Protein AF-H9FD84-F1 (afdb_monomer)

Sequence (515 aa):
ELVQPLLALLLDPLGPEPELWLQKVSDSALLLAYSWAQVDAMLSLNCSQYHSMSGALIGVAVEISNVPSLLPGVETQHWKKLEKFTAQFSSLGRYCLEQLYLQKMRRTLMHTSFRSEEALRSLRCDAAFIIGSSRKSLNQRTMASWDGQVGTVSGLTYPVAHWHLIVSNLTILISYLCPDDVRYLASVLLRTLPMGKAQEGSIEEEAYVTLEKISKAILHSPLFPEMQSLHSAFLMCVTARCSGILCSGAQRDSGLVSQQLPWLFEKDHMVVGHWENRFAKAGPEGLEPRGEIAKNLLSLVKSDFPIQLEGEQLESILGLLEVISALQLDSLLPPYHVHYFLLLLSMAITRLGCSCSSSLALKFLMTCYQLLGYLQKGKSARSVFKIMYGSDIFEIVLTSLFRASGRFPIEMDDPTWLEFLQVIGTFLEELMQMLIQMKLSLLLNFRKITTFLSSSKPYMEAASGKQLENQNPQGRQLLLVSLTRLCHVLGPFLKEQKLGQEAPAALSELLQQAV

Solvent-accessible surface area (backbone atoms only — not comparable to full-atom values): 28686 Å² total; per-residue (Å²): 120,82,52,54,62,42,47,50,50,72,76,58,58,95,63,95,68,58,71,69,59,59,49,51,46,45,25,52,32,28,43,54,42,33,53,48,38,52,51,50,52,50,40,55,76,73,31,93,85,50,76,57,93,62,58,69,81,84,64,85,80,80,76,89,65,60,78,46,53,62,46,86,91,50,56,70,71,58,51,57,52,49,52,60,54,38,71,72,48,62,33,39,22,36,56,26,46,42,50,41,40,52,50,50,43,52,53,47,68,71,27,93,67,38,85,39,70,69,46,48,51,47,42,26,53,42,38,47,48,51,65,55,76,44,62,73,57,69,70,57,91,82,68,48,67,26,78,83,53,74,91,71,38,31,66,52,18,29,51,35,53,49,50,48,56,51,62,82,39,36,88,72,40,59,86,36,49,51,72,68,56,35,40,49,51,21,45,49,44,65,68,36,37,80,67,60,89,86,70,87,69,59,86,79,53,73,77,42,47,40,54,39,60,55,34,47,52,46,60,70,32,84,63,37,72,71,42,50,68,43,39,51,32,29,54,50,44,53,47,51,52,51,28,50,53,48,60,70,25,41,81,57,65,66,68,58,51,42,70,71,43,48,81,58,71,65,87,53,72,76,57,41,68,40,45,64,56,61,40,59,47,61,63,104,57,95,56,72,42,32,49,52,63,41,51,45,53,40,51,34,48,76,44,81,46,60,29,40,40,41,40,72,54,47,53,56,46,45,25,50,48,54,55,55,70,59,45,71,60,39,74,36,57,48,40,59,37,40,50,52,48,53,50,40,51,50,58,61,54,44,40,74,35,90,72,40,52,63,69,60,51,49,53,48,42,42,53,33,46,53,54,47,41,47,36,64,71,16,81,33,31,67,56,43,58,56,36,30,53,69,29,50,54,52,48,41,52,50,52,29,46,50,63,50,38,70,69,50,98,65,63,91,82,37,67,70,55,50,52,42,52,50,51,52,34,51,37,54,36,50,54,53,50,46,31,60,78,68,62,52,60,51,69,63,31,54,48,51,43,52,56,48,54,66,67,29,68,56,44,50,51,64,73,62,74,62,89,59,99,78,73,49,65,58,28,40,52,53,50,50,42,51,52,51,34,50,49,62,60,50,51,59,56,53,53,57,35,63,73,50,83,79,63,63,69,72,62,60,51,55,52,69,70,74,110

Secondary structure (DSSP, 8-state):
--HHHHHHHHHS-SSS--HHHHHHHHHHHHHHHHHHHHHHHHHHHH-TT---TT--TTSS-----SGGGTSTT--HHHHHHHHHHHTT--SHHHHHHHHHHHHHHHHHHHSTTTTSHHHHHHHHHHHHHHHHTTTTGGG-S----B-S-GGG--TTTHHHHHHHHHHHTHHHHGGG--HHHHHHHHHHHHHSS--SSS----GGGGGSB-HHHHHHHHHT-TTTTTSHHHHHHHHHHHHHHHHHHHHHTB-S-HHHHHHH-GGGT---HHHHHTHHHHHHS--SS---THHHHHHHHHHHHHS--SBEE-HHHHHHHHHHHHHHHTS-GGG--HHHHHHHHHHHHHHHTSEEPTTS-HHHHHHHHHHHHHHHHHHHTSTTHHHHHTTS-HHHHHHHHHHHHHHHHTT----TT-HHHHHHHHHHHHHHHHHHHHHHHTT-SHHHHHHHHHHHHHHSHHHHHHHT----SS--HHHHHHHHHHHHHHHHHHHHHHHHHHHSS---HHHHHHHHT--

Mean predicted aligned error: 10.78 Å

Radius of gyration: 29.97 Å; Cα contacts (8 Å, |Δi|>4): 548; chains: 1; bounding box: 83×55×98 Å

Foldseek 3Di:
DVLVVLLVCLQDPPPPDPLVVSQVSLLVSLVVLLVQLVVLVVCLVPPPPDDQPLHHLEDDDDPLDDLCSSDPPQDPVSVVSSLVSCLVFLWLSLLSVLSSLVSVLVSLVSHPPCPDPSNLVSLLVSLCSLLVSCLPVLPDDQADWAQQDSVPRHRRHSNQSSLLVCLVCVVSNLVSYDLVSLLSNLLSLVVLADQDDPDPDDPVCPRTGDSHVSSVCLLLDPCNVVSVSNVLSNLLSLLLQLLVLQLVQFPDDSVVCCVLQVLSVDRDPVVLVCPLVVQLDDDPDPDGSLCRNLVSLLVCLLPPNRGEHAAVSLSNVNSSLVSVVSHQLLADDQSSLLSLLSSLLSQLLGHYDPNHALLSVLSSNLSSLVSNLSSCNHPNNVSNCSNYPLLSSLSSNLSSCLVCLLVHPDDPPPVSLVVSLVSLLSSLLSSLLSCVVVVPVNLVNLLSNLVSLCPDPLNCVVVVPDDDPRDSVSSVSSSVSNLVSSCVNVVVVVVVDVVPPDDPPSSVVSVVSSD

InterPro domains:
  IPR052609 Ribosome Biogenesis Regulator [PTHR15682] (3-515)

pLDDT: mean 80.45, std 15.81, range [32.97, 97.31]

Organism: Macaca mulatta (NCBI:txid9544)

Structure (mmCIF, N/CA/C/O backbone):
data_AF-H9FD84-F1
#
_entry.id   AF-H9FD84-F1
#
loop_
_atom_site.group_PDB
_atom_site.id
_atom_site.type_symbol
_atom_site.label_atom_id
_atom_site.label_alt_id
_atom_site.label_comp_id
_atom_site.label_asym_id
_atom_site.label_entity_id
_atom_site.label_seq_id
_atom_site.pdbx_PDB_ins_code
_atom_site.Cartn_x
_atom_site.Cartn_y
_atom_site.Cartn_z
_atom_site.occupancy
_atom_site.B_iso_or_equiv
_atom_site.auth_seq_id
_atom_site.auth_comp_id
_atom_site.auth_asym_id
_atom_site.auth_atom_id
_atom_site.pdbx_PDB_model_num
ATOM 1 N N . GLU A 1 1 ? 31.201 -2.187 -36.383 1.00 58.16 1 GLU A N 1
ATOM 2 C CA . GLU A 1 1 ? 30.992 -2.411 -37.831 1.00 58.16 1 GLU A CA 1
ATOM 3 C C . GLU A 1 1 ? 29.569 -2.857 -38.177 1.00 58.16 1 GLU A C 1
ATOM 5 O O . GLU A 1 1 ? 28.964 -2.206 -39.007 1.00 58.16 1 GLU A O 1
ATOM 10 N N . LEU A 1 2 ? 28.970 -3.860 -37.516 1.00 65.19 2 LEU A N 1
ATOM 11 C CA . LEU A 1 2 ? 27.611 -4.341 -37.862 1.00 65.19 2 LEU A CA 1
ATOM 12 C C . LEU A 1 2 ? 26.448 -3.387 -37.512 1.00 65.19 2 LEU A C 1
ATOM 14 O O . LEU A 1 2 ? 25.427 -3.387 -38.191 1.00 65.19 2 LEU A O 1
ATOM 18 N N . VAL A 1 3 ? 26.584 -2.566 -36.466 1.00 66.81 3 VAL A N 1
ATOM 19 C CA . VAL A 1 3 ? 25.504 -1.669 -36.000 1.00 66.81 3 VAL A CA 1
ATOM 20 C C . VAL A 1 3 ? 25.410 -0.386 -36.839 1.00 66.81 3 VAL A C 1
ATOM 22 O O . VAL A 1 3 ? 24.327 0.164 -37.017 1.00 66.81 3 VAL A O 1
ATOM 25 N N . GLN A 1 4 ? 26.531 0.083 -37.396 1.00 70.00 4 GLN A N 1
ATOM 26 C CA . GLN A 1 4 ? 26.606 1.364 -38.109 1.00 70.00 4 GLN A CA 1
ATOM 27 C C . GLN A 1 4 ? 25.761 1.415 -39.396 1.00 70.00 4 GLN A C 1
ATOM 29 O O . GLN A 1 4 ? 25.050 2.403 -39.565 1.00 70.00 4 GLN A O 1
ATOM 34 N N . PRO A 1 5 ? 25.743 0.383 -40.265 1.00 73.88 5 PRO A N 1
ATOM 35 C CA . PRO A 1 5 ? 24.878 0.370 -41.445 1.00 73.88 5 PRO A CA 1
ATOM 36 C C . PRO A 1 5 ? 23.389 0.437 -41.095 1.00 73.88 5 PRO A C 1
ATOM 38 O O . PRO A 1 5 ? 22.636 1.162 -41.736 1.00 73.88 5 PRO A O 1
ATOM 41 N N . LEU A 1 6 ? 22.964 -0.269 -40.042 1.00 73.75 6 LEU A N 1
ATOM 42 C CA . LEU A 1 6 ? 21.568 -0.254 -39.594 1.00 73.75 6 LEU A CA 1
ATOM 43 C C . LEU A 1 6 ? 21.176 1.105 -39.009 1.00 73.75 6 LEU A C 1
ATOM 45 O O . LEU A 1 6 ? 20.076 1.589 -39.253 1.00 73.75 6 LEU A O 1
ATOM 49 N N . LEU A 1 7 ? 22.086 1.748 -38.273 1.00 70.12 7 LEU A N 1
ATOM 50 C CA . LEU A 1 7 ? 21.868 3.108 -37.788 1.00 70.12 7 LEU A CA 1
ATOM 51 C C . LEU A 1 7 ? 21.836 4.128 -38.927 1.00 70.12 7 LEU A C 1
ATOM 53 O O . LEU A 1 7 ? 20.997 5.019 -38.892 1.00 70.12 7 LEU A O 1
ATOM 57 N N . ALA A 1 8 ? 22.681 3.988 -39.950 1.00 73.19 8 ALA A N 1
ATOM 58 C CA . ALA A 1 8 ? 22.644 4.858 -41.124 1.00 73.19 8 ALA A CA 1
ATOM 59 C C . ALA A 1 8 ? 21.281 4.785 -41.838 1.00 73.19 8 ALA A C 1
ATOM 61 O O . ALA A 1 8 ? 20.688 5.823 -42.117 1.00 73.19 8 ALA A O 1
ATOM 62 N N . LEU A 1 9 ? 20.735 3.575 -42.016 1.00 72.38 9 LEU A N 1
ATOM 63 C CA . LEU A 1 9 ? 19.405 3.351 -42.603 1.00 72.38 9 LEU A CA 1
ATOM 64 C C . LEU A 1 9 ? 18.256 3.963 -41.781 1.00 72.38 9 LEU A C 1
ATOM 66 O O . LEU A 1 9 ? 17.231 4.340 -42.341 1.00 72.38 9 LEU A O 1
ATOM 70 N N . LEU A 1 10 ? 18.415 4.078 -40.458 1.00 70.94 10 LEU A N 1
ATOM 71 C CA . LEU A 1 10 ? 17.423 4.708 -39.575 1.00 70.94 10 LEU A CA 1
ATOM 72 C C . LEU A 1 10 ? 17.480 6.236 -39.597 1.00 70.94 10 LEU A C 1
ATOM 74 O O . LEU A 1 10 ? 16.487 6.899 -39.299 1.00 70.94 10 LEU A O 1
ATOM 78 N N . LEU A 1 11 ? 18.655 6.798 -39.876 1.00 70.00 11 LEU A N 1
ATOM 79 C CA . LEU A 1 11 ? 18.903 8.237 -39.813 1.00 70.00 11 LEU A CA 1
ATOM 80 C C . LEU A 1 11 ? 18.624 8.942 -41.141 1.00 70.00 11 LEU A C 1
ATOM 82 O O . LEU A 1 11 ? 18.300 10.134 -41.112 1.00 70.00 11 LEU A O 1
ATOM 86 N N . ASP A 1 12 ? 18.724 8.207 -42.249 1.00 70.56 12 ASP A N 1
ATOM 87 C CA . ASP A 1 12 ? 18.425 8.659 -43.607 1.00 70.56 12 ASP A CA 1
ATOM 88 C C . ASP A 1 12 ? 17.635 7.573 -44.373 1.00 70.56 12 ASP A C 1
ATOM 90 O O . ASP A 1 12 ? 18.209 6.799 -45.145 1.00 70.56 12 ASP A O 1
ATOM 94 N N . PRO A 1 13 ? 16.321 7.428 -44.101 1.00 64.56 13 PRO A N 1
ATOM 95 C CA . PRO A 1 13 ? 15.501 6.418 -44.759 1.00 64.56 13 PRO A CA 1
ATOM 96 C C . PRO A 1 13 ? 15.363 6.723 -46.257 1.00 64.56 13 PRO A C 1
ATOM 98 O O . PRO A 1 13 ? 14.993 7.829 -46.657 1.00 64.56 13 PRO A O 1
ATOM 101 N N . LEU A 1 14 ? 15.624 5.718 -47.096 1.00 56.72 14 LEU A N 1
ATOM 102 C CA . LEU A 1 14 ? 15.519 5.791 -48.557 1.00 56.72 14 LEU A CA 1
ATOM 103 C C . LEU A 1 14 ? 14.038 5.780 -49.004 1.00 56.72 14 LEU A C 1
ATOM 105 O O . LEU A 1 14 ? 13.559 4.823 -49.600 1.00 56.72 14 LEU A O 1
ATOM 109 N N . GLY A 1 15 ? 13.303 6.864 -48.733 1.00 61.62 15 GLY A N 1
ATOM 110 C CA . GLY A 1 15 ? 11.913 7.068 -49.177 1.00 61.62 15 GLY A CA 1
ATOM 111 C C . GLY A 1 15 ? 10.840 6.823 -48.101 1.00 61.62 15 GLY A C 1
ATOM 112 O O . GLY A 1 15 ? 11.169 6.670 -46.924 1.00 61.62 15 GLY A O 1
ATOM 113 N N . PRO A 1 16 ? 9.535 6.834 -48.464 1.00 57.44 16 PRO A N 1
ATOM 114 C CA . PRO A 1 16 ? 8.429 6.567 -47.542 1.00 57.44 16 PRO A CA 1
ATOM 115 C C . PRO A 1 16 ? 8.342 5.060 -47.246 1.00 57.44 16 PRO A C 1
ATOM 117 O O . PRO A 1 16 ? 7.449 4.359 -47.719 1.00 57.44 16 PRO A O 1
ATOM 120 N N . GLU A 1 17 ? 9.322 4.554 -46.505 1.00 58.91 17 GLU A N 1
ATOM 121 C CA . GLU A 1 17 ? 9.371 3.176 -46.015 1.00 58.91 17 GLU A CA 1
ATOM 122 C C . GLU A 1 17 ? 8.160 2.886 -45.101 1.00 58.91 17 GLU A C 1
ATOM 124 O O . GLU A 1 17 ? 7.764 3.749 -44.308 1.00 58.91 17 GLU A O 1
ATOM 129 N N . PRO A 1 18 ? 7.550 1.687 -45.170 1.00 62.56 18 PRO A N 1
ATOM 130 C CA . PRO A 1 18 ? 6.438 1.329 -44.296 1.00 62.56 18 PRO A CA 1
ATOM 131 C C . PRO A 1 18 ? 6.883 1.334 -42.825 1.00 62.56 18 PRO A C 1
ATOM 133 O O . PRO A 1 18 ? 7.932 0.785 -42.486 1.00 62.56 18 PRO A O 1
ATOM 136 N N . GLU A 1 19 ? 6.052 1.894 -41.936 1.00 73.75 19 GLU A N 1
ATOM 137 C CA . GLU A 1 19 ? 6.348 2.075 -40.499 1.00 73.75 19 GLU A CA 1
ATOM 138 C C . GLU A 1 19 ? 6.883 0.797 -39.820 1.00 73.75 19 GLU A C 1
ATOM 140 O O . GLU A 1 19 ? 7.773 0.858 -38.972 1.00 73.75 19 GLU A O 1
ATOM 145 N N . LEU A 1 20 ? 6.402 -0.376 -40.251 1.00 79.44 20 LEU A N 1
ATOM 146 C CA . LEU A 1 20 ? 6.829 -1.687 -39.752 1.00 79.44 20 LEU A CA 1
ATOM 147 C C . LEU A 1 20 ? 8.275 -2.054 -40.116 1.00 79.44 20 LEU A C 1
ATOM 149 O O . LEU A 1 20 ? 8.963 -2.661 -39.295 1.00 79.44 20 LEU A O 1
ATOM 153 N N . TRP A 1 21 ? 8.750 -1.718 -41.320 1.00 83.44 21 TRP A N 1
ATOM 154 C CA . TRP A 1 21 ? 10.133 -2.002 -41.719 1.00 83.44 21 TRP A CA 1
ATOM 155 C C . TRP A 1 21 ? 11.099 -1.177 -40.876 1.00 83.44 21 TRP A C 1
ATOM 157 O O . TRP A 1 21 ? 12.017 -1.722 -40.261 1.00 83.44 21 TRP A O 1
ATOM 167 N N . LEU A 1 22 ? 10.817 0.120 -40.751 1.00 79.12 22 LEU A N 1
ATOM 168 C CA . LEU A 1 22 ? 11.644 1.042 -39.984 1.00 79.12 22 LEU A CA 1
ATOM 169 C C . LEU A 1 22 ? 11.669 0.663 -38.493 1.00 79.12 22 LEU A C 1
ATOM 171 O O . LEU A 1 22 ? 12.728 0.684 -37.861 1.00 79.12 22 LEU A O 1
ATOM 175 N N . GLN A 1 23 ? 10.535 0.206 -37.947 1.00 85.56 23 GLN A N 1
ATOM 176 C CA . GLN A 1 23 ? 10.478 -0.378 -36.608 1.00 85.56 23 GLN A CA 1
ATOM 177 C C . GLN A 1 23 ? 11.398 -1.606 -36.481 1.00 85.56 23 GLN A C 1
ATOM 179 O O . GLN A 1 23 ? 12.157 -1.693 -35.520 1.00 85.56 23 GLN A O 1
ATOM 184 N N . LYS A 1 24 ? 11.385 -2.547 -37.435 1.00 87.81 24 LYS A N 1
ATOM 185 C CA . LYS A 1 24 ? 12.220 -3.763 -37.372 1.00 87.81 24 LYS A CA 1
ATOM 186 C C . LYS A 1 24 ? 13.713 -3.482 -37.510 1.00 87.81 24 LYS A C 1
ATOM 188 O O . LYS A 1 24 ? 14.510 -4.114 -36.812 1.00 87.81 24 LYS A O 1
ATOM 193 N N . VAL A 1 25 ? 14.095 -2.530 -38.359 1.00 84.44 25 VAL A N 1
ATOM 194 C CA . VAL A 1 25 ? 15.487 -2.067 -38.458 1.00 84.44 25 VAL A CA 1
ATOM 195 C C . VAL A 1 25 ? 15.918 -1.427 -37.137 1.00 84.44 25 VAL A C 1
ATOM 197 O O . VAL A 1 25 ? 17.000 -1.732 -36.636 1.00 84.44 25 VAL A O 1
ATOM 200 N N . SER A 1 26 ? 15.050 -0.617 -36.520 1.00 83.75 26 SER A N 1
ATOM 201 C CA . SER A 1 26 ? 15.307 0.010 -35.218 1.00 83.75 26 SER A CA 1
ATOM 202 C C . SER A 1 26 ? 15.454 -1.015 -34.099 1.00 83.75 26 SER A C 1
ATOM 204 O O . SER A 1 26 ? 16.450 -0.986 -33.376 1.00 83.75 26 SER A O 1
ATOM 206 N N . ASP A 1 27 ? 14.516 -1.960 -34.008 1.00 88.88 27 ASP A N 1
ATOM 207 C CA . ASP A 1 27 ? 14.541 -3.064 -33.048 1.00 88.88 27 ASP A CA 1
ATOM 208 C C . ASP A 1 27 ? 15.852 -3.861 -33.172 1.00 88.88 27 ASP A C 1
ATOM 210 O O . ASP A 1 27 ? 16.510 -4.132 -32.169 1.00 88.88 27 ASP A O 1
ATOM 214 N N . SER A 1 28 ? 16.278 -4.170 -34.401 1.00 87.69 28 SER A N 1
ATOM 215 C CA . SER A 1 28 ? 17.509 -4.927 -34.667 1.00 87.69 28 SER A CA 1
ATOM 216 C C . SER A 1 28 ? 18.771 -4.142 -34.301 1.00 87.69 28 SER A C 1
ATOM 218 O O . SER A 1 28 ? 19.669 -4.678 -33.650 1.00 87.69 28 SER A O 1
ATOM 220 N N . ALA A 1 29 ? 18.842 -2.864 -34.686 1.00 84.44 29 ALA A N 1
ATOM 221 C CA . ALA A 1 29 ? 19.981 -2.003 -34.380 1.00 84.44 29 ALA A CA 1
ATOM 222 C C . ALA A 1 29 ? 20.162 -1.827 -32.864 1.00 84.44 29 ALA A C 1
ATOM 224 O O . ALA A 1 29 ? 21.277 -1.945 -32.353 1.00 84.44 29 ALA A O 1
ATOM 225 N N . LEU A 1 30 ? 19.065 -1.582 -32.142 1.00 86.62 30 LEU A N 1
ATOM 226 C CA . LEU A 1 30 ? 19.075 -1.370 -30.694 1.00 86.62 30 LEU A CA 1
ATOM 227 C C . LEU A 1 30 ? 19.330 -2.658 -29.915 1.00 86.62 30 LEU A C 1
ATOM 229 O O . LEU A 1 30 ? 20.032 -2.612 -28.906 1.00 86.62 30 LEU A O 1
ATOM 233 N N . LEU A 1 31 ? 18.832 -3.802 -30.391 1.00 89.50 31 LEU A N 1
ATOM 234 C CA . LEU A 1 31 ? 19.164 -5.099 -29.807 1.00 89.50 31 LEU A CA 1
ATOM 235 C C . LEU A 1 31 ? 20.667 -5.374 -29.909 1.00 89.50 31 LEU A C 1
ATOM 237 O O . LEU A 1 31 ? 21.297 -5.666 -28.897 1.00 89.50 31 LEU A O 1
ATOM 241 N N . LEU A 1 32 ? 21.256 -5.222 -31.101 1.00 86.88 32 LEU A N 1
ATOM 242 C CA . LEU A 1 32 ? 22.696 -5.420 -31.300 1.00 86.88 32 LEU A CA 1
ATOM 243 C C . LEU A 1 32 ? 23.525 -4.453 -30.453 1.00 86.88 32 LEU A C 1
ATOM 245 O O . LEU A 1 32 ? 24.530 -4.850 -29.863 1.00 86.88 32 LEU A O 1
ATOM 249 N N . ALA A 1 33 ? 23.091 -3.196 -30.365 1.00 84.00 33 ALA A N 1
ATOM 250 C CA . ALA A 1 33 ? 23.736 -2.196 -29.532 1.00 84.00 33 ALA A CA 1
ATOM 251 C C . ALA A 1 33 ? 23.728 -2.568 -28.052 1.00 84.00 33 ALA A C 1
ATOM 253 O O . ALA A 1 33 ? 24.757 -2.505 -27.382 1.00 84.00 33 ALA A O 1
ATOM 254 N N . TYR A 1 34 ? 22.569 -2.983 -27.551 1.00 86.38 34 TYR A N 1
ATOM 255 C CA . TYR A 1 34 ? 22.412 -3.436 -26.182 1.00 86.38 34 TYR A CA 1
ATOM 256 C C . TYR A 1 34 ? 23.257 -4.677 -25.887 1.00 86.38 34 TYR A C 1
ATOM 258 O O . TYR A 1 34 ? 23.981 -4.697 -24.891 1.00 86.38 34 TYR A O 1
ATOM 266 N N . SER A 1 35 ? 23.216 -5.684 -26.763 1.00 88.00 35 SER A N 1
ATOM 267 C CA . SER A 1 35 ? 24.028 -6.893 -26.620 1.00 88.00 35 SER A CA 1
ATOM 268 C C . SER A 1 35 ? 25.519 -6.562 -26.587 1.00 88.00 35 SER A C 1
ATOM 270 O O . SER A 1 35 ? 26.235 -7.071 -25.728 1.00 88.00 35 SER A O 1
ATOM 272 N N . TRP A 1 36 ? 25.985 -5.663 -27.460 1.00 84.31 36 TRP A N 1
ATOM 273 C CA . TRP A 1 36 ? 27.372 -5.204 -27.438 1.00 84.31 36 TRP A CA 1
ATOM 274 C C . TRP A 1 36 ? 27.723 -4.497 -26.127 1.00 84.31 36 TRP A C 1
ATOM 276 O O . TRP A 1 36 ? 28.725 -4.839 -25.508 1.00 84.31 36 TRP A O 1
ATOM 286 N N . ALA A 1 37 ? 26.883 -3.567 -25.665 1.00 82.50 37 ALA A N 1
ATOM 287 C CA . ALA A 1 37 ? 27.100 -2.853 -24.409 1.00 82.50 37 ALA A CA 1
ATOM 288 C C . ALA A 1 37 ? 27.186 -3.800 -23.198 1.00 82.50 37 ALA A C 1
ATOM 290 O O . ALA A 1 37 ? 28.009 -3.591 -22.307 1.00 82.50 37 ALA A O 1
ATOM 291 N N . GLN A 1 38 ? 26.370 -4.859 -23.162 1.00 84.25 38 GLN A N 1
ATOM 292 C CA . GLN A 1 38 ? 26.458 -5.879 -22.115 1.00 84.25 38 GLN A CA 1
ATOM 293 C C . GLN A 1 38 ? 27.766 -6.671 -22.173 1.00 84.25 38 GLN A C 1
ATOM 295 O O . GLN A 1 38 ? 28.394 -6.883 -21.136 1.00 84.25 38 GLN A O 1
ATOM 300 N N . VAL A 1 39 ? 28.178 -7.103 -23.368 1.00 86.88 39 VAL A N 1
ATOM 301 C CA . VAL A 1 39 ? 29.432 -7.846 -23.559 1.00 86.88 39 VAL A CA 1
ATOM 302 C C . VAL A 1 39 ? 30.637 -6.975 -23.194 1.00 86.88 39 VAL A C 1
ATOM 304 O O . VAL A 1 39 ? 31.494 -7.426 -22.440 1.00 86.88 39 VAL A O 1
ATOM 307 N N . ASP A 1 40 ? 30.673 -5.721 -23.653 1.00 82.88 40 ASP A N 1
ATOM 308 C CA . ASP A 1 40 ? 31.719 -4.738 -23.331 1.00 82.88 40 ASP A CA 1
ATOM 309 C C . ASP A 1 40 ? 31.847 -4.525 -21.816 1.00 82.88 40 ASP A C 1
ATOM 311 O O . ASP A 1 40 ? 32.951 -4.591 -21.272 1.00 82.88 40 ASP A O 1
ATOM 315 N N . ALA A 1 41 ? 30.724 -4.351 -21.110 1.00 82.00 41 ALA A N 1
ATOM 316 C CA . ALA A 1 41 ? 30.716 -4.200 -19.657 1.00 82.00 41 ALA A CA 1
ATOM 317 C C . ALA A 1 41 ? 31.223 -5.464 -18.940 1.00 82.00 41 ALA A C 1
ATOM 319 O O . ALA A 1 41 ? 32.057 -5.371 -18.039 1.00 82.00 41 ALA A O 1
ATOM 320 N N . MET A 1 42 ? 30.762 -6.649 -19.354 1.00 84.88 42 MET A N 1
ATOM 321 C CA . MET A 1 42 ? 31.188 -7.919 -18.756 1.00 84.88 42 MET A CA 1
ATOM 322 C C . MET A 1 42 ? 32.680 -8.180 -18.967 1.00 84.88 42 MET A C 1
ATOM 324 O O . MET A 1 42 ? 33.367 -8.560 -18.018 1.00 84.88 42 MET A O 1
ATOM 328 N N . LEU A 1 43 ? 33.200 -7.945 -20.172 1.00 86.94 43 LEU A N 1
ATOM 329 C CA . LEU A 1 43 ? 34.626 -8.091 -20.460 1.00 86.94 43 LEU A CA 1
ATOM 330 C C . LEU A 1 43 ? 35.455 -7.059 -19.692 1.00 86.94 43 LEU A C 1
ATOM 332 O O . LEU A 1 43 ? 36.467 -7.420 -19.103 1.00 86.94 43 LEU A O 1
ATOM 336 N N . SER A 1 44 ? 35.002 -5.808 -19.612 1.00 80.75 44 SER A N 1
ATOM 337 C CA . SER A 1 44 ? 35.709 -4.758 -18.863 1.00 80.75 44 SER A CA 1
ATOM 338 C C . SER A 1 44 ? 35.816 -5.056 -17.366 1.00 80.75 44 SER A C 1
ATOM 340 O O . SER A 1 44 ? 36.813 -4.703 -16.742 1.00 80.75 44 SER A O 1
ATOM 342 N N . LEU A 1 45 ? 34.806 -5.707 -16.780 1.00 82.00 45 LEU A N 1
ATOM 343 C CA . LEU A 1 45 ? 34.804 -6.070 -15.361 1.00 82.00 45 LEU A CA 1
ATOM 344 C C . LEU A 1 45 ? 35.621 -7.332 -15.058 1.00 82.00 45 LEU A C 1
ATOM 346 O O . LEU A 1 45 ? 36.199 -7.432 -13.979 1.00 82.00 45 LEU A O 1
ATOM 350 N N . ASN A 1 46 ? 35.658 -8.298 -15.982 1.00 85.75 46 ASN A N 1
ATOM 351 C CA . ASN A 1 46 ? 36.214 -9.631 -15.717 1.00 85.75 46 ASN A CA 1
ATOM 352 C C . ASN A 1 46 ? 37.555 -9.904 -16.417 1.00 85.75 46 ASN A C 1
ATOM 354 O O . ASN A 1 46 ? 38.245 -10.859 -16.064 1.00 85.75 46 ASN A O 1
ATOM 358 N N . CYS A 1 47 ? 37.948 -9.095 -17.402 1.00 86.12 47 CYS A N 1
ATOM 359 C CA . CYS A 1 47 ? 39.155 -9.308 -18.194 1.00 86.12 47 CYS A CA 1
ATOM 360 C C . CYS A 1 47 ? 40.081 -8.092 -18.095 1.00 86.12 47 CYS A C 1
ATOM 362 O O . CYS A 1 47 ? 39.910 -7.107 -18.803 1.00 86.12 47 CYS A O 1
ATOM 364 N N . SER A 1 48 ? 41.134 -8.189 -17.281 1.00 79.00 48 SER A N 1
ATOM 365 C CA . SER A 1 48 ? 42.113 -7.104 -17.085 1.00 79.00 48 SER A CA 1
ATOM 366 C C . SER A 1 48 ? 42.880 -6.699 -18.352 1.00 79.00 48 SER A C 1
ATOM 368 O O . SER A 1 48 ? 43.418 -5.599 -18.420 1.00 79.00 48 SER A O 1
ATOM 370 N N . GLN A 1 49 ? 42.937 -7.580 -19.355 1.00 83.31 49 GLN A N 1
ATOM 371 C CA . GLN A 1 49 ? 43.567 -7.318 -20.654 1.00 83.31 49 GLN A CA 1
ATOM 372 C C . GLN A 1 49 ? 42.605 -6.675 -21.665 1.00 83.31 49 GLN A C 1
ATOM 374 O O . GLN A 1 49 ? 43.044 -6.190 -22.711 1.00 83.31 49 GLN A O 1
ATOM 379 N N . TYR A 1 50 ? 41.299 -6.680 -21.383 1.00 81.50 50 TYR A N 1
ATOM 380 C CA . TYR A 1 50 ? 40.304 -6.090 -22.265 1.00 81.50 50 TYR A CA 1
ATOM 381 C C . TYR A 1 50 ? 40.296 -4.570 -22.113 1.00 81.50 50 TYR A C 1
ATOM 383 O O . TYR A 1 50 ? 40.150 -4.036 -21.016 1.00 81.50 50 TYR A O 1
ATOM 391 N N . HIS A 1 51 ? 40.423 -3.876 -23.240 1.00 70.12 51 HIS A N 1
ATOM 392 C CA . HIS A 1 51 ? 40.355 -2.425 -23.302 1.00 70.12 51 HIS A CA 1
ATOM 393 C C . HIS A 1 51 ? 39.124 -2.041 -24.117 1.00 70.12 51 HIS A C 1
ATOM 395 O O . HIS A 1 51 ? 39.081 -2.248 -25.330 1.00 70.12 51 HIS A O 1
ATOM 401 N N . SER A 1 52 ? 38.115 -1.493 -23.441 1.00 69.56 52 SER A N 1
ATOM 402 C CA . SER A 1 52 ? 36.911 -0.996 -24.105 1.00 69.56 52 SER A CA 1
ATOM 403 C C . SER A 1 52 ? 37.256 0.157 -25.050 1.00 69.56 52 SER A C 1
ATOM 405 O O . SER A 1 52 ? 37.936 1.113 -24.668 1.00 69.56 52 SER A O 1
ATOM 407 N N . MET A 1 53 ? 36.715 0.115 -26.271 1.00 61.56 53 MET A N 1
ATOM 408 C CA . MET A 1 53 ? 36.827 1.214 -27.244 1.00 61.56 53 MET A CA 1
ATOM 409 C C . MET A 1 53 ? 36.082 2.485 -26.802 1.00 61.56 53 MET A C 1
ATOM 411 O O . MET A 1 53 ? 36.286 3.548 -27.377 1.00 61.56 53 MET A O 1
ATOM 415 N N . SER A 1 54 ? 35.237 2.394 -25.772 1.00 56.19 54 SER A N 1
ATOM 416 C CA . SER A 1 54 ? 34.502 3.522 -25.192 1.00 56.19 54 SER A CA 1
ATOM 417 C C . SER A 1 54 ? 35.319 4.331 -24.160 1.00 56.19 54 SER A C 1
ATOM 419 O O . SER A 1 54 ? 34.774 5.228 -23.516 1.00 56.19 54 SER A O 1
ATOM 421 N N . GLY A 1 55 ? 36.608 4.030 -23.975 1.00 53.28 55 GLY A N 1
ATOM 422 C CA . GLY A 1 55 ? 37.480 4.699 -23.004 1.00 53.28 55 GLY A CA 1
ATOM 423 C C . GLY A 1 55 ? 37.559 3.965 -21.660 1.00 53.28 55 GLY A C 1
ATOM 424 O O . GLY A 1 55 ? 36.610 3.307 -21.226 1.00 53.28 55 GLY A O 1
ATOM 425 N N . ALA A 1 56 ? 38.723 4.053 -21.008 1.00 47.16 56 ALA A N 1
ATOM 426 C CA . ALA A 1 56 ? 39.028 3.319 -19.781 1.00 47.16 56 ALA A CA 1
ATOM 427 C C . ALA A 1 56 ? 38.125 3.738 -18.607 1.00 47.16 56 ALA A C 1
ATOM 429 O O . ALA A 1 56 ? 37.901 4.922 -18.370 1.00 47.16 56 ALA A O 1
ATOM 430 N N . LEU A 1 57 ? 37.683 2.763 -17.802 1.00 50.50 57 LEU A N 1
ATOM 431 C CA . LEU A 1 57 ? 36.895 2.990 -16.579 1.00 50.50 57 LEU A CA 1
ATOM 432 C C . LEU A 1 57 ? 37.628 3.847 -15.515 1.00 50.50 57 LEU A C 1
ATOM 434 O O . LEU A 1 57 ? 36.994 4.357 -14.593 1.00 50.50 57 LEU A O 1
ATOM 438 N N . ILE A 1 58 ? 38.952 4.014 -15.636 1.00 41.03 58 ILE A N 1
ATOM 439 C CA . ILE A 1 58 ? 39.851 4.397 -14.530 1.00 41.03 58 ILE A CA 1
ATOM 440 C C . ILE A 1 58 ? 40.624 5.721 -14.794 1.00 41.03 58 ILE A C 1
ATOM 442 O O . ILE A 1 58 ? 41.327 6.208 -13.913 1.00 41.03 58 ILE A O 1
ATOM 446 N N . GLY A 1 59 ? 40.490 6.364 -15.964 1.00 37.22 59 GLY A N 1
ATOM 447 C CA . GLY A 1 59 ? 41.327 7.515 -16.363 1.00 37.22 59 GLY A CA 1
ATOM 448 C C . GLY A 1 59 ? 40.614 8.876 -16.424 1.00 37.22 59 GLY A C 1
ATOM 449 O O . GLY A 1 59 ? 39.593 9.002 -17.082 1.00 37.22 59 GLY A O 1
ATOM 450 N N . VAL A 1 60 ? 41.199 9.864 -15.736 1.00 38.19 60 VAL A N 1
ATOM 451 C CA . VAL A 1 60 ? 40.956 11.327 -15.654 1.00 38.19 60 VAL A CA 1
ATOM 452 C C . VAL A 1 60 ? 40.023 11.980 -16.702 1.00 38.19 60 VAL A C 1
ATOM 454 O O . VAL A 1 60 ? 40.245 11.872 -17.900 1.00 38.19 60 VAL A O 1
ATOM 457 N N . ALA A 1 61 ? 39.092 12.795 -16.174 1.00 42.44 61 ALA A N 1
ATOM 458 C CA . ALA A 1 61 ? 38.187 13.758 -16.825 1.00 42.44 61 ALA A CA 1
ATOM 459 C C . ALA A 1 61 ? 37.149 13.174 -17.804 1.00 42.44 61 ALA A C 1
ATOM 461 O O . ALA A 1 61 ? 37.411 12.909 -18.970 1.00 42.44 61 ALA A O 1
ATOM 462 N N . VAL A 1 62 ? 35.916 13.045 -17.310 1.00 45.72 62 VAL A N 1
ATOM 463 C CA . VAL A 1 62 ? 34.745 12.663 -18.104 1.00 45.72 62 VAL A CA 1
ATOM 464 C C . VAL A 1 62 ? 34.258 13.890 -18.879 1.00 45.72 62 VAL A C 1
ATOM 466 O O . VAL A 1 62 ? 33.709 14.815 -18.282 1.00 45.72 62 VAL A O 1
ATOM 469 N N . GLU A 1 63 ? 34.382 13.884 -20.207 1.00 43.75 63 GLU A N 1
ATOM 470 C CA . GLU A 1 63 ? 33.359 14.532 -21.032 1.00 43.75 63 GLU A CA 1
ATOM 471 C C . GLU A 1 63 ? 32.056 13.777 -20.751 1.00 43.75 63 GLU A C 1
ATOM 473 O O . GLU A 1 63 ? 31.959 12.583 -21.046 1.00 43.75 63 GLU A O 1
ATOM 478 N N . ILE A 1 64 ? 31.087 14.426 -20.087 1.00 47.22 64 ILE A N 1
ATOM 479 C CA . ILE A 1 64 ? 29.777 13.837 -19.770 1.00 47.22 64 ILE A CA 1
ATOM 480 C C . ILE A 1 64 ? 29.052 13.595 -21.093 1.00 47.22 64 ILE A C 1
ATOM 482 O O . ILE A 1 64 ? 28.307 14.426 -21.607 1.00 47.22 64 ILE A O 1
ATOM 486 N N . SER A 1 65 ? 29.354 12.446 -21.680 1.00 42.88 65 SER A N 1
ATOM 487 C CA . SER A 1 65 ? 28.838 12.002 -22.953 1.00 42.88 65 SER A CA 1
ATOM 488 C C . SER A 1 65 ? 27.355 11.683 -22.800 1.00 42.88 65 SER A C 1
ATOM 490 O O . SER A 1 65 ? 26.922 11.010 -21.859 1.00 42.88 65 SER A O 1
ATOM 492 N N . ASN A 1 66 ? 26.570 12.106 -23.792 1.00 51.94 66 ASN A N 1
ATOM 493 C CA . ASN A 1 66 ? 25.269 11.509 -24.081 1.00 51.94 66 ASN A CA 1
ATOM 494 C C . ASN A 1 66 ? 25.448 9.975 -24.280 1.00 51.94 66 ASN A C 1
ATOM 496 O O . ASN A 1 66 ? 26.557 9.446 -24.204 1.00 51.94 66 ASN A O 1
ATOM 500 N N . VAL A 1 67 ? 24.388 9.233 -24.598 1.00 51.41 67 VAL A N 1
ATOM 501 C CA . VAL A 1 67 ? 24.464 7.828 -25.071 1.00 51.41 67 VAL A CA 1
ATOM 502 C C . VAL A 1 67 ? 25.672 7.459 -26.004 1.00 51.41 67 VAL A C 1
ATOM 504 O O . VAL A 1 67 ? 26.051 6.288 -25.983 1.00 51.41 67 VAL A O 1
ATOM 507 N N . PRO A 1 68 ? 26.359 8.379 -26.740 1.00 44.97 68 PRO A N 1
ATOM 508 C CA . PRO A 1 68 ? 27.631 8.207 -27.467 1.00 44.97 68 PRO A CA 1
ATOM 509 C C . PRO A 1 68 ? 28.762 7.320 -26.927 1.00 44.97 68 PRO A C 1
ATOM 511 O O . PRO A 1 68 ? 29.622 6.963 -27.726 1.00 44.97 68 PRO A O 1
ATOM 514 N N . SER A 1 69 ? 28.804 6.920 -25.655 1.00 52.91 69 SER A N 1
ATOM 515 C CA . SER A 1 69 ? 29.826 5.975 -25.173 1.00 52.91 69 SER A CA 1
ATOM 516 C C . SER A 1 69 ? 29.438 4.499 -25.373 1.00 52.91 69 SER A C 1
ATOM 518 O O . SER A 1 69 ? 30.304 3.651 -25.541 1.00 52.91 69 SER A O 1
ATOM 520 N N . LEU A 1 70 ? 28.149 4.151 -25.450 1.00 53.91 70 LEU A N 1
ATOM 521 C CA . LEU A 1 70 ? 27.733 2.740 -25.564 1.00 53.91 70 LEU A CA 1
ATOM 522 C C . LEU A 1 70 ? 27.769 2.191 -27.002 1.00 53.91 70 LEU A C 1
ATOM 524 O O . LEU A 1 70 ? 27.844 0.977 -27.191 1.00 53.91 70 LEU A O 1
ATOM 528 N N . LEU A 1 71 ? 27.767 3.071 -28.011 1.00 59.25 71 LEU A N 1
ATOM 529 C CA . LEU A 1 71 ? 28.045 2.728 -29.409 1.00 59.25 71 LEU A CA 1
ATOM 530 C C . LEU A 1 71 ? 29.045 3.725 -30.010 1.00 59.25 71 LEU A C 1
ATOM 532 O O . LEU A 1 71 ? 28.674 4.874 -30.272 1.00 59.25 71 LEU A O 1
ATOM 536 N N . PRO A 1 72 ? 30.282 3.297 -30.301 1.00 54.34 72 PRO A N 1
ATOM 537 C CA . PRO A 1 72 ? 31.260 4.143 -30.970 1.00 54.34 72 PRO A CA 1
ATOM 538 C C . PRO A 1 72 ? 30.761 4.597 -32.356 1.00 54.34 72 PRO A C 1
ATOM 540 O O . PRO A 1 72 ? 30.340 3.777 -33.178 1.00 54.34 72 PRO A O 1
ATOM 543 N N . GLY A 1 73 ? 30.842 5.902 -32.638 1.00 55.81 73 GLY A N 1
ATOM 544 C CA . GLY A 1 73 ? 30.585 6.469 -33.972 1.00 55.81 73 GLY A CA 1
ATOM 545 C C . GLY A 1 73 ? 29.164 6.980 -34.242 1.00 55.81 73 GLY A C 1
ATOM 546 O O . GLY A 1 73 ? 28.834 7.233 -35.396 1.00 55.81 73 GLY A O 1
ATOM 547 N N . VAL A 1 74 ? 28.322 7.154 -33.217 1.00 61.41 74 VAL A N 1
ATOM 548 C CA . VAL A 1 74 ? 26.971 7.727 -33.365 1.00 61.41 74 VAL A CA 1
ATOM 549 C C . VAL A 1 74 ? 26.911 9.105 -32.712 1.00 61.41 74 VAL A C 1
ATOM 551 O O . VAL A 1 74 ? 26.966 9.229 -31.487 1.00 61.41 74 VAL A O 1
ATOM 554 N N . GLU A 1 75 ? 26.785 10.154 -33.526 1.00 64.25 75 GLU A N 1
ATOM 555 C CA . GLU A 1 75 ? 26.707 11.533 -33.033 1.00 64.25 75 GLU A CA 1
ATOM 556 C C . GLU A 1 75 ? 25.491 11.772 -32.121 1.00 64.25 75 GLU A C 1
ATOM 558 O O . GLU A 1 75 ? 24.419 11.187 -32.286 1.00 64.25 75 GLU A O 1
ATOM 563 N N . THR A 1 76 ? 25.614 12.720 -31.188 1.00 65.62 76 THR A N 1
ATOM 564 C CA . THR A 1 76 ? 24.540 13.094 -30.244 1.00 65.62 76 THR A CA 1
ATOM 565 C C . THR A 1 76 ? 23.216 13.449 -30.943 1.00 65.62 76 THR A C 1
ATOM 567 O O . THR A 1 76 ? 22.136 13.164 -30.423 1.00 65.62 76 THR A O 1
ATOM 570 N N . GLN A 1 77 ? 23.267 14.089 -32.114 1.00 63.91 77 GLN A N 1
ATOM 571 C CA . GLN A 1 77 ? 22.063 14.492 -32.849 1.00 63.91 77 GLN A CA 1
ATOM 572 C C . GLN A 1 77 ? 21.289 13.286 -33.401 1.00 63.91 77 GLN A C 1
ATOM 574 O O . GLN A 1 77 ? 20.057 13.304 -33.439 1.00 63.91 77 GLN A O 1
ATOM 579 N N . HIS A 1 78 ? 22.003 12.223 -33.770 1.00 70.69 78 HIS A N 1
ATOM 580 C CA . HIS A 1 78 ? 21.434 10.976 -34.266 1.00 70.69 78 HIS A CA 1
ATOM 581 C C . HIS A 1 78 ? 20.710 10.195 -33.164 1.00 70.69 78 HIS A C 1
ATOM 583 O O . HIS A 1 78 ? 19.621 9.671 -33.395 1.00 70.69 78 HIS A O 1
ATOM 589 N N . TRP A 1 79 ? 21.225 10.231 -31.934 1.00 72.00 79 TRP A N 1
ATOM 590 C CA . TRP A 1 79 ? 20.550 9.644 -30.772 1.00 72.00 79 TRP A CA 1
ATOM 591 C C . TRP A 1 79 ? 19.200 10.284 -30.468 1.00 72.00 79 TRP A C 1
ATOM 593 O O . TRP A 1 79 ? 18.208 9.577 -30.317 1.00 72.00 79 TRP A O 1
ATOM 603 N N . LYS A 1 80 ? 19.114 11.619 -30.498 1.00 75.88 80 LYS A N 1
ATOM 604 C CA . LYS A 1 80 ? 17.836 12.323 -30.297 1.00 75.88 80 LYS A CA 1
ATOM 605 C C . LYS A 1 80 ? 16.794 11.976 -31.363 1.00 75.88 80 LYS A C 1
ATOM 607 O O . LYS A 1 80 ? 15.598 11.985 -31.074 1.00 75.88 80 LYS A O 1
ATOM 612 N N . LYS A 1 81 ? 17.220 11.708 -32.604 1.00 77.56 81 LYS A N 1
ATOM 613 C CA . LYS A 1 81 ? 16.322 11.229 -33.669 1.00 77.56 81 LYS A CA 1
ATOM 614 C C . LYS A 1 81 ? 15.826 9.813 -33.361 1.00 77.56 81 LYS A C 1
ATOM 616 O O . LYS A 1 81 ? 14.623 9.573 -33.431 1.00 77.56 81 LYS A O 1
ATOM 621 N N . LEU A 1 82 ? 16.726 8.920 -32.948 1.00 78.75 82 LEU A N 1
ATOM 622 C CA . LEU A 1 82 ? 16.404 7.538 -32.589 1.00 78.75 82 LEU A CA 1
ATOM 623 C C . LEU A 1 82 ? 15.465 7.445 -31.374 1.00 78.75 82 LEU A C 1
ATOM 625 O O . LEU A 1 82 ? 14.501 6.684 -31.401 1.00 78.75 82 LEU A O 1
ATOM 629 N N . GLU A 1 83 ? 15.683 8.257 -30.338 1.00 82.94 83 GLU A N 1
ATOM 630 C CA . GLU A 1 83 ? 14.790 8.371 -29.175 1.00 82.94 83 GLU A CA 1
ATOM 631 C C . GLU A 1 83 ? 13.372 8.784 -29.592 1.00 82.94 83 GLU A C 1
ATOM 633 O O . GLU A 1 83 ? 12.390 8.148 -29.216 1.00 82.94 83 GLU A O 1
ATOM 638 N N . LYS A 1 84 ? 13.245 9.831 -30.418 1.00 82.75 84 LYS A N 1
ATOM 639 C CA . LYS A 1 84 ? 11.939 10.303 -30.905 1.00 82.75 84 LYS A CA 1
ATOM 640 C C . LYS A 1 84 ? 11.221 9.257 -31.750 1.00 82.75 84 LYS A C 1
ATOM 642 O O . LYS A 1 84 ? 9.999 9.156 -31.673 1.00 82.75 84 LYS A O 1
ATOM 647 N N . PHE A 1 85 ? 11.970 8.512 -32.556 1.00 80.94 85 PHE A N 1
ATOM 648 C CA . PHE A 1 85 ? 11.428 7.460 -33.404 1.00 80.94 85 PHE A CA 1
ATOM 649 C C . PHE A 1 85 ? 10.942 6.261 -32.576 1.00 80.94 85 PHE A C 1
ATOM 651 O O . PHE A 1 85 ? 9.778 5.875 -32.644 1.00 80.94 85 PHE A O 1
ATOM 658 N N . THR A 1 86 ? 11.798 5.723 -31.707 1.00 82.94 86 THR A N 1
ATOM 659 C CA . THR A 1 86 ? 11.463 4.592 -30.822 1.00 82.94 86 THR A CA 1
ATOM 660 C C . THR A 1 86 ? 10.329 4.917 -29.846 1.00 82.94 86 THR A C 1
ATOM 662 O O . THR A 1 86 ? 9.534 4.039 -29.500 1.00 82.94 86 THR A O 1
ATOM 665 N N . ALA A 1 87 ? 10.169 6.186 -29.457 1.00 82.62 87 ALA A N 1
ATOM 666 C CA . ALA A 1 87 ? 9.046 6.667 -28.650 1.00 82.62 87 ALA A CA 1
ATOM 667 C C . ALA A 1 87 ? 7.666 6.545 -29.336 1.00 82.62 87 ALA A C 1
ATOM 669 O O . ALA A 1 87 ? 6.640 6.716 -28.669 1.00 82.62 87 ALA A O 1
ATOM 670 N N . GLN A 1 88 ? 7.602 6.163 -30.616 1.00 81.69 88 GLN A N 1
ATOM 671 C CA . GLN A 1 88 ? 6.348 5.889 -31.332 1.00 81.69 88 GLN A CA 1
ATOM 672 C C . GLN A 1 88 ? 5.867 4.439 -31.149 1.00 81.69 88 GLN A C 1
ATOM 674 O O . GLN A 1 88 ? 4.669 4.215 -30.997 1.00 81.69 88 GLN A O 1
ATOM 679 N N . PHE A 1 89 ? 6.785 3.472 -31.031 1.00 82.62 89 PHE A N 1
ATOM 680 C CA . PHE A 1 89 ? 6.465 2.038 -30.958 1.00 82.62 89 PHE A CA 1
ATOM 681 C C . PHE A 1 89 ? 6.717 1.427 -29.575 1.00 82.62 89 PHE A C 1
ATOM 683 O O . PHE A 1 89 ? 7.824 1.519 -29.047 1.00 82.62 89 PHE A O 1
ATOM 690 N N . SER A 1 90 ? 5.726 0.759 -28.983 1.00 84.38 90 SER A N 1
ATOM 691 C CA . SER A 1 90 ? 5.961 -0.154 -27.857 1.00 84.38 90 SER A CA 1
ATOM 692 C C . SER A 1 90 ? 6.612 -1.430 -28.395 1.00 84.38 90 SER A C 1
ATOM 694 O O . SER A 1 90 ? 5.931 -2.388 -28.726 1.00 84.38 90 SER A O 1
ATOM 696 N N . SER A 1 91 ? 7.926 -1.428 -28.593 1.00 87.75 91 SER A N 1
ATOM 697 C CA . SER A 1 91 ? 8.632 -2.521 -29.269 1.00 87.75 91 SER A CA 1
ATOM 698 C C . SER A 1 91 ? 9.890 -2.960 -28.526 1.00 87.75 91 SER A C 1
ATOM 700 O O . SER A 1 91 ? 10.301 -2.350 -27.533 1.00 87.75 91 SER A O 1
ATOM 702 N N . LEU A 1 92 ? 10.520 -4.016 -29.045 1.00 91.50 92 LEU A N 1
ATOM 703 C CA . LEU A 1 92 ? 11.828 -4.488 -28.607 1.00 91.50 92 LEU A CA 1
ATOM 704 C C . LEU A 1 92 ? 12.870 -3.363 -28.598 1.00 91.50 92 LEU A C 1
ATOM 706 O O . LEU A 1 92 ? 13.592 -3.210 -27.620 1.00 91.50 92 LEU A O 1
ATOM 710 N N . GLY A 1 93 ? 12.917 -2.536 -29.643 1.00 89.50 93 GLY A N 1
ATOM 711 C CA . GLY A 1 93 ? 13.857 -1.426 -29.756 1.00 89.50 93 GLY A CA 1
ATOM 712 C C . GLY A 1 93 ? 13.717 -0.429 -28.613 1.00 89.50 93 GLY A C 1
ATOM 713 O O . GLY A 1 93 ? 14.722 -0.042 -28.020 1.00 89.50 93 GLY A O 1
ATOM 714 N N . ARG A 1 94 ? 12.484 -0.078 -28.221 1.00 90.81 94 ARG A N 1
ATOM 715 C CA . ARG A 1 94 ? 12.256 0.796 -27.060 1.00 90.81 94 ARG A CA 1
ATOM 716 C C . ARG A 1 94 ? 12.781 0.170 -25.769 1.00 90.81 94 ARG A C 1
ATOM 718 O O . ARG A 1 94 ? 13.477 0.840 -25.011 1.00 90.81 94 ARG A O 1
ATOM 725 N N . TYR A 1 95 ? 12.488 -1.107 -25.543 1.00 93.00 95 TYR A N 1
ATOM 726 C CA . TYR A 1 95 ? 12.993 -1.833 -24.379 1.00 93.00 95 TYR A CA 1
ATOM 727 C C . TYR A 1 95 ? 14.531 -1.900 -24.357 1.00 93.00 95 TYR A C 1
ATOM 729 O O . TYR A 1 95 ? 15.157 -1.625 -23.335 1.00 93.00 95 TYR A O 1
ATOM 737 N N . CYS A 1 96 ? 15.167 -2.185 -25.496 1.00 91.94 96 CYS A N 1
ATOM 738 C CA . CYS A 1 96 ? 16.625 -2.181 -25.630 1.00 91.94 96 CYS A CA 1
ATOM 739 C C . CYS A 1 96 ? 17.231 -0.789 -25.411 1.00 91.94 96 CYS A C 1
ATOM 741 O O . CYS A 1 96 ? 18.307 -0.677 -24.825 1.00 91.94 96 CYS A O 1
ATOM 743 N N . LEU A 1 97 ? 16.545 0.278 -25.829 1.00 90.31 97 LEU A N 1
ATOM 744 C CA . LEU A 1 97 ? 16.987 1.644 -25.571 1.00 90.31 97 LEU A CA 1
ATOM 745 C C . LEU A 1 97 ? 16.978 1.956 -24.069 1.00 90.31 97 LEU A C 1
ATOM 747 O O . LEU A 1 97 ? 17.980 2.426 -23.543 1.00 90.31 97 LEU A O 1
ATOM 751 N N . GLU A 1 98 ? 15.903 1.635 -23.349 1.00 92.81 98 GLU A N 1
ATOM 752 C CA . GLU A 1 98 ? 15.836 1.801 -21.885 1.00 92.81 98 GLU A CA 1
ATOM 753 C C . GLU A 1 98 ? 16.943 1.023 -21.168 1.00 92.81 98 GLU A C 1
ATOM 755 O O . GLU A 1 98 ? 17.584 1.524 -20.243 1.00 92.81 98 GLU A O 1
ATOM 760 N N . GLN A 1 99 ? 17.211 -0.194 -21.634 1.00 92.00 99 GLN A N 1
ATOM 761 C CA . GLN A 1 99 ? 18.300 -1.015 -21.133 1.00 92.00 99 GLN A CA 1
ATOM 762 C C . GLN A 1 99 ? 19.678 -0.378 -21.381 1.00 92.00 99 GLN A C 1
ATOM 764 O O . GLN A 1 99 ? 20.539 -0.435 -20.504 1.00 92.00 99 GLN A O 1
ATOM 769 N N . LEU A 1 100 ? 19.897 0.271 -22.530 1.00 90.00 100 LEU A N 1
ATOM 770 C CA . LEU A 1 100 ? 21.116 1.044 -22.793 1.00 90.00 100 LEU A CA 1
ATOM 771 C C . LEU A 1 100 ? 21.254 2.227 -21.824 1.00 90.00 100 LEU A C 1
ATOM 773 O O . LEU A 1 100 ? 22.333 2.421 -21.265 1.00 90.00 100 LEU A O 1
ATOM 777 N N . TYR A 1 101 ? 20.178 2.971 -21.549 1.00 90.56 101 TYR A N 1
ATOM 778 C CA . TYR A 1 101 ? 20.198 4.029 -20.528 1.00 90.56 101 TYR A CA 1
ATOM 779 C C . TYR A 1 101 ? 20.559 3.485 -19.145 1.00 90.56 101 TYR A C 1
ATOM 781 O O . TYR A 1 101 ? 21.375 4.076 -18.439 1.00 90.56 101 TYR A O 1
ATOM 789 N N . LEU A 1 102 ? 20.027 2.321 -18.773 1.00 91.75 102 LEU A N 1
ATOM 790 C CA . LEU A 1 102 ? 20.380 1.677 -17.514 1.00 91.75 102 LEU A CA 1
ATOM 791 C C . LEU A 1 102 ? 21.865 1.270 -17.471 1.00 91.75 102 LEU A C 1
ATOM 793 O O . LEU A 1 102 ? 22.522 1.453 -16.445 1.00 91.75 102 LEU A O 1
ATOM 797 N N . GLN A 1 103 ? 22.421 0.751 -18.572 1.00 87.81 103 GLN A N 1
ATOM 798 C CA . GLN A 1 103 ? 23.857 0.451 -18.656 1.00 87.81 103 GLN A CA 1
ATOM 799 C C . GLN A 1 103 ? 24.710 1.716 -18.548 1.00 87.81 103 GLN A C 1
ATOM 801 O O . GLN A 1 103 ? 25.717 1.712 -17.839 1.00 87.81 103 GLN A O 1
ATOM 806 N N . LYS A 1 104 ? 24.281 2.816 -19.179 1.00 85.75 104 LYS A N 1
ATOM 807 C CA . LYS A 1 104 ? 24.931 4.124 -19.046 1.00 85.75 104 LYS A CA 1
ATOM 808 C C . LYS A 1 104 ? 24.971 4.553 -17.580 1.00 85.75 104 LYS A C 1
ATOM 810 O O . LYS A 1 104 ? 26.046 4.874 -17.081 1.00 85.75 104 LYS A O 1
ATOM 815 N N . MET A 1 105 ? 23.842 4.467 -16.872 1.00 89.25 105 MET A N 1
ATOM 816 C CA . MET A 1 105 ? 23.783 4.782 -15.443 1.00 89.25 105 MET A CA 1
ATOM 817 C C . MET A 1 105 ? 24.750 3.919 -14.626 1.00 89.25 105 MET A C 1
ATOM 819 O O . MET A 1 105 ? 25.537 4.453 -13.849 1.00 89.25 105 MET A O 1
ATOM 823 N N . ARG A 1 106 ? 24.741 2.593 -14.821 1.00 87.88 106 ARG A N 1
ATOM 824 C CA . ARG A 1 106 ? 25.646 1.668 -14.113 1.00 87.88 106 ARG A CA 1
ATOM 825 C C . ARG A 1 106 ? 27.113 2.021 -14.340 1.00 87.88 106 ARG A C 1
ATOM 827 O O . ARG A 1 106 ? 27.872 2.079 -13.378 1.00 87.88 106 ARG A O 1
ATOM 834 N N . ARG A 1 107 ? 27.496 2.318 -15.585 1.00 81.81 107 ARG A N 1
ATOM 835 C CA . ARG A 1 107 ? 28.858 2.744 -15.925 1.00 81.81 107 ARG A CA 1
ATOM 836 C C . ARG A 1 107 ? 29.222 4.042 -15.210 1.00 81.81 107 ARG A C 1
ATOM 838 O O . ARG A 1 107 ? 30.256 4.089 -14.555 1.00 81.81 107 ARG A O 1
ATOM 845 N N . THR A 1 108 ? 28.358 5.059 -15.261 1.00 83.19 108 THR A N 1
ATOM 846 C CA . THR A 1 108 ? 28.570 6.328 -14.545 1.00 83.19 108 THR A CA 1
ATOM 847 C C . THR A 1 108 ? 28.770 6.109 -13.045 1.00 83.19 108 THR A C 1
ATOM 849 O O . THR A 1 108 ? 29.672 6.712 -12.478 1.00 83.19 108 THR A O 1
ATOM 852 N N . LEU A 1 109 ? 27.999 5.218 -12.415 1.00 86.38 109 LEU A N 1
ATOM 853 C CA . LEU A 1 109 ? 28.117 4.905 -10.984 1.00 86.38 109 LEU A CA 1
ATOM 854 C C . LEU A 1 109 ? 29.407 4.163 -10.611 1.00 86.38 109 LEU A C 1
ATOM 856 O O . LEU A 1 109 ? 29.864 4.276 -9.477 1.00 86.38 109 LEU A O 1
ATOM 860 N N . MET A 1 110 ? 29.994 3.409 -11.542 1.00 81.62 110 MET A N 1
ATOM 861 C CA . MET A 1 110 ? 31.257 2.694 -11.324 1.00 81.62 110 MET A CA 1
ATOM 862 C C . MET A 1 110 ? 32.491 3.605 -11.420 1.00 81.62 110 MET A C 1
ATOM 864 O O . MET A 1 110 ? 33.559 3.235 -10.933 1.00 81.62 110 MET A O 1
ATOM 868 N N . HIS A 1 111 ? 32.376 4.792 -12.022 1.00 75.00 111 HIS A N 1
ATOM 869 C CA . HIS A 1 111 ? 33.491 5.732 -12.146 1.00 75.00 111 HIS A CA 1
ATOM 870 C C . HIS A 1 111 ? 33.743 6.504 -10.846 1.00 75.00 111 HIS A C 1
ATOM 872 O O . HIS A 1 111 ? 32.817 7.000 -10.219 1.00 75.00 111 HIS A O 1
ATOM 878 N N . THR A 1 112 ? 35.008 6.715 -10.474 1.00 62.12 112 THR A N 1
ATOM 879 C CA . THR A 1 112 ? 35.401 7.426 -9.238 1.00 62.12 112 THR A CA 1
ATOM 880 C C . THR A 1 112 ? 34.934 8.889 -9.174 1.00 62.12 112 THR A C 1
ATOM 882 O O . THR A 1 112 ? 34.773 9.435 -8.084 1.00 62.12 112 THR A O 1
ATOM 885 N N . SER A 1 113 ? 34.670 9.519 -10.323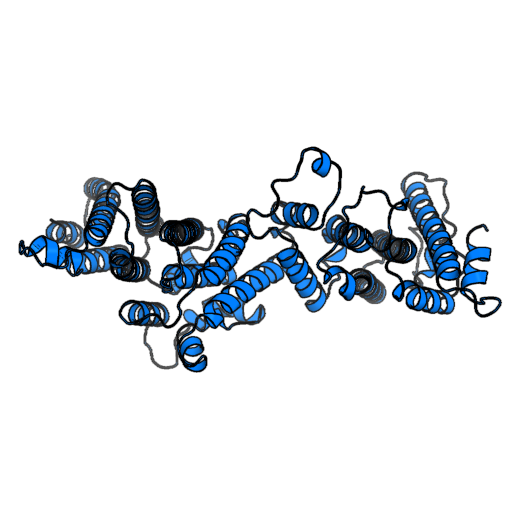 1.00 63.75 113 SER A N 1
ATOM 886 C CA . SER A 1 113 ? 34.219 10.911 -10.461 1.00 63.75 113 SER A CA 1
ATOM 887 C C . SER A 1 113 ? 32.693 11.096 -10.480 1.00 63.75 113 SER A C 1
ATOM 889 O O . SER A 1 113 ? 32.226 12.211 -10.705 1.00 63.75 113 SER A O 1
ATOM 891 N N . PHE A 1 114 ? 31.896 10.054 -10.210 1.00 69.50 114 PHE A N 1
ATOM 892 C CA . PHE A 1 114 ? 30.425 10.092 -10.327 1.00 69.50 114 PHE A CA 1
ATOM 893 C C . PHE A 1 114 ? 29.718 11.146 -9.454 1.00 69.50 114 PHE A C 1
ATOM 895 O O . PHE A 1 114 ? 28.536 11.422 -9.649 1.00 69.50 114 PHE A O 1
ATOM 902 N N . ARG A 1 115 ? 30.421 11.713 -8.466 1.00 74.62 115 ARG A N 1
ATOM 903 C CA . ARG A 1 115 ? 29.892 12.728 -7.546 1.00 74.62 115 ARG A CA 1
ATOM 904 C C . ARG A 1 115 ? 29.908 14.154 -8.110 1.00 74.62 115 ARG A C 1
ATOM 906 O O . ARG A 1 115 ? 29.548 15.068 -7.374 1.00 74.62 115 ARG A O 1
ATOM 913 N N . SER A 1 116 ? 30.325 14.371 -9.360 1.00 84.50 116 SER A N 1
ATOM 914 C CA . SER A 1 116 ? 30.171 15.686 -9.996 1.00 84.50 116 SER A CA 1
ATOM 915 C C . SER A 1 116 ? 28.693 16.021 -10.239 1.00 84.50 116 SER A C 1
ATOM 917 O O . SER A 1 116 ? 27.865 15.132 -10.461 1.00 84.50 116 SER A O 1
ATOM 919 N N . GLU A 1 117 ? 28.350 17.309 -10.215 1.00 84.50 117 GLU A N 1
ATOM 920 C CA . GLU A 1 117 ? 26.979 17.779 -10.468 1.00 84.50 117 GLU A CA 1
ATOM 921 C C . GLU A 1 117 ? 26.489 17.379 -11.866 1.00 84.50 117 GLU A C 1
ATOM 923 O O . GLU A 1 117 ? 25.333 16.997 -12.052 1.00 84.50 117 GLU A O 1
ATOM 928 N N . GLU A 1 118 ? 27.375 17.384 -12.861 1.00 83.19 118 GLU A N 1
ATOM 929 C CA . GLU A 1 118 ? 27.047 16.983 -14.224 1.00 83.19 118 GLU A CA 1
ATOM 930 C C . GLU A 1 118 ? 26.733 15.485 -14.326 1.00 83.19 118 GLU A C 1
ATOM 932 O O . GLU A 1 118 ? 25.798 15.099 -15.034 1.00 83.19 118 GLU A O 1
ATOM 937 N N . ALA A 1 119 ? 27.468 14.640 -13.593 1.00 83.69 119 ALA A N 1
ATOM 938 C CA . ALA A 1 119 ? 27.208 13.205 -13.534 1.00 83.69 119 ALA A CA 1
ATOM 939 C C . ALA A 1 119 ? 25.875 12.917 -12.828 1.00 83.69 119 ALA A C 1
ATOM 941 O O . ALA A 1 119 ? 25.054 12.162 -13.352 1.00 83.69 119 ALA A O 1
ATOM 942 N N . LEU A 1 120 ? 25.602 13.583 -11.700 1.00 88.69 120 LEU A N 1
ATOM 943 C CA . LEU A 1 120 ? 24.320 13.480 -10.995 1.00 88.69 120 LEU A CA 1
ATOM 944 C C . LEU A 1 120 ? 23.148 13.952 -11.862 1.00 88.69 120 LEU A C 1
ATOM 946 O O . LEU A 1 120 ? 22.094 13.314 -11.885 1.00 88.69 120 LEU A O 1
ATOM 950 N N . ARG A 1 121 ? 23.324 15.043 -12.613 1.00 89.12 121 ARG A N 1
ATOM 951 C CA . ARG A 1 121 ? 22.317 15.535 -13.556 1.00 89.12 121 ARG A CA 1
ATOM 952 C C . ARG A 1 121 ? 22.074 14.544 -14.693 1.00 89.12 121 ARG A C 1
ATOM 954 O O . ARG A 1 121 ? 20.913 14.302 -15.012 1.00 89.12 121 ARG A O 1
ATOM 961 N N . SER A 1 122 ? 23.122 13.947 -15.268 1.00 87.06 122 SER A N 1
ATOM 962 C CA . SER A 1 122 ? 22.959 12.891 -16.278 1.00 87.06 122 SER A CA 1
ATOM 963 C C . SER A 1 122 ? 22.183 11.706 -15.711 1.00 87.06 122 SER A C 1
ATOM 965 O O . SER A 1 122 ? 21.211 11.289 -16.327 1.00 87.06 122 SER A O 1
ATOM 967 N N . LEU A 1 123 ? 22.544 11.217 -14.519 1.00 91.12 123 LEU A N 1
ATOM 968 C CA . LEU A 1 123 ? 21.861 10.094 -13.867 1.00 91.12 123 LEU A CA 1
ATOM 969 C C . LEU A 1 123 ? 20.368 10.370 -13.649 1.00 91.12 123 LEU A C 1
ATOM 971 O O . LEU A 1 123 ? 19.542 9.500 -13.910 1.00 91.12 123 LEU A O 1
ATOM 975 N N . ARG A 1 124 ? 20.007 11.591 -13.231 1.00 93.38 124 ARG A N 1
ATOM 976 C CA . ARG A 1 124 ? 18.601 12.016 -13.105 1.00 93.38 124 ARG A CA 1
ATOM 977 C C . ARG A 1 124 ? 17.880 12.024 -14.454 1.00 93.38 124 ARG A C 1
ATOM 979 O O . ARG A 1 124 ? 16.759 11.535 -14.542 1.00 93.38 124 ARG A O 1
ATOM 986 N N . CYS A 1 125 ? 18.509 12.558 -15.503 1.00 90.31 125 CYS A N 1
ATOM 987 C CA . CYS A 1 125 ? 17.933 12.561 -16.851 1.00 90.31 125 CYS A CA 1
ATOM 988 C C . CYS A 1 125 ? 17.742 11.140 -17.400 1.00 90.31 125 CYS A C 1
ATOM 990 O O . CYS A 1 125 ? 16.693 10.843 -17.966 1.00 90.31 125 CYS A O 1
ATOM 992 N N . ASP A 1 126 ? 18.732 10.269 -17.206 1.00 91.44 126 ASP A N 1
ATOM 993 C CA . ASP A 1 126 ? 18.708 8.882 -17.667 1.00 91.44 126 ASP A CA 1
ATOM 994 C C . ASP A 1 126 ? 17.624 8.077 -16.922 1.00 91.44 126 ASP A C 1
ATOM 996 O O . ASP A 1 126 ? 16.833 7.372 -17.549 1.00 91.44 126 ASP A O 1
ATOM 1000 N N . ALA A 1 127 ? 17.502 8.255 -15.601 1.00 94.12 127 ALA A N 1
ATOM 1001 C CA . ALA A 1 127 ? 16.442 7.636 -14.807 1.00 94.12 127 ALA A CA 1
ATOM 1002 C C . ALA A 1 127 ? 15.047 8.123 -15.236 1.00 94.12 127 ALA A C 1
ATOM 1004 O O . ALA A 1 127 ? 14.147 7.311 -15.457 1.00 94.12 127 ALA A O 1
ATOM 1005 N N . ALA A 1 128 ? 14.872 9.437 -15.416 1.00 92.62 128 ALA A N 1
ATOM 1006 C CA . ALA A 1 128 ? 13.610 10.022 -15.864 1.00 92.62 128 ALA A CA 1
ATOM 1007 C C . ALA A 1 128 ? 13.204 9.533 -17.265 1.00 92.62 128 ALA A C 1
ATOM 1009 O O . ALA A 1 128 ? 12.019 9.313 -17.516 1.00 92.62 128 ALA A O 1
ATOM 1010 N N . PHE A 1 129 ? 14.170 9.318 -18.167 1.00 91.50 129 PHE A N 1
ATOM 1011 C CA . PHE A 1 129 ? 13.908 8.729 -19.480 1.00 91.50 129 PHE A CA 1
ATOM 1012 C C . PHE A 1 129 ? 13.338 7.313 -19.352 1.00 91.50 129 PHE A C 1
ATOM 1014 O O . PHE A 1 129 ? 12.292 7.028 -19.939 1.00 91.50 129 PHE A O 1
ATOM 1021 N N . ILE A 1 130 ? 13.979 6.457 -18.545 1.00 93.50 130 ILE A N 1
ATOM 1022 C CA . ILE A 1 130 ? 13.521 5.080 -18.313 1.00 93.50 130 ILE A CA 1
ATOM 1023 C C . ILE A 1 130 ? 12.107 5.090 -17.728 1.00 93.50 130 ILE A C 1
ATOM 1025 O O . ILE A 1 130 ? 11.243 4.395 -18.234 1.00 93.50 130 ILE A O 1
ATOM 1029 N N . ILE A 1 131 ? 11.810 5.905 -16.711 1.00 92.50 131 ILE A N 1
ATOM 1030 C CA . ILE A 1 131 ? 10.449 5.937 -16.143 1.00 92.50 131 ILE A CA 1
ATOM 1031 C C . ILE A 1 131 ? 9.430 6.533 -17.132 1.00 92.50 131 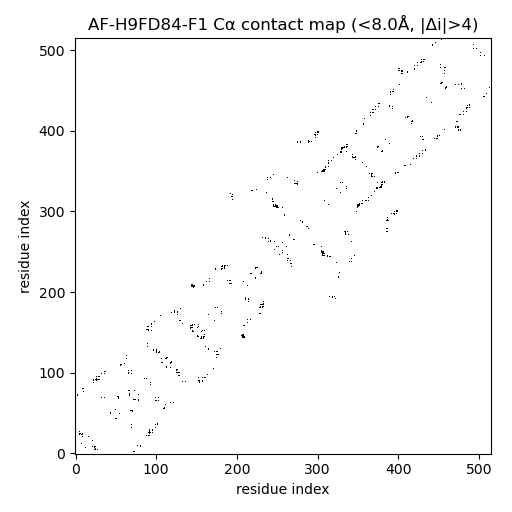ILE A C 1
ATOM 1033 O O . ILE A 1 131 ? 8.263 6.138 -17.161 1.00 92.50 131 ILE A O 1
ATOM 1037 N N . GLY A 1 132 ? 9.847 7.509 -17.939 1.00 88.62 132 GLY A N 1
ATOM 1038 C CA . GLY A 1 132 ? 8.989 8.245 -18.864 1.00 88.62 132 GLY A CA 1
ATOM 1039 C C . GLY A 1 132 ? 8.550 7.461 -20.104 1.00 88.62 132 GLY A C 1
ATOM 1040 O O . GLY A 1 132 ? 7.452 7.706 -20.613 1.00 88.62 132 GLY A O 1
ATOM 1041 N N . SER A 1 133 ? 9.368 6.522 -20.582 1.00 83.44 133 SER A N 1
ATOM 1042 C CA . SER A 1 133 ? 9.220 5.850 -21.885 1.00 83.44 133 SER A CA 1
ATOM 1043 C C . SER A 1 133 ? 7.933 5.025 -22.048 1.00 83.44 133 SER A C 1
ATOM 1045 O O . SER A 1 133 ? 7.425 4.866 -23.166 1.00 83.44 133 SER A O 1
ATOM 1047 N N . SER A 1 134 ? 7.361 4.544 -20.942 1.00 77.94 134 SER A N 1
ATOM 1048 C CA . SER A 1 134 ? 6.199 3.647 -20.924 1.00 77.94 134 SER A CA 1
ATOM 1049 C C . SER A 1 134 ? 4.969 4.234 -20.223 1.00 77.94 134 SER A C 1
ATOM 1051 O O . SER A 1 134 ? 3.960 3.541 -20.051 1.00 77.94 134 SER A O 1
ATOM 1053 N N . ARG A 1 135 ? 4.998 5.521 -19.834 1.00 82.75 135 ARG A N 1
ATOM 1054 C CA . ARG A 1 135 ? 3.932 6.116 -19.002 1.00 82.75 135 ARG A CA 1
ATOM 1055 C C . ARG A 1 135 ? 2.525 5.883 -19.555 1.00 82.75 135 ARG A C 1
ATOM 1057 O O . ARG A 1 135 ? 1.583 5.688 -18.790 1.00 82.75 135 ARG A O 1
ATOM 1064 N N . LYS A 1 136 ? 2.388 5.882 -20.885 1.00 79.06 136 LYS A N 1
ATOM 1065 C CA . LYS A 1 136 ? 1.128 5.629 -21.600 1.00 79.06 136 LYS A CA 1
ATOM 1066 C C . LYS A 1 136 ? 0.752 4.144 -21.664 1.00 79.06 136 LYS A C 1
ATOM 1068 O O . LYS A 1 136 ? -0.430 3.831 -21.572 1.00 79.06 136 LYS A O 1
ATOM 1073 N N . SER A 1 137 ? 1.721 3.242 -21.820 1.00 79.19 137 SER A N 1
ATOM 1074 C CA . SER A 1 137 ? 1.468 1.809 -22.012 1.00 79.19 137 SER A CA 1
ATOM 1075 C C . SER A 1 137 ? 1.126 1.103 -20.702 1.00 79.19 137 SER A C 1
ATOM 1077 O O . SER A 1 137 ? 0.224 0.274 -20.679 1.00 79.19 137 SER A O 1
ATOM 1079 N N . LEU A 1 138 ? 1.739 1.509 -19.584 1.00 81.81 138 LEU A N 1
ATOM 1080 C CA . LEU A 1 138 ? 1.418 0.970 -18.257 1.00 81.81 138 LEU A CA 1
ATOM 1081 C C . LEU A 1 138 ? -0.007 1.303 -17.777 1.00 81.81 138 LEU A C 1
ATOM 1083 O O . LEU A 1 138 ? -0.463 0.736 -16.786 1.00 81.81 138 LEU A O 1
ATOM 1087 N N . ASN A 1 139 ? -0.709 2.228 -18.445 1.00 71.81 139 ASN A N 1
ATOM 1088 C CA . ASN A 1 139 ? -2.098 2.598 -18.146 1.00 71.81 139 ASN A CA 1
ATOM 1089 C C . ASN A 1 139 ? -3.141 1.704 -18.838 1.00 71.81 139 ASN A C 1
ATOM 1091 O O . ASN A 1 139 ? -4.329 1.853 -18.557 1.00 71.81 139 ASN A O 1
ATOM 1095 N N . GLN A 1 140 ? -2.734 0.819 -19.751 1.00 69.69 140 GLN A N 1
ATOM 1096 C CA . GLN A 1 140 ? -3.657 -0.039 -20.496 1.00 69.69 140 GLN A CA 1
ATOM 1097 C C . GLN A 1 140 ? -4.085 -1.249 -19.652 1.00 69.69 140 GLN A C 1
ATOM 1099 O O . GLN A 1 140 ? -3.318 -1.740 -18.836 1.00 69.69 140 GLN A O 1
ATOM 1104 N N . ARG A 1 141 ? -5.328 -1.720 -19.816 1.00 56.84 141 ARG A N 1
ATOM 1105 C CA . ARG A 1 141 ? -5.901 -2.793 -18.977 1.00 56.84 141 ARG A CA 1
ATOM 1106 C C . ARG A 1 141 ? -5.591 -4.204 -19.486 1.00 56.84 141 ARG A C 1
ATOM 1108 O O . ARG A 1 141 ? -5.645 -5.147 -18.710 1.00 56.84 141 ARG A O 1
ATOM 1115 N N . THR A 1 142 ? -5.269 -4.342 -20.769 1.00 61.00 142 THR A N 1
ATOM 1116 C CA . THR A 1 142 ? -5.045 -5.636 -21.424 1.00 61.00 142 THR A CA 1
ATOM 1117 C C . THR A 1 142 ? -3.566 -5.777 -21.746 1.00 61.00 142 THR A C 1
ATOM 1119 O O . THR A 1 142 ? -3.048 -5.020 -22.564 1.00 61.00 142 THR A O 1
ATOM 1122 N N . MET A 1 143 ? -2.881 -6.718 -21.098 1.00 74.56 143 MET A N 1
ATOM 1123 C CA . MET A 1 143 ? -1.456 -6.967 -21.321 1.00 74.56 143 MET A CA 1
ATOM 1124 C C . MET A 1 143 ? -1.188 -8.463 -21.374 1.00 74.56 143 MET A C 1
ATOM 1126 O O . MET A 1 143 ? -1.759 -9.221 -20.593 1.00 74.56 143 MET A O 1
ATOM 1130 N N . ALA A 1 144 ? -0.324 -8.874 -22.299 1.00 82.62 144 ALA A N 1
ATOM 1131 C CA . ALA A 1 144 ? 0.103 -10.261 -22.388 1.00 82.62 144 ALA A CA 1
ATOM 1132 C C . ALA A 1 144 ? 1.172 -10.544 -21.328 1.00 82.62 144 ALA A C 1
ATOM 1134 O O . ALA A 1 144 ? 1.988 -9.675 -21.007 1.00 82.62 144 ALA A O 1
ATOM 1135 N N . SER A 1 145 ? 1.179 -11.767 -20.808 1.00 87.38 145 SER A N 1
ATOM 1136 C CA . SER A 1 145 ? 2.269 -12.254 -19.974 1.00 87.38 145 SER A CA 1
ATOM 1137 C C . SER A 1 145 ? 3.570 -12.337 -20.786 1.00 87.38 145 SER A C 1
ATOM 1139 O O . SER A 1 145 ? 3.557 -12.436 -22.015 1.00 87.38 145 SER A O 1
ATOM 1141 N N . TRP A 1 146 ? 4.711 -12.231 -20.109 1.00 91.50 146 TRP A N 1
ATOM 1142 C CA . TRP A 1 146 ? 6.033 -12.217 -20.736 1.00 91.50 146 TRP A CA 1
ATOM 1143 C C . TRP A 1 146 ? 6.888 -13.369 -20.208 1.00 91.50 146 TRP A C 1
ATOM 1145 O O . TRP A 1 146 ? 6.871 -13.662 -19.020 1.00 91.50 146 TRP A O 1
ATOM 1155 N N . ASP A 1 147 ? 7.649 -14.028 -21.074 1.00 89.00 147 ASP A N 1
ATOM 1156 C CA . ASP A 1 147 ? 8.474 -15.201 -20.736 1.00 89.00 147 ASP A CA 1
ATOM 1157 C C . ASP A 1 147 ? 9.858 -14.851 -20.153 1.00 89.00 147 ASP A C 1
ATOM 1159 O O . ASP A 1 147 ? 10.696 -15.726 -19.945 1.00 89.00 147 ASP A O 1
ATOM 1163 N N . GLY A 1 148 ? 10.128 -13.565 -19.913 1.00 87.06 148 GLY A N 1
ATOM 1164 C CA . GLY A 1 148 ? 11.407 -13.091 -19.384 1.00 87.06 148 GLY A CA 1
ATOM 1165 C C . GLY A 1 148 ? 12.515 -12.935 -20.431 1.00 87.06 148 GLY A C 1
ATOM 1166 O O . GLY A 1 148 ? 13.589 -12.425 -20.103 1.00 87.06 148 GLY A O 1
ATOM 1167 N N . GLN A 1 149 ? 12.285 -13.325 -21.689 1.00 89.56 149 GLN A N 1
ATOM 1168 C CA . GLN A 1 149 ? 13.295 -13.242 -22.741 1.00 89.56 149 GLN A CA 1
ATOM 1169 C C . GLN A 1 149 ? 13.254 -11.891 -23.453 1.00 89.56 149 GLN A C 1
ATOM 1171 O O . GLN A 1 149 ? 12.207 -11.387 -23.848 1.00 89.56 149 GLN A O 1
ATOM 1176 N N . VAL A 1 150 ? 14.421 -11.283 -23.672 1.00 88.19 150 VAL A N 1
ATOM 1177 C CA . VAL A 1 150 ? 14.495 -9.982 -24.361 1.00 88.19 150 VAL A CA 1
ATOM 1178 C C . VAL A 1 150 ? 13.965 -10.093 -25.794 1.00 88.19 150 VAL A C 1
ATOM 1180 O O . VAL A 1 150 ? 13.222 -9.228 -26.236 1.00 88.19 150 VAL A O 1
ATOM 1183 N N . GLY A 1 151 ? 14.278 -11.179 -26.508 1.00 86.69 151 GLY A N 1
ATOM 1184 C CA . GLY A 1 151 ? 13.898 -11.357 -27.916 1.00 86.69 151 GLY A CA 1
ATOM 1185 C C . GLY A 1 151 ? 12.396 -11.526 -28.182 1.00 86.69 151 GLY A C 1
ATOM 1186 O O . GLY A 1 151 ? 11.970 -11.408 -29.328 1.00 86.69 151 GLY A O 1
ATOM 1187 N N . THR A 1 152 ? 11.589 -11.779 -27.151 1.00 89.38 152 THR A N 1
ATOM 1188 C CA . THR A 1 152 ? 10.135 -12.022 -27.255 1.00 89.38 152 THR A CA 1
ATOM 1189 C C . THR A 1 152 ? 9.318 -10.770 -26.917 1.00 89.38 152 THR A C 1
ATOM 1191 O O . THR A 1 152 ? 8.081 -10.789 -26.921 1.00 89.38 152 THR A O 1
ATOM 1194 N N . VAL A 1 153 ? 9.993 -9.646 -26.643 1.00 92.00 153 VAL A N 1
ATOM 1195 C CA . VAL A 1 153 ? 9.340 -8.361 -26.394 1.00 92.00 153 VAL A CA 1
ATOM 1196 C C . VAL A 1 153 ? 8.634 -7.877 -27.663 1.00 92.00 153 VAL A C 1
ATOM 1198 O O . VAL A 1 153 ? 9.227 -7.690 -28.724 1.00 92.00 153 VAL A O 1
ATOM 1201 N N . SER A 1 154 ? 7.336 -7.639 -27.527 1.00 89.81 154 SER A N 1
ATOM 1202 C CA . SER A 1 154 ? 6.426 -7.148 -28.559 1.00 89.81 154 SER A CA 1
ATOM 1203 C C . SER A 1 154 ? 5.559 -6.025 -27.989 1.00 89.81 154 SER A C 1
ATOM 1205 O O . SER A 1 154 ? 5.625 -5.735 -26.796 1.00 89.81 154 SER A O 1
ATOM 1207 N N . GLY A 1 155 ? 4.679 -5.428 -28.797 1.00 87.62 155 GLY A N 1
ATOM 1208 C CA . GLY A 1 155 ? 3.743 -4.407 -28.308 1.00 87.62 155 GLY A CA 1
ATOM 1209 C C . GLY A 1 155 ? 2.860 -4.841 -27.147 1.00 87.62 155 GLY A C 1
ATOM 1210 O O . GLY A 1 155 ? 2.540 -4.007 -26.304 1.00 87.62 155 GLY A O 1
ATOM 1211 N N . LEU A 1 156 ? 2.533 -6.130 -27.064 1.00 87.69 156 LEU A N 1
ATOM 1212 C CA . LEU A 1 156 ? 1.665 -6.670 -26.020 1.00 87.69 156 LEU A CA 1
ATOM 1213 C C . LEU A 1 156 ? 2.426 -7.043 -24.741 1.00 87.69 156 LEU A C 1
ATOM 1215 O O . LEU A 1 156 ? 1.860 -6.944 -23.654 1.00 87.69 156 LEU A O 1
ATOM 1219 N N . THR A 1 157 ? 3.692 -7.454 -24.862 1.00 91.19 157 THR A N 1
ATOM 1220 C CA . THR A 1 157 ? 4.536 -7.901 -23.736 1.00 91.19 157 THR A CA 1
ATOM 1221 C C . THR A 1 157 ? 5.458 -6.798 -23.205 1.00 91.19 157 THR A C 1
ATOM 1223 O O . THR A 1 157 ? 5.910 -6.864 -22.062 1.00 91.19 157 THR A O 1
ATOM 1226 N N . TYR A 1 158 ? 5.689 -5.739 -23.990 1.00 91.75 158 TYR A N 1
ATOM 1227 C CA . TYR A 1 158 ? 6.526 -4.591 -23.633 1.00 91.75 158 TYR A CA 1
ATOM 1228 C C . TYR A 1 158 ? 6.163 -3.950 -22.285 1.00 91.75 158 TYR A C 1
ATOM 1230 O O . TYR A 1 158 ? 7.083 -3.725 -21.503 1.00 91.75 158 TYR A O 1
ATOM 1238 N N . PRO A 1 159 ? 4.887 -3.681 -21.937 1.00 91.56 159 PRO A N 1
ATOM 1239 C CA . PRO A 1 159 ? 4.569 -3.074 -20.644 1.00 91.56 159 PRO A CA 1
ATOM 1240 C C . PRO A 1 159 ? 5.028 -3.920 -19.446 1.00 91.56 159 PRO A C 1
ATOM 1242 O O . PRO A 1 159 ? 5.508 -3.371 -18.456 1.00 91.56 159 PRO A O 1
ATOM 1245 N N . VAL A 1 160 ? 4.919 -5.250 -19.551 1.00 92.75 160 VAL A N 1
ATOM 1246 C CA . VAL A 1 160 ? 5.367 -6.187 -18.512 1.00 92.75 160 VAL A CA 1
ATOM 1247 C C . VAL A 1 160 ? 6.890 -6.217 -18.436 1.00 92.75 160 VAL A C 1
ATOM 1249 O O . VAL A 1 160 ? 7.444 -6.060 -17.348 1.00 92.75 160 VAL A O 1
ATOM 1252 N N . ALA A 1 161 ? 7.567 -6.352 -19.581 1.00 93.81 161 ALA A N 1
ATOM 1253 C CA . ALA A 1 161 ? 9.028 -6.335 -19.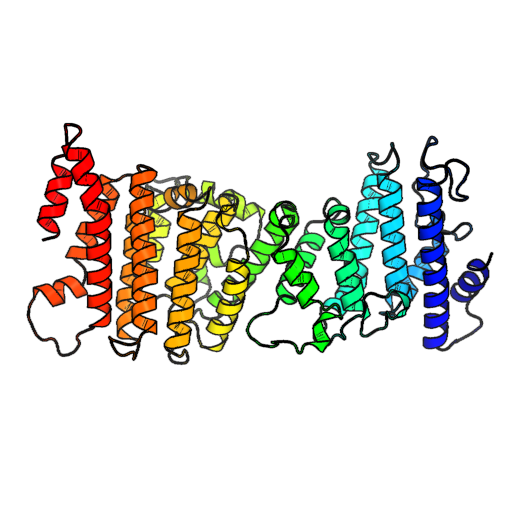655 1.00 93.81 161 ALA A CA 1
ATOM 1254 C C . ALA A 1 161 ? 9.606 -5.021 -19.104 1.00 93.81 161 ALA A C 1
ATOM 1256 O O . ALA A 1 161 ? 10.564 -5.017 -18.332 1.00 93.81 161 ALA A O 1
ATOM 1257 N N . HIS A 1 162 ? 8.974 -3.901 -19.441 1.00 93.94 162 HIS A N 1
ATOM 1258 C CA . HIS A 1 162 ? 9.336 -2.583 -18.955 1.00 93.94 162 HIS A CA 1
ATOM 1259 C C . HIS A 1 162 ? 9.150 -2.442 -17.437 1.00 93.94 162 HIS A C 1
ATOM 1261 O O . HIS A 1 162 ? 10.042 -1.956 -16.741 1.00 93.94 162 HIS A O 1
ATOM 1267 N N . TRP A 1 163 ? 8.008 -2.883 -16.897 1.00 93.94 163 TRP A N 1
ATOM 1268 C CA . TRP A 1 163 ? 7.794 -2.855 -15.450 1.00 93.94 163 TRP A CA 1
ATOM 1269 C C . TRP A 1 163 ? 8.823 -3.718 -14.721 1.00 93.94 163 TRP A C 1
ATOM 1271 O O . TRP A 1 163 ? 9.406 -3.275 -13.735 1.00 93.94 163 TRP A O 1
ATOM 1281 N N . HIS A 1 164 ? 9.124 -4.903 -15.255 1.00 94.12 164 HIS A N 1
ATOM 1282 C CA . HIS A 1 164 ? 10.185 -5.758 -14.737 1.00 94.12 164 HIS A CA 1
ATOM 1283 C C . HIS A 1 164 ? 11.545 -5.039 -14.740 1.00 94.12 164 HIS A C 1
ATOM 1285 O O . HIS A 1 164 ? 12.240 -5.040 -13.728 1.00 94.12 164 HIS A O 1
ATOM 1291 N N . LEU A 1 165 ? 11.906 -4.353 -15.833 1.00 94.69 165 LEU A N 1
ATOM 1292 C CA . LEU A 1 165 ? 13.140 -3.565 -15.922 1.00 94.69 165 LEU A CA 1
ATOM 1293 C C . LEU A 1 165 ? 13.245 -2.512 -14.812 1.00 94.69 165 LEU A C 1
ATOM 1295 O O . LEU A 1 165 ? 14.286 -2.443 -14.154 1.00 94.69 165 LEU A O 1
ATOM 1299 N N . ILE A 1 166 ? 12.191 -1.722 -14.584 1.00 95.19 166 ILE A N 1
ATOM 1300 C CA . ILE A 1 166 ? 12.177 -0.714 -13.514 1.00 95.19 166 ILE A CA 1
ATOM 1301 C C . ILE A 1 166 ? 12.371 -1.388 -12.157 1.00 95.19 166 ILE A C 1
ATOM 1303 O O . ILE A 1 166 ? 13.240 -0.997 -11.379 1.00 95.19 166 ILE A O 1
ATOM 1307 N N . VAL A 1 167 ? 11.553 -2.396 -11.870 1.00 93.62 167 VAL A N 1
ATOM 1308 C CA . VAL A 1 167 ? 11.448 -3.003 -10.544 1.00 93.62 167 VAL A CA 1
ATOM 1309 C C . VAL A 1 167 ? 12.725 -3.738 -10.155 1.00 93.62 167 VAL A C 1
ATOM 1311 O O . VAL A 1 167 ? 13.247 -3.522 -9.062 1.00 93.62 167 VAL A O 1
ATOM 1314 N N . SER A 1 168 ? 13.291 -4.531 -11.063 1.00 92.94 168 SER A N 1
ATOM 1315 C CA . SER A 1 168 ? 14.543 -5.258 -10.824 1.00 92.94 168 SER A CA 1
ATOM 1316 C C . SER A 1 168 ? 15.761 -4.337 -10.685 1.00 92.94 168 SER A C 1
ATOM 1318 O O . SER A 1 168 ? 16.824 -4.792 -10.273 1.00 92.94 168 SER A O 1
ATOM 1320 N N . ASN A 1 169 ? 15.629 -3.048 -11.019 1.00 94.50 169 ASN A N 1
ATOM 1321 C CA . ASN A 1 169 ? 16.697 -2.046 -10.932 1.00 94.50 169 ASN A CA 1
ATOM 1322 C C . ASN A 1 169 ? 16.339 -0.863 -10.031 1.00 94.50 169 ASN A C 1
ATOM 1324 O O . ASN A 1 169 ? 17.005 0.174 -10.059 1.00 94.50 169 ASN A O 1
ATOM 1328 N N . LEU A 1 170 ? 15.301 -1.013 -9.212 1.00 92.31 170 LEU A N 1
ATOM 1329 C CA . LEU A 1 170 ? 14.744 0.077 -8.428 1.00 92.31 170 LEU A CA 1
ATOM 1330 C C . LEU A 1 170 ? 15.751 0.649 -7.424 1.00 92.31 170 LEU A C 1
ATOM 1332 O O . LEU A 1 170 ? 15.788 1.857 -7.228 1.00 92.31 170 LEU A O 1
ATOM 1336 N N . THR A 1 171 ? 16.628 -0.187 -6.865 1.00 89.81 171 THR A N 1
ATOM 1337 C CA . THR A 1 171 ? 17.707 0.230 -5.952 1.00 89.81 171 THR A CA 1
ATOM 1338 C C . THR A 1 171 ? 18.708 1.186 -6.602 1.00 89.81 171 THR A C 1
ATOM 1340 O O . THR A 1 171 ? 19.245 2.064 -5.929 1.00 89.81 171 THR A O 1
ATOM 1343 N N . ILE A 1 172 ? 18.934 1.054 -7.913 1.00 91.06 172 ILE A N 1
ATOM 1344 C CA . ILE A 1 172 ? 19.788 1.956 -8.694 1.00 91.06 172 ILE A CA 1
ATOM 1345 C C . ILE A 1 172 ? 19.006 3.216 -9.071 1.00 91.06 172 ILE A C 1
ATOM 1347 O O . ILE A 1 172 ? 19.531 4.321 -8.973 1.00 91.06 172 ILE A O 1
ATOM 1351 N N . LEU A 1 173 ? 17.753 3.057 -9.503 1.00 94.00 173 LEU A N 1
ATOM 1352 C CA . LEU A 1 173 ? 16.947 4.150 -10.044 1.00 94.00 173 LEU A CA 1
ATOM 1353 C C . LEU A 1 173 ? 16.483 5.131 -8.960 1.00 94.00 173 LEU A C 1
ATOM 1355 O O . LEU A 1 173 ? 16.578 6.340 -9.160 1.00 94.00 173 LEU A O 1
ATOM 1359 N N . ILE A 1 174 ? 16.005 4.632 -7.815 1.00 92.75 174 ILE A N 1
ATOM 1360 C CA . ILE A 1 174 ? 15.209 5.396 -6.840 1.00 92.75 174 ILE A CA 1
ATOM 1361 C C . ILE A 1 174 ? 15.897 6.668 -6.330 1.00 92.75 174 ILE A C 1
ATOM 1363 O O . ILE A 1 174 ? 15.239 7.691 -6.149 1.00 92.75 174 ILE A O 1
ATOM 1367 N N . SER A 1 175 ? 17.220 6.632 -6.160 1.00 91.38 175 SER A N 1
ATOM 1368 C CA . SER A 1 175 ? 18.029 7.754 -5.662 1.00 91.38 175 SER A CA 1
ATOM 1369 C C . SER A 1 175 ? 18.129 8.929 -6.642 1.00 91.38 175 SER A C 1
ATOM 1371 O O . SER A 1 175 ? 18.520 10.028 -6.249 1.00 91.38 175 SER A O 1
ATOM 1373 N N . TYR A 1 176 ? 17.783 8.711 -7.912 1.00 93.81 176 TYR A N 1
ATOM 1374 C CA . TYR A 1 176 ? 17.871 9.703 -8.987 1.00 93.81 176 TYR A CA 1
ATOM 1375 C C . TYR A 1 176 ? 16.502 10.124 -9.525 1.00 93.81 176 TYR A C 1
ATOM 1377 O O . TYR A 1 176 ? 16.433 10.949 -10.435 1.00 93.81 176 TYR A O 1
ATOM 1385 N N . LEU A 1 177 ? 15.417 9.591 -8.962 1.00 94.00 177 LEU A N 1
ATOM 1386 C CA . LEU A 1 177 ? 14.061 9.946 -9.357 1.00 94.00 177 LEU A CA 1
ATOM 1387 C C . LEU A 1 177 ? 13.607 11.242 -8.692 1.00 94.00 177 LEU A C 1
ATOM 1389 O O . LEU A 1 177 ? 13.874 11.495 -7.516 1.00 94.00 177 LEU A O 1
ATOM 1393 N N . CYS A 1 178 ? 12.869 12.057 -9.445 1.00 92.38 178 CYS A N 1
ATOM 1394 C CA . CYS A 1 178 ? 12.180 13.201 -8.866 1.00 92.38 178 CYS A CA 1
ATOM 1395 C C . CYS A 1 178 ? 10.906 12.748 -8.118 1.00 92.38 178 CYS A C 1
ATOM 1397 O O . CYS A 1 178 ? 10.390 11.656 -8.378 1.00 92.38 178 CYS A O 1
ATOM 1399 N N . PRO A 1 179 ? 10.344 13.574 -7.215 1.00 91.12 179 PRO A N 1
ATOM 1400 C CA . PRO A 1 179 ? 9.141 13.214 -6.459 1.00 91.12 179 PRO A CA 1
ATOM 1401 C C . PRO A 1 179 ? 7.947 12.791 -7.332 1.00 91.12 179 PRO A C 1
ATOM 1403 O O . PRO A 1 179 ? 7.185 11.906 -6.943 1.00 91.12 179 PRO A O 1
ATOM 1406 N N . ASP A 1 180 ? 7.795 13.376 -8.523 1.00 91.50 180 ASP A N 1
ATOM 1407 C CA . ASP A 1 180 ? 6.709 13.039 -9.449 1.00 91.50 180 ASP A CA 1
ATOM 1408 C C . ASP A 1 180 ? 6.892 11.664 -10.104 1.00 91.50 180 ASP A C 1
ATOM 1410 O O . ASP A 1 180 ? 5.910 10.946 -10.312 1.00 91.50 180 ASP A O 1
ATOM 1414 N N . ASP A 1 181 ? 8.133 11.268 -10.396 1.00 93.38 181 ASP A N 1
ATOM 1415 C CA . ASP A 1 181 ? 8.456 9.920 -10.872 1.00 93.38 181 ASP A CA 1
ATOM 1416 C C . ASP A 1 181 ? 8.208 8.886 -9.772 1.00 93.38 181 ASP A C 1
ATOM 1418 O O . ASP A 1 181 ? 7.561 7.869 -10.017 1.00 93.38 181 ASP A O 1
ATOM 1422 N N . VAL A 1 182 ? 8.635 9.169 -8.538 1.00 93.94 182 VAL A N 1
ATOM 1423 C CA . VAL A 1 182 ? 8.402 8.277 -7.390 1.00 93.94 182 VAL A CA 1
ATOM 1424 C C . VAL A 1 182 ? 6.903 8.100 -7.127 1.00 93.94 182 VAL A C 1
ATOM 1426 O O . VAL A 1 182 ? 6.433 6.975 -6.945 1.00 93.94 182 VAL A O 1
ATOM 1429 N N . ARG A 1 183 ? 6.122 9.188 -7.173 1.00 91.50 183 ARG A N 1
ATOM 1430 C CA . ARG A 1 183 ? 4.659 9.133 -7.033 1.00 91.50 183 ARG A CA 1
ATOM 1431 C C . ARG A 1 183 ? 4.014 8.335 -8.162 1.00 91.50 183 ARG A C 1
ATOM 1433 O O . ARG A 1 183 ? 3.093 7.559 -7.915 1.00 91.50 183 ARG A O 1
ATOM 1440 N N . TYR A 1 184 ? 4.500 8.500 -9.391 1.00 92.56 184 TYR A N 1
ATOM 1441 C CA . TYR A 1 184 ? 4.037 7.717 -10.532 1.00 92.56 184 TYR A CA 1
ATOM 1442 C C . TYR A 1 184 ? 4.284 6.216 -10.324 1.00 92.56 184 TYR A C 1
ATOM 1444 O O . TYR A 1 184 ? 3.345 5.433 -10.473 1.00 92.56 184 TYR A O 1
ATOM 1452 N N . LEU A 1 185 ? 5.492 5.824 -9.904 1.00 94.06 185 LEU A N 1
ATOM 1453 C CA . LEU A 1 185 ? 5.833 4.427 -9.615 1.00 94.06 185 LEU A CA 1
ATOM 1454 C C . LEU A 1 185 ? 4.954 3.827 -8.519 1.00 94.06 185 LEU A C 1
ATOM 1456 O O . LEU A 1 185 ? 4.418 2.737 -8.697 1.00 94.06 185 LEU A O 1
ATOM 1460 N N . ALA A 1 186 ? 4.749 4.557 -7.423 1.00 94.75 186 ALA A N 1
ATOM 1461 C CA . ALA A 1 186 ? 3.847 4.155 -6.348 1.00 94.75 186 ALA A CA 1
ATOM 1462 C C . ALA A 1 186 ? 2.404 3.936 -6.843 1.00 94.75 186 ALA A C 1
ATOM 1464 O O . ALA A 1 186 ? 1.757 2.950 -6.489 1.00 94.75 186 ALA A O 1
ATOM 1465 N N . SER A 1 187 ? 1.914 4.827 -7.709 1.00 92.69 187 SER A N 1
ATOM 1466 C CA . SER A 1 187 ? 0.600 4.713 -8.350 1.00 92.69 187 SER A CA 1
ATOM 1467 C C . SER A 1 187 ? 0.491 3.466 -9.235 1.00 92.69 187 SER A C 1
ATOM 1469 O O . SER A 1 187 ? -0.522 2.763 -9.182 1.00 92.69 187 SER A O 1
ATOM 1471 N N . VAL A 1 188 ? 1.521 3.196 -10.051 1.00 92.56 188 VAL A N 1
ATOM 1472 C CA . VAL A 1 188 ? 1.570 2.014 -10.923 1.00 92.56 188 VAL A CA 1
ATOM 1473 C C . VAL A 1 188 ? 1.577 0.750 -10.076 1.00 92.56 188 VAL A C 1
ATOM 1475 O O . VAL A 1 188 ? 0.715 -0.094 -10.290 1.00 92.56 188 VAL A O 1
ATOM 1478 N N . LEU A 1 189 ? 2.458 0.672 -9.073 1.00 93.62 189 LEU A N 1
ATOM 1479 C CA . LEU A 1 189 ? 2.549 -0.447 -8.136 1.00 93.62 189 LEU A CA 1
ATOM 1480 C C . LEU A 1 189 ? 1.182 -0.758 -7.513 1.00 93.62 189 LEU A C 1
ATOM 1482 O O . LEU A 1 189 ? 0.728 -1.892 -7.573 1.00 93.62 189 LEU A O 1
ATOM 1486 N N . LEU A 1 190 ? 0.470 0.251 -7.002 1.00 93.44 190 LEU A N 1
ATOM 1487 C CA . LEU A 1 190 ? -0.852 0.047 -6.402 1.00 93.44 190 LEU A CA 1
ATOM 1488 C C . LEU A 1 190 ? -1.937 -0.341 -7.419 1.00 93.44 190 LEU A C 1
ATOM 1490 O O . LEU A 1 190 ? -2.918 -0.995 -7.075 1.00 93.44 190 LEU A O 1
ATOM 1494 N N . ARG A 1 191 ? -1.837 0.113 -8.671 1.00 90.38 191 ARG A N 1
ATOM 1495 C CA . ARG A 1 191 ? -2.804 -0.240 -9.723 1.00 90.38 191 ARG A CA 1
ATOM 1496 C C . ARG A 1 191 ? -2.628 -1.671 -10.212 1.00 90.38 191 ARG A C 1
ATOM 1498 O O . ARG A 1 191 ? -3.611 -2.266 -10.630 1.00 90.38 191 ARG A O 1
ATOM 1505 N N . THR A 1 192 ? -1.403 -2.173 -10.209 1.00 89.75 192 THR A N 1
ATOM 1506 C CA . THR A 1 192 ? -1.078 -3.491 -10.750 1.00 89.75 192 THR A CA 1
ATOM 1507 C C . THR A 1 192 ? -1.055 -4.579 -9.686 1.00 89.75 192 THR A C 1
ATOM 1509 O O . THR A 1 192 ? -0.758 -5.716 -10.015 1.00 89.75 192 THR A O 1
ATOM 1512 N N . LEU A 1 193 ? -1.360 -4.263 -8.425 1.00 89.00 193 LEU A N 1
ATOM 1513 C CA . LEU A 1 193 ? -1.605 -5.273 -7.399 1.00 89.00 193 LEU A CA 1
ATOM 1514 C C . LEU A 1 193 ? -2.986 -5.920 -7.595 1.00 89.00 193 LEU A C 1
ATOM 1516 O O . LEU A 1 193 ? -3.936 -5.209 -7.939 1.00 89.00 193 LEU A O 1
ATOM 1520 N N . PRO A 1 194 ? -3.117 -7.231 -7.328 1.00 76.94 194 PRO A N 1
ATOM 1521 C CA . PRO A 1 194 ? -4.410 -7.897 -7.363 1.00 76.94 194 PRO A CA 1
ATOM 1522 C C . PRO A 1 194 ? -5.312 -7.310 -6.270 1.00 76.94 194 PRO A C 1
ATOM 1524 O O . PRO A 1 194 ? -4.929 -7.249 -5.102 1.00 76.94 194 PRO A O 1
ATOM 1527 N N . MET A 1 195 ? -6.502 -6.853 -6.656 1.00 69.50 195 MET A N 1
ATOM 1528 C CA . MET A 1 195 ? -7.546 -6.384 -5.740 1.00 69.50 195 MET A CA 1
ATOM 1529 C C . MET A 1 195 ? -8.674 -7.419 -5.769 1.00 69.50 195 MET A C 1
ATOM 1531 O O . MET A 1 195 ? -9.570 -7.332 -6.606 1.00 69.50 195 MET A O 1
ATOM 1535 N N . GLY A 1 196 ? -8.605 -8.427 -4.897 1.00 56.22 196 GLY A N 1
ATOM 1536 C CA . GLY A 1 196 ? -9.610 -9.492 -4.790 1.00 56.22 196 GLY A CA 1
ATOM 1537 C C . GLY A 1 196 ? -9.318 -10.776 -5.585 1.00 56.22 196 GLY A C 1
ATOM 1538 O O . GLY A 1 196 ? -8.307 -10.908 -6.271 1.00 56.22 196 GLY A O 1
ATOM 1539 N N . LYS A 1 197 ? -10.230 -11.755 -5.465 1.00 48.72 197 LYS A N 1
ATOM 1540 C CA . LYS A 1 197 ? -10.092 -13.161 -5.916 1.00 48.72 197 LYS A CA 1
ATOM 1541 C C . LYS A 1 197 ? -10.180 -13.388 -7.437 1.00 48.72 197 LYS A C 1
ATOM 1543 O O . LYS A 1 197 ? -10.539 -14.476 -7.883 1.00 48.72 197 LYS A O 1
ATOM 1548 N N . ALA A 1 198 ? -9.892 -12.385 -8.255 1.00 44.72 198 ALA A N 1
ATOM 1549 C CA . ALA A 1 198 ? -9.900 -12.543 -9.703 1.00 44.72 198 ALA A CA 1
ATOM 1550 C C . ALA A 1 198 ? -8.517 -13.008 -10.178 1.00 44.72 198 ALA A C 1
ATOM 1552 O O . ALA A 1 198 ? -7.765 -12.187 -10.677 1.00 44.72 198 ALA A O 1
ATOM 1553 N N . GLN A 1 199 ? -8.220 -14.302 -9.977 1.00 45.50 199 GLN A N 1
ATOM 1554 C CA . GLN A 1 199 ? -7.180 -15.143 -10.616 1.00 45.50 199 GLN A CA 1
ATOM 1555 C C . GLN A 1 199 ? -6.446 -16.026 -9.592 1.00 45.50 199 GLN A C 1
ATOM 1557 O O . GLN A 1 199 ? -5.304 -15.785 -9.206 1.00 45.50 199 GLN A O 1
ATOM 1562 N N . GLU A 1 200 ? -7.103 -17.112 -9.178 1.00 39.31 200 GLU A N 1
ATOM 1563 C CA . GLU A 1 200 ? -6.377 -18.345 -8.860 1.00 39.31 200 GLU A CA 1
ATOM 1564 C C . GLU A 1 200 ? -5.890 -18.919 -10.196 1.00 39.31 200 GLU A C 1
ATOM 1566 O O . GLU A 1 200 ? -6.643 -19.546 -10.941 1.00 39.31 200 GLU A O 1
ATOM 1571 N N . GLY A 1 201 ? -4.654 -18.567 -10.550 1.00 43.66 201 GLY A N 1
ATOM 1572 C CA . GLY A 1 201 ? -4.022 -18.948 -11.807 1.00 43.66 201 GLY A CA 1
ATOM 1573 C C . GLY A 1 201 ? -3.805 -20.454 -11.923 1.00 43.66 201 GLY A C 1
ATOM 1574 O O . GLY A 1 201 ? -3.459 -21.135 -10.955 1.00 43.66 201 GLY A O 1
ATOM 1575 N N . SER A 1 202 ? -4.010 -20.970 -13.132 1.00 44.84 202 SER A N 1
ATOM 1576 C CA . SER A 1 202 ? -3.687 -22.350 -13.505 1.00 44.84 202 SER A CA 1
ATOM 1577 C C . SER A 1 202 ? -2.177 -22.624 -13.397 1.00 44.84 202 SER A C 1
ATOM 1579 O O . SER A 1 202 ? -1.363 -21.712 -13.527 1.00 44.84 202 SER A O 1
ATOM 1581 N N . ILE A 1 203 ? -1.789 -23.888 -13.211 1.00 47.69 203 ILE A N 1
ATOM 1582 C CA . ILE A 1 203 ? -0.389 -24.332 -13.034 1.00 47.69 203 ILE A CA 1
ATOM 1583 C C . ILE A 1 203 ? 0.531 -23.909 -14.210 1.00 47.69 203 ILE A C 1
ATOM 1585 O O . ILE A 1 203 ? 1.732 -23.741 -14.020 1.00 47.69 203 ILE A O 1
ATOM 1589 N N . GLU A 1 204 ? -0.008 -23.653 -15.410 1.00 46.41 204 GLU A N 1
ATOM 1590 C CA . GLU A 1 204 ? 0.763 -23.148 -16.564 1.00 46.41 204 GLU A CA 1
ATOM 1591 C C . GLU A 1 204 ? 1.158 -21.663 -16.459 1.00 46.41 204 GLU A C 1
ATOM 1593 O O . GLU A 1 204 ? 2.122 -21.233 -17.096 1.00 46.41 204 GLU A O 1
ATOM 1598 N N . GLU A 1 205 ? 0.477 -20.863 -15.632 1.00 52.91 205 GLU A N 1
ATOM 1599 C CA . GLU A 1 205 ? 0.810 -19.447 -15.465 1.00 52.91 205 GLU A CA 1
ATOM 1600 C C . GLU A 1 205 ? 2.066 -19.227 -14.622 1.00 52.91 205 GLU A C 1
ATOM 1602 O O . GLU A 1 205 ? 2.612 -18.128 -14.674 1.00 52.91 205 GLU A O 1
ATOM 1607 N N . GLU A 1 206 ? 2.574 -20.215 -13.872 1.00 56.44 206 GLU A N 1
ATOM 1608 C CA . GLU A 1 206 ? 3.745 -20.051 -12.992 1.00 56.44 206 GLU A CA 1
ATOM 1609 C C . GLU A 1 206 ? 5.005 -19.590 -13.738 1.00 56.44 206 GLU A C 1
ATOM 1611 O O . GLU A 1 206 ? 5.722 -18.732 -13.216 1.00 56.44 206 GLU A O 1
ATOM 1616 N N . ALA A 1 207 ? 5.218 -20.056 -14.973 1.00 68.25 207 ALA A N 1
ATOM 1617 C CA . ALA A 1 207 ? 6.418 -19.764 -15.760 1.00 68.25 207 ALA A CA 1
ATOM 1618 C C . ALA A 1 207 ? 6.473 -18.333 -16.330 1.00 68.25 207 ALA A C 1
ATOM 1620 O O . ALA A 1 207 ? 7.561 -17.830 -16.609 1.00 68.25 207 ALA A O 1
ATOM 1621 N N . TYR A 1 208 ? 5.330 -17.660 -16.492 1.00 82.88 208 TYR A N 1
ATOM 1622 C CA . TYR A 1 208 ? 5.282 -16.339 -17.119 1.00 82.88 208 TYR A CA 1
ATOM 1623 C C . TYR A 1 208 ? 5.282 -15.192 -16.101 1.00 82.88 208 TYR A C 1
ATOM 1625 O O . TYR A 1 208 ? 4.650 -15.242 -15.039 1.00 82.88 208 TYR A O 1
ATOM 1633 N N . VAL A 1 209 ? 5.971 -14.112 -16.463 1.00 88.88 209 VAL A N 1
ATOM 1634 C CA . VAL A 1 209 ? 6.021 -12.840 -15.744 1.00 88.88 209 VAL A CA 1
ATOM 1635 C C . VAL A 1 209 ? 4.771 -12.023 -16.080 1.00 88.88 209 VAL A C 1
ATOM 1637 O O . VAL A 1 209 ? 4.408 -11.866 -17.246 1.00 88.88 209 VAL A O 1
ATOM 1640 N N . THR A 1 210 ? 4.122 -11.464 -15.059 1.00 90.88 210 THR A N 1
ATOM 1641 C CA . THR A 1 210 ? 2.969 -10.556 -15.187 1.00 90.88 210 THR A CA 1
ATOM 1642 C C . THR A 1 210 ? 3.185 -9.310 -14.330 1.00 90.88 210 THR A C 1
ATOM 1644 O O . THR A 1 210 ? 3.986 -9.333 -13.391 1.00 90.88 210 THR A O 1
ATOM 1647 N N . LEU A 1 211 ? 2.470 -8.213 -14.620 1.00 89.69 211 LEU A N 1
ATOM 1648 C CA . LEU A 1 211 ? 2.545 -7.002 -13.790 1.00 89.69 211 LEU A CA 1
ATOM 1649 C C . LEU A 1 211 ? 2.187 -7.282 -12.327 1.00 89.69 211 LEU A C 1
ATOM 1651 O O . LEU A 1 211 ? 2.850 -6.766 -11.429 1.00 89.69 211 LEU A O 1
ATOM 1655 N N . GLU A 1 212 ? 1.181 -8.126 -12.106 1.00 89.31 212 GLU A N 1
ATOM 1656 C CA . GLU A 1 212 ? 0.710 -8.505 -10.775 1.00 89.31 212 GLU A CA 1
ATOM 1657 C C . GLU A 1 212 ? 1.776 -9.246 -9.984 1.00 89.31 212 GLU A C 1
ATOM 1659 O O . GLU A 1 212 ? 2.068 -8.868 -8.851 1.00 89.31 212 GLU A O 1
ATOM 1664 N N . LYS A 1 213 ? 2.424 -10.246 -10.595 1.00 90.00 213 LYS A N 1
ATOM 1665 C CA . LYS A 1 213 ? 3.516 -10.982 -9.950 1.00 90.00 213 LYS A CA 1
ATOM 1666 C C . LYS A 1 213 ? 4.680 -10.065 -9.593 1.00 90.00 213 LYS A C 1
ATOM 1668 O O . LYS A 1 213 ? 5.186 -10.148 -8.477 1.00 90.00 213 LYS A O 1
ATOM 1673 N N . ILE A 1 214 ? 5.074 -9.173 -10.506 1.00 92.19 214 ILE A N 1
ATOM 1674 C CA . ILE A 1 214 ? 6.163 -8.218 -10.261 1.00 92.19 214 ILE A CA 1
ATOM 1675 C C . ILE A 1 214 ? 5.809 -7.300 -9.080 1.00 92.19 214 ILE A C 1
ATOM 1677 O O . ILE A 1 214 ? 6.595 -7.155 -8.147 1.00 92.19 214 ILE A O 1
ATOM 1681 N N . SER A 1 215 ? 4.619 -6.698 -9.088 1.00 93.06 215 SER A N 1
ATOM 1682 C CA . SER A 1 215 ? 4.191 -5.773 -8.032 1.00 93.06 215 SER A CA 1
ATOM 1683 C C . SER A 1 215 ? 3.987 -6.455 -6.684 1.00 93.06 215 SER A C 1
ATOM 1685 O O . SER A 1 215 ? 4.396 -5.918 -5.654 1.00 93.06 215 SER A O 1
ATOM 1687 N N . LYS A 1 216 ? 3.419 -7.664 -6.682 1.00 92.00 216 LYS A N 1
ATOM 1688 C CA . LYS A 1 216 ? 3.277 -8.491 -5.482 1.00 92.00 216 LYS A CA 1
ATOM 1689 C C . LYS A 1 216 ? 4.644 -8.854 -4.897 1.00 92.00 216 LYS A C 1
ATOM 1691 O O . LYS A 1 216 ? 4.822 -8.771 -3.685 1.00 92.00 216 LYS A O 1
ATOM 1696 N N . ALA A 1 217 ? 5.626 -9.182 -5.740 1.00 91.88 217 ALA A N 1
ATOM 1697 C CA . ALA A 1 217 ? 6.988 -9.462 -5.291 1.00 91.88 217 ALA A CA 1
ATOM 1698 C C . ALA A 1 217 ? 7.645 -8.249 -4.608 1.00 91.88 217 ALA A C 1
ATOM 1700 O O . ALA A 1 217 ? 8.325 -8.422 -3.601 1.00 91.88 217 ALA A O 1
ATOM 1701 N N . ILE A 1 218 ? 7.409 -7.023 -5.096 1.00 92.38 218 ILE A N 1
ATOM 1702 C CA . ILE A 1 218 ? 7.888 -5.805 -4.416 1.00 92.38 218 ILE A CA 1
ATOM 1703 C C . ILE A 1 218 ? 7.203 -5.626 -3.068 1.00 92.38 218 ILE A C 1
ATOM 1705 O O . ILE A 1 218 ? 7.886 -5.364 -2.085 1.00 92.38 218 ILE A O 1
ATOM 1709 N N . LEU A 1 219 ? 5.874 -5.754 -3.019 1.00 91.31 219 LEU A N 1
ATOM 1710 C CA . LEU A 1 219 ? 5.102 -5.530 -1.796 1.00 91.31 219 LEU A CA 1
ATOM 1711 C C . LEU A 1 219 ? 5.576 -6.437 -0.651 1.00 91.31 219 LEU A C 1
ATOM 1713 O O . LEU A 1 219 ? 5.669 -5.989 0.487 1.00 91.31 219 LEU A O 1
ATOM 1717 N N . HIS A 1 220 ? 5.929 -7.685 -0.970 1.00 89.50 220 HIS A N 1
ATOM 1718 C CA . HIS A 1 220 ? 6.466 -8.653 -0.011 1.00 89.50 220 HIS A CA 1
ATOM 1719 C C . HIS A 1 220 ? 7.996 -8.615 0.136 1.00 89.50 220 HIS A C 1
ATOM 1721 O O . HIS A 1 220 ? 8.554 -9.384 0.920 1.00 89.50 220 HIS A O 1
ATOM 1727 N N . SER A 1 221 ? 8.696 -7.750 -0.601 1.00 90.25 221 SER A N 1
ATOM 1728 C CA . SER A 1 221 ? 10.150 -7.646 -0.517 1.00 90.25 221 SER A CA 1
ATOM 1729 C C . SER A 1 221 ? 10.567 -6.965 0.789 1.00 90.25 221 SER A C 1
ATOM 1731 O O . SER A 1 221 ? 10.080 -5.872 1.091 1.00 90.25 221 SER A O 1
ATOM 1733 N N . PRO A 1 222 ? 11.538 -7.521 1.537 1.00 88.50 222 PRO A N 1
ATOM 1734 C CA . PRO A 1 222 ? 12.069 -6.868 2.732 1.00 88.50 222 PRO A CA 1
ATOM 1735 C C . PRO A 1 222 ? 12.781 -5.543 2.416 1.00 88.50 222 PRO A C 1
ATOM 1737 O O . PRO A 1 222 ? 12.920 -4.706 3.300 1.00 88.50 222 PRO A O 1
ATOM 1740 N N . LEU A 1 223 ? 13.185 -5.321 1.158 1.00 88.00 223 LEU A N 1
ATOM 1741 C CA . LEU A 1 223 ? 13.822 -4.078 0.712 1.00 88.00 223 LEU A CA 1
ATOM 1742 C C . LEU A 1 223 ? 12.815 -2.942 0.484 1.00 88.00 223 LEU A C 1
ATOM 1744 O O . LEU A 1 223 ? 13.208 -1.784 0.347 1.00 88.00 223 LEU A O 1
ATOM 1748 N N . PHE A 1 224 ? 11.513 -3.239 0.404 1.00 90.81 224 PHE A N 1
ATOM 1749 C CA . PHE A 1 224 ? 10.512 -2.224 0.085 1.00 90.81 224 PHE A CA 1
ATOM 1750 C C . PHE A 1 224 ? 10.415 -1.118 1.150 1.00 90.81 224 PHE A C 1
ATOM 1752 O O . PHE A 1 224 ? 10.508 0.052 0.770 1.00 90.81 224 PHE A O 1
ATOM 1759 N N . PRO A 1 225 ? 10.351 -1.427 2.462 1.00 88.56 225 PRO A N 1
ATOM 1760 C CA . PRO A 1 225 ? 10.423 -0.409 3.510 1.00 88.56 225 PRO A CA 1
ATOM 1761 C C . PRO A 1 225 ? 11.753 0.362 3.540 1.00 88.56 225 PRO A C 1
ATOM 1763 O O . PRO A 1 225 ? 11.780 1.508 3.984 1.00 88.56 225 PRO A O 1
ATOM 1766 N N . GLU A 1 226 ? 12.859 -0.219 3.063 1.00 88.25 226 GLU A N 1
ATOM 1767 C CA . GLU A 1 226 ? 14.167 0.455 3.019 1.00 88.25 226 GLU A CA 1
ATOM 1768 C C . GLU A 1 226 ? 14.200 1.581 1.974 1.00 88.25 226 GLU A C 1
ATOM 1770 O O . GLU A 1 226 ? 14.853 2.609 2.169 1.00 88.25 226 GLU A O 1
ATOM 1775 N N . MET A 1 227 ? 13.425 1.446 0.894 1.00 90.56 227 MET A N 1
ATOM 1776 C CA . MET A 1 227 ? 13.247 2.472 -0.137 1.00 90.56 227 MET A CA 1
ATOM 1777 C C . MET A 1 227 ? 12.253 3.550 0.325 1.00 90.56 227 MET A C 1
ATOM 1779 O O . MET A 1 227 ? 11.170 3.711 -0.238 1.00 90.56 227 MET A O 1
ATOM 1783 N N . GLN A 1 228 ? 12.632 4.310 1.357 1.00 88.50 228 GLN A N 1
ATOM 1784 C CA . GLN A 1 228 ? 11.757 5.228 2.106 1.00 88.50 228 GLN A CA 1
ATOM 1785 C C . GLN A 1 228 ? 10.951 6.208 1.241 1.00 88.50 228 GLN A C 1
ATOM 1787 O O . GLN A 1 228 ? 9.788 6.474 1.549 1.00 88.50 228 GLN A O 1
ATOM 1792 N N . SER A 1 229 ? 11.532 6.741 0.160 1.00 90.06 229 SER A N 1
ATOM 1793 C CA . SER A 1 229 ? 10.836 7.656 -0.755 1.00 90.06 229 SER A CA 1
ATOM 1794 C C . SER A 1 229 ? 9.684 6.962 -1.487 1.00 90.06 229 SER A C 1
ATOM 1796 O O . SER A 1 229 ? 8.567 7.483 -1.504 1.00 90.06 229 SER A O 1
ATOM 1798 N N . LEU A 1 230 ? 9.925 5.768 -2.035 1.00 93.00 230 LEU A N 1
ATOM 1799 C CA . LEU A 1 230 ? 8.897 4.974 -2.703 1.00 93.00 230 LEU A CA 1
ATOM 1800 C C . LEU A 1 230 ? 7.876 4.424 -1.711 1.00 93.00 230 LEU A C 1
ATOM 1802 O O . LEU A 1 230 ? 6.681 4.514 -1.974 1.00 93.00 230 LEU A O 1
ATOM 1806 N N . HIS A 1 231 ? 8.328 3.892 -0.576 1.00 91.75 231 HIS A N 1
ATOM 1807 C CA . HIS A 1 231 ? 7.448 3.369 0.465 1.00 91.75 231 HIS A CA 1
ATOM 1808 C C . HIS A 1 231 ? 6.483 4.456 0.960 1.00 91.75 231 HIS A C 1
ATOM 1810 O O . HIS A 1 231 ? 5.271 4.256 0.974 1.00 91.75 231 HIS A O 1
ATOM 1816 N N . SER A 1 232 ? 6.995 5.656 1.249 1.00 89.38 232 SER A N 1
ATOM 1817 C CA . SER A 1 232 ? 6.180 6.822 1.612 1.00 89.38 232 SER A CA 1
ATOM 1818 C C . SER A 1 232 ? 5.170 7.190 0.522 1.00 89.38 232 SER A C 1
ATOM 1820 O O . SER A 1 232 ? 3.987 7.373 0.814 1.00 89.38 232 SER A O 1
ATOM 1822 N N . ALA A 1 233 ? 5.616 7.282 -0.737 1.00 92.06 233 ALA A N 1
ATOM 1823 C CA . ALA A 1 233 ? 4.757 7.556 -1.891 1.00 92.06 233 ALA A CA 1
ATOM 1824 C C . ALA A 1 233 ? 3.644 6.511 -2.053 1.00 92.06 233 ALA A C 1
ATOM 1826 O O . ALA A 1 233 ? 2.493 6.866 -2.313 1.00 92.06 233 ALA A O 1
ATOM 1827 N N . PHE A 1 234 ? 3.972 5.235 -1.855 1.00 94.19 234 PHE A N 1
ATOM 1828 C CA . PHE A 1 234 ? 3.028 4.127 -1.915 1.00 94.19 234 PHE A CA 1
ATOM 1829 C C . PHE A 1 234 ? 1.985 4.202 -0.805 1.00 94.19 234 PHE A C 1
ATOM 1831 O O . PHE A 1 234 ? 0.793 4.143 -1.103 1.00 94.19 234 PHE A O 1
ATOM 1838 N N . LEU A 1 235 ? 2.409 4.434 0.441 1.00 92.38 235 LEU A N 1
ATOM 1839 C CA . LEU A 1 235 ? 1.498 4.616 1.570 1.00 92.38 235 LEU A CA 1
ATOM 1840 C C . LEU A 1 235 ? 0.482 5.729 1.303 1.00 92.38 235 LEU A C 1
ATOM 1842 O O . LEU A 1 235 ? -0.701 5.544 1.578 1.00 92.38 235 LEU A O 1
ATOM 1846 N N . MET A 1 236 ? 0.911 6.851 0.720 1.00 90.06 236 MET A N 1
ATOM 1847 C CA . MET A 1 236 ? -0.012 7.934 0.370 1.00 90.06 236 MET A CA 1
ATOM 1848 C C . MET A 1 236 ? -0.907 7.606 -0.818 1.00 90.06 236 MET A C 1
ATOM 1850 O O . MET A 1 236 ? -2.053 8.042 -0.832 1.00 90.06 236 MET A O 1
ATOM 1854 N N . CYS A 1 237 ? -0.439 6.831 -1.798 1.00 92.50 237 CYS A N 1
ATOM 1855 C CA . CYS A 1 237 ? -1.308 6.353 -2.876 1.00 92.50 237 CYS A CA 1
ATOM 1856 C C . CYS A 1 237 ? -2.424 5.453 -2.329 1.00 92.50 237 CYS A C 1
ATOM 1858 O O . CYS A 1 237 ? -3.578 5.599 -2.738 1.00 92.50 237 CYS A O 1
ATOM 1860 N N . VAL A 1 238 ? -2.092 4.559 -1.392 1.00 93.88 238 VAL A N 1
ATOM 1861 C CA . VAL A 1 238 ? -3.063 3.687 -0.714 1.00 93.88 238 VAL A CA 1
ATOM 1862 C C . VAL A 1 238 ? -4.061 4.530 0.070 1.00 93.88 238 VAL A C 1
ATOM 1864 O O . VAL A 1 238 ? -5.263 4.405 -0.160 1.00 93.88 238 VAL A O 1
ATOM 1867 N N . THR A 1 239 ? -3.585 5.460 0.905 1.00 92.50 239 THR A N 1
ATOM 1868 C CA . THR A 1 239 ? -4.464 6.384 1.627 1.00 92.50 239 THR A CA 1
ATOM 1869 C C . THR A 1 239 ? -5.362 7.160 0.671 1.00 92.50 239 THR A C 1
ATOM 1871 O O . THR A 1 239 ? -6.569 7.202 0.876 1.00 92.50 239 THR A O 1
ATOM 1874 N N . ALA A 1 240 ? -4.815 7.756 -0.388 1.00 92.50 240 ALA A N 1
ATOM 1875 C CA . ALA A 1 240 ? -5.591 8.568 -1.316 1.00 92.50 240 ALA A CA 1
ATOM 1876 C C . ALA A 1 240 ? -6.717 7.763 -1.983 1.00 92.50 240 ALA A C 1
ATOM 1878 O O . ALA A 1 240 ? -7.815 8.291 -2.158 1.00 92.50 240 ALA A O 1
ATOM 1879 N N . ARG A 1 241 ? -6.482 6.483 -2.315 1.00 93.12 241 ARG A N 1
ATOM 1880 C CA . ARG A 1 241 ? -7.547 5.595 -2.811 1.00 93.12 241 ARG A CA 1
ATOM 1881 C C . ARG A 1 241 ? -8.580 5.287 -1.733 1.00 93.12 241 ARG A C 1
ATOM 1883 O O . ARG A 1 241 ? -9.768 5.439 -1.995 1.00 93.12 241 ARG A O 1
ATOM 1890 N N . CYS A 1 242 ? -8.141 4.912 -0.534 1.00 94.62 242 CYS A N 1
ATOM 1891 C CA . CYS A 1 242 ? -9.019 4.654 0.605 1.00 94.62 242 CYS A CA 1
ATOM 1892 C C . CYS A 1 242 ? -9.927 5.852 0.909 1.00 94.62 242 CYS A C 1
ATOM 1894 O O . CYS A 1 242 ? -11.149 5.724 0.937 1.00 94.62 242 CYS A O 1
ATOM 1896 N N . SER A 1 243 ? -9.334 7.032 1.073 1.00 93.31 243 SER A N 1
ATOM 1897 C CA . SER A 1 243 ? -10.050 8.281 1.300 1.00 93.31 243 SER A CA 1
ATOM 1898 C C . SER A 1 243 ? -10.949 8.655 0.129 1.00 93.31 243 SER A C 1
ATOM 1900 O O . SER A 1 243 ? -12.059 9.116 0.354 1.00 93.31 243 SER A O 1
ATOM 1902 N N . GLY A 1 244 ? -10.519 8.433 -1.117 1.00 92.81 244 GLY A N 1
ATOM 1903 C CA . GLY A 1 244 ? -11.355 8.660 -2.296 1.00 92.81 244 GLY A CA 1
ATOM 1904 C C . GLY A 1 244 ? -12.638 7.827 -2.268 1.00 92.81 244 GLY A C 1
ATOM 1905 O O . GLY A 1 244 ? -13.717 8.365 -2.510 1.00 92.81 244 GLY A O 1
ATOM 1906 N N . ILE A 1 245 ? -12.538 6.543 -1.904 1.00 93.50 245 ILE A N 1
ATOM 1907 C CA . ILE A 1 245 ? -13.706 5.663 -1.773 1.00 93.50 245 ILE A CA 1
ATOM 1908 C C . ILE A 1 245 ? -14.578 6.103 -0.591 1.00 93.50 245 ILE A C 1
ATOM 1910 O O . ILE A 1 245 ? -15.781 6.287 -0.767 1.00 93.50 245 ILE A O 1
ATOM 1914 N N . LEU A 1 246 ? -13.987 6.358 0.580 1.00 92.25 246 LEU A N 1
ATOM 1915 C CA . LEU A 1 246 ? -14.716 6.844 1.758 1.00 92.25 246 LEU A CA 1
ATOM 1916 C C . LEU A 1 246 ? -15.467 8.150 1.462 1.00 92.25 246 LEU A C 1
ATOM 1918 O O . LEU A 1 246 ? -16.665 8.249 1.700 1.00 92.25 246 LEU A O 1
ATOM 1922 N N . CYS A 1 247 ? -14.800 9.143 0.880 1.00 90.69 247 CYS A N 1
ATOM 1923 C CA . CYS A 1 247 ? -15.410 10.432 0.567 1.00 90.69 247 CYS A CA 1
ATOM 1924 C C . CYS A 1 247 ? -16.466 10.334 -0.544 1.00 90.69 247 CYS A C 1
ATOM 1926 O O . CYS A 1 247 ? -17.396 11.135 -0.550 1.00 90.69 247 CYS A O 1
ATOM 1928 N N . SER A 1 248 ? -16.383 9.346 -1.444 1.00 90.12 248 SER A N 1
ATOM 1929 C CA . SER A 1 248 ? -17.454 9.085 -2.420 1.00 90.12 248 SER A CA 1
ATOM 1930 C C . SER A 1 248 ? -18.748 8.574 -1.773 1.00 90.12 248 SER A C 1
ATOM 1932 O O . SER A 1 248 ? -19.822 8.743 -2.341 1.00 90.12 248 SER A O 1
ATOM 1934 N N . GLY A 1 249 ? -18.660 7.994 -0.571 1.00 84.50 249 GLY A N 1
ATOM 1935 C CA . GLY A 1 249 ? -19.801 7.582 0.250 1.00 84.50 249 GLY A CA 1
ATOM 1936 C C . GLY A 1 249 ? -20.343 8.678 1.178 1.00 84.50 249 GLY A C 1
ATOM 1937 O O . GLY A 1 249 ? -21.197 8.401 2.023 1.00 84.50 249 GLY A O 1
ATOM 1938 N N . ALA A 1 250 ? -19.844 9.917 1.091 1.00 85.88 250 ALA A N 1
ATOM 1939 C CA . ALA A 1 250 ? -20.327 11.020 1.917 1.00 85.88 250 ALA A CA 1
ATOM 1940 C C . ALA A 1 250 ? -21.742 11.453 1.491 1.00 85.88 250 ALA A C 1
ATOM 1942 O O . ALA A 1 250 ? -21.963 11.880 0.361 1.00 85.88 250 ALA A O 1
ATOM 1943 N N . GLN A 1 251 ? -22.705 11.387 2.416 1.00 71.00 251 GLN A N 1
ATOM 1944 C CA . GLN A 1 251 ? -24.105 11.768 2.157 1.00 71.00 251 GLN A CA 1
ATOM 1945 C C . GLN A 1 251 ? -24.377 13.271 2.340 1.00 71.00 251 GLN A C 1
ATOM 1947 O O . GLN A 1 251 ? -25.458 13.754 2.006 1.00 71.00 251 GLN A O 1
ATOM 1952 N N . ARG A 1 252 ? -23.427 14.009 2.926 1.00 66.19 252 ARG A N 1
ATOM 1953 C CA . ARG A 1 252 ? -23.532 15.440 3.257 1.00 66.19 252 ARG A CA 1
ATOM 1954 C C . ARG A 1 252 ? -22.486 16.255 2.500 1.00 66.19 252 ARG A C 1
ATOM 1956 O O . ARG A 1 252 ? -21.584 15.691 1.890 1.00 66.19 252 ARG A O 1
ATOM 1963 N N . ASP A 1 253 ? -22.605 17.581 2.588 1.00 72.06 253 ASP A N 1
ATOM 1964 C CA . ASP A 1 253 ? -21.647 18.540 2.031 1.00 72.06 253 ASP A CA 1
ATOM 1965 C C . ASP A 1 253 ? -20.194 18.129 2.339 1.00 72.06 253 ASP A C 1
ATOM 1967 O O . ASP A 1 253 ? -19.793 18.004 3.503 1.00 72.06 253 ASP A O 1
ATOM 1971 N N . SER A 1 254 ? -19.409 17.926 1.277 1.00 74.38 254 SER A N 1
ATOM 1972 C CA . SER A 1 254 ? -17.994 17.556 1.349 1.00 74.38 254 SER A CA 1
ATOM 1973 C C . SER A 1 254 ? -17.181 18.547 2.187 1.00 74.38 254 SER A C 1
ATOM 1975 O O . SER A 1 254 ? -16.173 18.148 2.774 1.00 74.38 254 SER A O 1
ATOM 1977 N N . GLY A 1 255 ? -17.610 19.813 2.277 1.00 78.88 255 GLY A N 1
ATOM 1978 C CA . GLY A 1 255 ? -16.983 20.818 3.132 1.00 78.88 255 GLY A CA 1
ATOM 1979 C C . GLY A 1 255 ? -17.044 20.443 4.615 1.00 78.88 255 GLY A C 1
ATOM 1980 O O . GLY A 1 255 ? -16.025 20.486 5.305 1.00 78.88 255 GLY A O 1
ATOM 1981 N N . LEU A 1 256 ? -18.200 19.978 5.096 1.00 81.00 256 LEU A N 1
ATOM 1982 C CA . LEU A 1 256 ? -18.387 19.596 6.499 1.00 81.00 256 LEU A CA 1
ATOM 1983 C C . LEU A 1 256 ? -17.583 18.338 6.854 1.00 81.00 256 LEU A C 1
ATOM 1985 O O . LEU A 1 256 ? -16.932 18.291 7.897 1.00 81.00 256 LEU A O 1
ATOM 1989 N N . VAL A 1 257 ? -17.573 17.342 5.962 1.00 83.19 257 VAL A N 1
ATOM 1990 C CA . VAL A 1 257 ? -16.779 16.117 6.158 1.00 83.19 257 VAL A CA 1
ATOM 1991 C C . VAL A 1 257 ? -15.288 16.447 6.209 1.00 83.19 257 VAL A C 1
ATOM 1993 O O . VAL A 1 257 ? -14.575 15.897 7.044 1.00 83.19 257 VAL A O 1
ATOM 1996 N N . SER A 1 258 ? -14.819 17.401 5.398 1.00 84.00 258 SER A N 1
ATOM 1997 C CA . SER A 1 258 ? -13.417 17.834 5.426 1.00 84.00 258 SER A CA 1
ATOM 1998 C C . SER A 1 258 ? -13.013 18.566 6.706 1.00 84.00 258 SER A C 1
ATOM 2000 O O . SER A 1 258 ? -11.871 18.442 7.141 1.00 84.00 258 SER A O 1
ATOM 2002 N N . GLN A 1 259 ? -13.946 19.274 7.348 1.00 82.00 259 GLN A N 1
ATOM 2003 C CA . GLN A 1 259 ? -13.708 19.908 8.646 1.00 82.00 259 GLN A CA 1
ATOM 2004 C C . GLN A 1 259 ? -13.688 18.884 9.785 1.00 82.00 259 GLN A C 1
ATOM 2006 O O . GLN A 1 259 ? -12.867 18.983 10.693 1.00 82.00 259 GLN A O 1
ATOM 2011 N N . GLN A 1 260 ? -14.581 17.893 9.740 1.00 83.19 260 GLN A N 1
ATOM 2012 C CA . GLN A 1 260 ? -14.730 16.901 10.809 1.00 83.19 260 GLN A CA 1
ATOM 2013 C C . GLN A 1 260 ? -13.702 15.761 10.722 1.00 83.19 260 GLN A C 1
ATOM 2015 O O . GLN A 1 260 ? -13.311 15.213 11.751 1.00 83.19 260 GLN A O 1
ATOM 2020 N N . LEU A 1 261 ? -13.262 15.412 9.508 1.00 87.06 261 LEU A N 1
ATOM 2021 C CA . LEU A 1 261 ? -12.328 14.321 9.205 1.00 87.06 261 LEU A CA 1
ATOM 2022 C C . LEU A 1 261 ? -11.187 14.814 8.288 1.00 87.06 261 LEU A C 1
ATOM 2024 O O . LEU A 1 261 ? -11.017 14.306 7.175 1.00 87.06 261 LEU A O 1
ATOM 2028 N N . PRO A 1 262 ? -10.372 15.794 8.722 1.00 85.69 262 PRO A N 1
ATOM 2029 C CA . PRO A 1 262 ? -9.378 16.441 7.862 1.00 85.69 262 PRO A CA 1
ATOM 2030 C C . PRO A 1 262 ? -8.307 15.479 7.327 1.00 85.69 262 PRO A C 1
ATOM 2032 O O . PRO A 1 262 ? -7.757 15.708 6.252 1.00 85.69 262 PRO A O 1
ATOM 2035 N N . TRP A 1 263 ? -8.029 14.371 8.026 1.00 86.19 263 TRP A N 1
ATOM 2036 C CA . TRP A 1 263 ? -7.063 13.363 7.564 1.00 86.19 263 TRP A CA 1
ATOM 2037 C C . TRP A 1 263 ? -7.506 12.627 6.302 1.00 86.19 263 TRP A C 1
ATOM 2039 O O . TRP A 1 263 ? -6.655 12.080 5.611 1.00 86.19 263 TRP A O 1
ATOM 2049 N N . LEU A 1 264 ? -8.794 12.630 5.952 1.00 88.50 264 LEU A N 1
ATOM 2050 C CA . LEU A 1 264 ? -9.252 12.005 4.711 1.00 88.50 264 LEU A CA 1
ATOM 2051 C C . LEU A 1 264 ? -8.944 12.861 3.470 1.00 88.50 264 LEU A C 1
ATOM 2053 O O . LEU A 1 264 ? -8.899 12.337 2.364 1.00 88.50 264 LEU A O 1
ATOM 2057 N N . PHE A 1 265 ? -8.698 14.163 3.622 1.00 84.88 265 PHE A N 1
ATOM 2058 C CA . PHE A 1 265 ? -8.567 15.090 2.488 1.00 84.88 265 PHE A CA 1
ATOM 2059 C C . PHE A 1 265 ? -7.126 15.539 2.215 1.00 84.88 265 PHE A C 1
ATOM 2061 O O . PHE A 1 265 ? -6.879 16.261 1.247 1.00 84.88 265 PHE A O 1
ATOM 2068 N N . GLU A 1 266 ? -6.169 15.109 3.036 1.00 74.25 266 GLU A N 1
ATOM 2069 C CA . GLU A 1 266 ? -4.769 15.512 2.929 1.00 74.25 266 GLU A CA 1
ATOM 2070 C C . GLU A 1 266 ? -4.071 14.816 1.749 1.00 74.25 266 GLU A C 1
ATOM 2072 O O . GLU A 1 266 ? -4.127 13.593 1.608 1.00 74.25 266 GLU A O 1
ATOM 2077 N N . LYS A 1 267 ? -3.401 15.597 0.893 1.00 67.69 267 LYS A N 1
ATOM 2078 C CA . LYS A 1 267 ? -2.782 15.101 -0.353 1.00 67.69 267 LYS A CA 1
ATOM 2079 C C . LYS A 1 267 ? -1.253 15.180 -0.374 1.00 67.69 267 LYS A C 1
ATOM 2081 O O . LYS A 1 267 ? -0.657 14.693 -1.334 1.00 67.69 267 LYS A O 1
ATOM 2086 N N . ASP A 1 268 ? -0.616 15.770 0.640 1.00 61.88 268 ASP A N 1
ATOM 2087 C CA . ASP A 1 268 ? 0.824 16.062 0.617 1.00 61.88 268 ASP A CA 1
ATOM 2088 C C . ASP A 1 268 ? 1.614 15.395 1.762 1.00 61.88 268 ASP A C 1
ATOM 2090 O O . ASP A 1 268 ? 1.262 15.488 2.938 1.00 61.88 268 ASP A O 1
ATOM 2094 N N . HIS A 1 269 ? 2.736 14.763 1.399 1.00 54.09 269 HIS A N 1
ATOM 2095 C CA . HIS A 1 269 ? 3.692 14.087 2.282 1.00 54.09 269 HIS A CA 1
ATOM 2096 C C . HIS A 1 269 ? 4.320 15.023 3.315 1.00 54.09 269 HIS A C 1
ATOM 2098 O O . HIS A 1 269 ? 4.541 14.621 4.458 1.00 54.09 269 HIS A O 1
ATOM 2104 N N . MET A 1 270 ? 4.604 16.271 2.925 1.00 53.28 270 MET A N 1
ATOM 2105 C CA . MET A 1 270 ? 5.210 17.253 3.830 1.00 53.28 270 MET A CA 1
ATOM 2106 C C . MET A 1 270 ? 4.243 17.620 4.953 1.00 53.28 270 MET A C 1
ATOM 2108 O O . MET A 1 270 ? 4.650 17.809 6.098 1.00 53.28 270 MET A O 1
ATOM 2112 N N . VAL A 1 271 ? 2.944 17.633 4.647 1.00 55.34 271 VAL A N 1
ATOM 2113 C CA . VAL A 1 271 ? 1.908 17.916 5.632 1.00 55.34 271 VAL A CA 1
ATOM 2114 C C . VAL A 1 271 ? 1.754 16.753 6.603 1.00 55.34 271 VAL A C 1
ATOM 2116 O O . VAL A 1 271 ? 1.576 17.031 7.784 1.00 55.34 271 VAL A O 1
ATOM 2119 N N . VAL A 1 272 ? 1.937 15.493 6.166 1.00 54.12 272 VAL A N 1
ATOM 2120 C CA . VAL A 1 272 ? 1.910 14.287 7.026 1.00 54.12 272 VAL A CA 1
ATOM 2121 C C . VAL A 1 272 ? 2.895 14.398 8.200 1.00 54.12 272 VAL A C 1
ATOM 2123 O O . VAL A 1 272 ? 2.506 14.203 9.350 1.00 54.12 272 VAL A O 1
ATOM 2126 N N . GLY A 1 273 ? 4.134 14.841 7.959 1.00 54.41 273 GLY A N 1
ATOM 2127 C CA . GLY A 1 273 ? 5.132 15.076 9.017 1.00 54.41 273 GLY A CA 1
ATOM 2128 C C . GLY A 1 273 ? 4.722 16.125 10.063 1.00 54.41 273 GLY A C 1
ATOM 2129 O O . GLY A 1 273 ? 5.170 16.079 11.211 1.00 54.41 273 GLY A O 1
ATOM 2130 N N . HIS A 1 274 ? 3.821 17.041 9.706 1.00 56.22 274 HIS A N 1
ATOM 2131 C CA . HIS A 1 274 ? 3.295 18.051 10.615 1.00 56.22 274 HIS A CA 1
ATOM 2132 C C . HIS A 1 274 ? 2.103 17.572 11.454 1.00 56.22 274 HIS A C 1
ATOM 2134 O O . HIS A 1 274 ? 1.703 18.329 12.330 1.00 56.22 274 HIS A O 1
ATOM 2140 N N . TRP A 1 275 ? 1.557 16.358 11.273 1.00 56.81 275 TRP A N 1
ATOM 2141 C CA . TRP A 1 275 ? 0.370 15.902 12.026 1.00 56.81 275 TRP A CA 1
ATOM 2142 C C . TRP A 1 275 ? 0.671 15.822 13.516 1.00 56.81 275 TRP A C 1
ATOM 2144 O O . TRP A 1 275 ? -0.017 16.452 14.310 1.00 56.81 275 TRP A O 1
ATOM 2154 N N . GLU A 1 276 ? 1.758 15.156 13.908 1.00 53.44 276 GLU A N 1
ATOM 2155 C CA . GLU A 1 276 ? 2.127 15.066 15.324 1.00 53.44 276 GLU A CA 1
ATOM 2156 C C . GLU A 1 276 ? 2.260 16.458 15.962 1.00 53.44 276 GLU A C 1
ATOM 2158 O O . GLU A 1 276 ? 1.762 16.680 17.058 1.00 53.44 276 GLU A O 1
ATOM 2163 N N . ASN A 1 277 ? 2.832 17.428 15.244 1.00 56.91 277 ASN A N 1
ATOM 2164 C CA . ASN A 1 277 ? 2.988 18.797 15.735 1.00 56.91 277 ASN A CA 1
ATOM 2165 C C . ASN A 1 277 ? 1.691 19.624 15.684 1.00 56.91 277 ASN A C 1
ATOM 2167 O O . ASN A 1 277 ? 1.473 20.439 16.575 1.00 56.91 277 ASN A O 1
ATOM 2171 N N . ARG A 1 278 ? 0.837 19.423 14.673 1.00 57.84 278 ARG A N 1
ATOM 2172 C CA . ARG A 1 278 ? -0.456 20.102 14.489 1.00 57.84 278 ARG A CA 1
ATOM 2173 C C . ARG A 1 278 ? -1.460 19.662 15.555 1.00 57.84 278 ARG A C 1
ATOM 2175 O O . ARG A 1 278 ? -2.162 20.508 16.082 1.00 57.84 278 ARG A O 1
ATOM 2182 N N . PHE A 1 279 ? -1.489 18.374 15.906 1.00 54.06 279 PHE A N 1
ATOM 2183 C CA . PHE A 1 279 ? -2.395 17.831 16.931 1.00 54.06 279 PHE A CA 1
ATOM 2184 C C . PHE A 1 279 ? -1.801 17.829 18.343 1.00 54.06 279 PHE A C 1
ATOM 2186 O O . PHE A 1 279 ? -2.529 17.598 19.304 1.00 54.06 279 PHE A O 1
ATOM 2193 N N . ALA A 1 280 ? -0.496 18.077 18.501 1.00 51.69 280 ALA A N 1
ATOM 2194 C CA . ALA A 1 280 ? 0.120 18.239 19.819 1.00 51.69 280 ALA A CA 1
ATOM 2195 C C . ALA A 1 280 ? 0.249 19.703 20.270 1.00 51.69 280 ALA A C 1
ATOM 2197 O O . ALA A 1 280 ? 0.352 19.937 21.474 1.00 51.69 280 ALA A O 1
ATOM 2198 N N . LYS A 1 281 ? 0.270 20.689 19.356 1.00 45.34 281 LYS A N 1
ATOM 2199 C CA . LYS A 1 281 ? 0.386 22.114 19.716 1.00 45.34 281 LYS A CA 1
ATOM 2200 C C . LYS A 1 281 ? -0.990 22.760 19.882 1.00 45.34 281 LYS A C 1
ATOM 2202 O O . LYS A 1 281 ? -1.838 22.669 19.004 1.00 45.34 281 LYS A O 1
ATOM 2207 N N . ALA A 1 282 ? -1.170 23.418 21.025 1.00 42.12 282 ALA A N 1
ATOM 2208 C CA . ALA A 1 282 ? -2.359 24.178 21.381 1.00 42.12 282 ALA A CA 1
ATOM 2209 C C . ALA A 1 282 ? -2.635 25.311 20.376 1.00 42.12 282 ALA A C 1
ATOM 2211 O O . ALA A 1 282 ? -1.707 25.994 19.932 1.00 42.12 282 ALA A O 1
ATOM 2212 N N . GLY A 1 283 ? -3.914 25.542 20.069 1.00 42.12 283 GLY A N 1
ATOM 2213 C CA . GLY A 1 283 ? -4.361 26.848 19.587 1.00 42.12 283 GLY A CA 1
ATOM 2214 C C . GLY A 1 283 ? -4.156 27.934 20.662 1.00 42.12 283 GLY A C 1
ATOM 2215 O O . GLY A 1 283 ? -3.783 27.613 21.792 1.00 42.12 283 GLY A O 1
ATOM 2216 N N . PRO A 1 284 ? -4.403 29.220 20.350 1.00 36.38 284 PRO A N 1
ATOM 2217 C CA . PRO A 1 284 ? -4.173 30.348 21.266 1.00 36.38 284 PRO A CA 1
ATOM 2218 C C . PRO A 1 284 ? -5.014 30.342 22.558 1.00 36.38 284 PRO A C 1
ATOM 2220 O O . PRO A 1 284 ? -4.876 31.242 23.379 1.00 36.38 284 PRO A O 1
ATOM 2223 N N . GLU A 1 285 ? -5.866 29.342 22.767 1.00 36.41 285 GLU A N 1
ATOM 2224 C CA . GLU A 1 285 ? -6.737 29.201 23.929 1.00 36.41 285 GLU A CA 1
ATOM 2225 C C . GLU A 1 285 ? -6.517 27.801 24.518 1.00 36.41 285 GLU A C 1
ATOM 2227 O O . GLU A 1 285 ? -6.673 26.799 23.824 1.00 36.41 285 GLU A O 1
ATOM 2232 N N . GLY A 1 286 ? -6.081 27.729 25.780 1.00 34.25 286 GLY A N 1
ATOM 2233 C CA . GLY A 1 286 ? -5.530 26.543 26.456 1.00 34.25 286 GLY A CA 1
ATOM 2234 C C . GLY A 1 286 ? -6.481 25.363 26.714 1.00 34.25 286 GLY A C 1
ATOM 2235 O O . GLY A 1 286 ? -6.572 24.888 27.843 1.00 34.25 286 GLY A O 1
ATOM 2236 N N . LEU A 1 287 ? -7.156 24.854 25.685 1.00 37.59 287 LEU A N 1
ATOM 2237 C CA . LEU A 1 287 ? -7.860 23.571 25.683 1.00 37.59 287 LEU A CA 1
ATOM 2238 C C . LEU A 1 287 ? -6.903 22.463 25.216 1.00 37.59 287 LEU A C 1
ATOM 2240 O O . LEU A 1 287 ? -6.238 22.600 24.192 1.00 37.59 287 LEU A O 1
ATOM 2244 N N . GLU A 1 288 ? -6.816 21.361 25.969 1.00 42.22 288 GLU A N 1
ATOM 2245 C CA . GLU A 1 288 ? -5.952 20.221 25.626 1.00 42.22 288 GLU A CA 1
ATOM 2246 C C . GLU A 1 288 ? -6.232 19.709 24.192 1.00 42.22 288 GLU A C 1
ATOM 2248 O O . GLU A 1 288 ? -7.322 19.182 23.937 1.00 42.22 288 GLU A O 1
ATOM 2253 N N . PRO A 1 289 ? -5.255 19.764 23.264 1.00 52.62 289 PRO A N 1
ATOM 2254 C CA . PRO A 1 289 ? -5.471 19.402 21.860 1.00 52.62 289 PRO A CA 1
ATOM 2255 C C . PRO A 1 289 ? -5.722 17.894 21.650 1.00 52.62 289 PRO A C 1
ATOM 2257 O O . PRO A 1 289 ? -6.331 17.496 20.660 1.00 52.62 289 PRO A O 1
ATOM 2260 N N . ARG A 1 290 ? -5.368 17.044 22.634 1.00 58.25 290 ARG A N 1
ATOM 2261 C CA . ARG A 1 290 ? -5.655 15.590 22.636 1.00 58.25 290 ARG A CA 1
ATOM 2262 C C . ARG A 1 290 ? -7.146 15.252 22.609 1.00 58.25 290 ARG A C 1
ATOM 2264 O O . ARG A 1 290 ? -7.524 14.138 22.271 1.00 58.25 290 ARG A O 1
ATOM 2271 N N . GLY A 1 291 ? -7.997 16.181 23.037 1.00 61.97 291 GLY A N 1
ATOM 2272 C CA . GLY A 1 291 ? -9.428 15.933 23.153 1.00 61.97 291 GLY A CA 1
ATOM 2273 C C . GLY A 1 291 ? -10.208 16.201 21.873 1.00 61.97 291 GLY A C 1
ATOM 2274 O O . GLY A 1 291 ? -11.318 15.703 21.750 1.00 61.97 291 GLY A O 1
ATOM 2275 N N . GLU A 1 292 ? -9.689 16.994 20.936 1.00 77.88 292 GLU A N 1
ATOM 2276 C CA . GLU A 1 292 ? -10.508 17.517 19.837 1.00 77.88 292 GLU A CA 1
ATOM 2277 C C . GLU A 1 292 ? -10.858 16.436 18.810 1.00 77.88 292 GLU A C 1
ATOM 2279 O O . GLU A 1 292 ? -12.032 16.223 18.521 1.00 77.88 292 GLU A O 1
ATOM 2284 N N . ILE A 1 293 ? -9.867 15.666 18.349 1.00 84.06 293 ILE A N 1
ATOM 2285 C CA . ILE A 1 293 ? -10.091 14.542 17.422 1.00 84.06 293 ILE A CA 1
ATOM 2286 C C . ILE A 1 293 ? -11.018 13.501 18.058 1.00 84.06 293 ILE A C 1
ATOM 2288 O O . ILE A 1 293 ? -11.965 13.034 17.426 1.00 84.06 293 ILE A O 1
ATOM 2292 N N . ALA A 1 294 ? -10.759 13.167 19.323 1.00 85.69 294 ALA A N 1
ATOM 2293 C CA . ALA A 1 294 ? -11.542 12.214 20.097 1.00 85.69 294 ALA A CA 1
ATOM 2294 C C . ALA A 1 294 ? -13.004 12.657 20.238 1.00 85.69 294 ALA A C 1
ATOM 2296 O O . ALA A 1 294 ? -13.918 11.898 19.924 1.00 85.69 294 ALA A O 1
ATOM 2297 N N . LYS A 1 295 ? -13.230 13.909 20.658 1.00 85.94 295 LYS A N 1
ATOM 2298 C CA . LYS A 1 295 ? -14.565 14.506 20.794 1.00 85.94 295 LYS A CA 1
ATOM 2299 C C . LYS A 1 295 ? -15.283 14.567 19.451 1.00 85.94 295 LYS A C 1
ATOM 2301 O O . LYS A 1 295 ? -16.460 14.218 19.399 1.00 85.94 295 LYS A O 1
ATOM 2306 N N . ASN A 1 296 ? -14.586 14.949 18.381 1.00 87.94 296 ASN A N 1
ATOM 2307 C CA . ASN A 1 296 ? -15.151 15.003 17.037 1.00 87.94 296 ASN A CA 1
ATOM 2308 C C . ASN A 1 296 ? -15.611 13.612 16.597 1.00 87.94 296 ASN A C 1
ATOM 2310 O O . ASN A 1 296 ? -16.795 13.428 16.328 1.00 87.94 296 ASN A O 1
ATOM 2314 N N . LEU A 1 297 ? -14.734 12.606 16.630 1.00 90.19 297 LEU A N 1
ATOM 2315 C CA . LEU A 1 297 ? -15.086 11.226 16.282 1.00 90.19 297 LEU A CA 1
ATOM 2316 C C . LEU A 1 297 ? -16.220 10.671 17.146 1.00 90.19 297 LEU A C 1
ATOM 2318 O O . LEU A 1 297 ? -17.181 10.110 16.625 1.00 90.19 297 LEU A O 1
ATOM 2322 N N . LEU A 1 298 ? -16.159 10.880 18.459 1.00 90.12 298 LEU A N 1
ATOM 2323 C CA . LEU A 1 298 ? -17.201 10.434 19.374 1.00 90.12 298 LEU A CA 1
ATOM 2324 C C . LEU A 1 298 ? -18.548 11.106 19.076 1.00 90.12 298 LEU A C 1
ATOM 2326 O O . LEU A 1 298 ? -19.586 10.446 19.114 1.00 90.12 298 LEU A O 1
ATOM 2330 N N . SER A 1 299 ? -18.547 12.397 18.730 1.00 90.44 299 SER A N 1
ATOM 2331 C CA . SER A 1 299 ? -19.755 13.115 18.312 1.00 90.44 299 SER A CA 1
ATOM 2332 C C . SER A 1 299 ? -20.332 12.559 17.005 1.00 90.44 299 SER A C 1
ATOM 2334 O O . SER A 1 299 ? -21.550 12.407 16.890 1.00 90.44 299 SER A O 1
ATOM 2336 N N . LEU A 1 300 ? -19.476 12.175 16.051 1.00 89.88 300 LEU A N 1
ATOM 2337 C CA . LEU A 1 300 ? -19.879 11.581 14.774 1.00 89.88 300 LEU A CA 1
ATOM 2338 C C . LEU A 1 300 ? -20.487 10.190 14.949 1.00 89.88 300 LEU A C 1
ATOM 2340 O O . LEU A 1 300 ? -21.440 9.859 14.258 1.00 89.88 300 LEU A O 1
ATOM 2344 N N . VAL A 1 301 ? -19.961 9.389 15.876 1.00 89.62 301 VAL A N 1
ATOM 2345 C CA . VAL A 1 301 ? -20.462 8.031 16.145 1.00 89.62 301 VAL A CA 1
ATOM 2346 C C . VAL A 1 301 ? -21.742 8.050 16.993 1.00 89.62 301 VAL A C 1
ATOM 2348 O O . VAL A 1 301 ? -22.644 7.226 16.799 1.00 89.62 301 VAL A O 1
ATOM 2351 N N . LYS A 1 302 ? -21.861 9.012 17.921 1.00 87.69 302 LYS A N 1
ATOM 2352 C CA . LYS A 1 302 ? -23.100 9.256 18.683 1.00 87.69 302 LYS A CA 1
ATOM 2353 C C . LYS A 1 302 ? -24.213 9.800 17.782 1.00 87.69 302 LYS A C 1
ATOM 2355 O O . LYS A 1 302 ? -25.377 9.437 17.955 1.00 87.69 302 LYS A O 1
ATOM 2360 N N . SER A 1 303 ? -23.868 10.607 16.784 1.00 84.50 303 SER A N 1
ATOM 2361 C CA . SER A 1 303 ? -24.773 11.021 15.706 1.00 84.50 303 SER A CA 1
ATOM 2362 C C . SER A 1 303 ? -24.714 10.054 14.513 1.00 84.50 303 SER A C 1
ATOM 2364 O O . SER A 1 303 ? -24.164 8.961 14.615 1.00 84.50 303 SER A O 1
ATOM 2366 N N . ASP A 1 304 ? -25.364 10.383 13.398 1.00 80.81 304 ASP A N 1
ATOM 2367 C CA . ASP A 1 304 ? -25.204 9.591 12.179 1.00 80.81 304 ASP A CA 1
ATOM 2368 C C . ASP A 1 304 ? -23.884 9.949 11.495 1.00 80.81 304 ASP A C 1
ATOM 2370 O O . ASP A 1 304 ? -23.730 11.063 10.987 1.00 80.81 304 ASP A O 1
ATOM 2374 N N . PHE A 1 305 ? -22.960 8.982 11.457 1.00 85.12 305 PHE A N 1
ATOM 2375 C CA . PHE A 1 305 ? -21.685 9.134 10.762 1.00 85.12 305 PHE A CA 1
ATOM 2376 C C . PHE A 1 305 ? -21.928 9.545 9.294 1.00 85.12 305 PHE A C 1
ATOM 2378 O O . PHE A 1 305 ? -22.800 8.962 8.641 1.00 85.12 305 PHE A O 1
ATOM 2385 N N . PRO A 1 306 ? -21.198 10.546 8.765 1.00 87.56 306 PRO A N 1
ATOM 2386 C CA . PRO A 1 306 ? -21.541 11.203 7.501 1.00 87.56 306 PRO A CA 1
ATOM 2387 C C . PRO A 1 306 ? -21.220 10.374 6.252 1.00 87.56 306 PRO A C 1
ATOM 2389 O O . PRO A 1 306 ? -21.664 10.728 5.159 1.00 87.56 306 PRO A O 1
ATOM 2392 N N . ILE A 1 307 ? -20.448 9.298 6.410 1.00 91.50 307 ILE A N 1
ATOM 2393 C CA . ILE A 1 307 ? -20.036 8.401 5.331 1.00 91.50 307 ILE A CA 1
ATOM 2394 C C . ILE A 1 307 ? -20.821 7.092 5.442 1.00 91.50 307 ILE A C 1
ATOM 2396 O O . ILE A 1 307 ? -20.918 6.510 6.528 1.00 91.50 307 ILE A O 1
ATOM 2400 N N . GLN A 1 308 ? -21.353 6.629 4.312 1.00 92.81 308 GLN A N 1
ATOM 2401 C CA . GLN A 1 308 ? -21.963 5.315 4.148 1.00 92.81 308 GLN A CA 1
ATOM 2402 C C . GLN A 1 308 ? -21.330 4.596 2.951 1.00 92.81 308 GLN A C 1
ATOM 2404 O O . GLN A 1 308 ? -21.261 5.162 1.866 1.00 92.81 308 GLN A O 1
ATOM 2409 N N . LEU A 1 309 ? -20.880 3.359 3.160 1.00 93.00 309 LEU A N 1
ATOM 2410 C CA . LEU A 1 309 ? -20.314 2.501 2.120 1.00 93.00 309 LEU A CA 1
ATOM 2411 C C . LEU A 1 309 ? -21.354 1.507 1.614 1.00 93.00 309 LEU A C 1
ATOM 2413 O O . LEU A 1 309 ? -21.968 0.794 2.411 1.00 93.00 309 LEU A O 1
ATOM 2417 N N . GLU A 1 310 ? -21.502 1.436 0.298 1.00 93.38 310 GLU A N 1
ATOM 2418 C CA . GLU A 1 310 ? -22.286 0.415 -0.402 1.00 93.38 310 GLU A CA 1
ATOM 2419 C C . GLU A 1 310 ? -21.408 -0.779 -0.824 1.00 93.38 310 GLU A C 1
ATOM 2421 O O . GLU A 1 310 ? -20.179 -0.713 -0.741 1.00 93.38 310 GLU A O 1
ATOM 2426 N N . GLY A 1 311 ? -22.025 -1.873 -1.287 1.00 90.00 311 GLY A N 1
ATOM 2427 C CA . GLY A 1 311 ? -21.347 -3.149 -1.565 1.00 90.00 311 GLY A CA 1
ATOM 2428 C C . GLY A 1 311 ? -20.074 -3.034 -2.417 1.00 90.00 311 GLY A C 1
ATOM 2429 O O . GLY A 1 311 ? -19.012 -3.473 -1.984 1.00 90.00 311 GLY A O 1
ATOM 2430 N N . GLU A 1 312 ? -20.134 -2.370 -3.576 1.00 90.50 312 GLU A N 1
ATOM 2431 C CA . GLU A 1 312 ? -18.968 -2.207 -4.469 1.00 90.50 312 GLU A CA 1
ATOM 2432 C C . GLU A 1 312 ? -17.831 -1.388 -3.829 1.00 90.50 312 GLU A C 1
ATOM 2434 O O . GLU A 1 312 ? -16.643 -1.675 -4.012 1.00 90.50 312 GLU A O 1
ATOM 2439 N N . GLN A 1 313 ? -18.185 -0.360 -3.051 1.00 93.50 313 GLN A N 1
ATOM 2440 C CA . GLN A 1 313 ? -17.215 0.462 -2.324 1.00 93.50 313 GLN A CA 1
ATOM 2441 C C . GLN A 1 313 ? -16.559 -0.346 -1.199 1.00 93.50 313 GLN A C 1
ATOM 2443 O O . GLN A 1 313 ? -15.354 -0.224 -0.971 1.00 93.50 313 GLN A O 1
ATOM 2448 N N . LEU A 1 314 ? -17.339 -1.193 -0.520 1.00 93.50 314 LEU A N 1
ATOM 2449 C CA . LEU A 1 314 ? -16.872 -2.076 0.542 1.00 93.50 314 LEU A CA 1
ATOM 2450 C C . LEU A 1 314 ? -15.891 -3.130 0.013 1.00 93.50 314 LEU A C 1
ATOM 2452 O O . LEU A 1 314 ? -14.829 -3.319 0.603 1.00 93.50 314 LEU A O 1
ATOM 2456 N N . GLU A 1 315 ? -16.200 -3.767 -1.119 1.00 92.62 315 GLU A N 1
ATOM 2457 C CA . GLU A 1 315 ? -15.294 -4.709 -1.793 1.00 92.62 315 GLU A CA 1
ATOM 2458 C C . GLU A 1 315 ? -13.999 -4.027 -2.245 1.00 92.62 315 GLU A C 1
ATOM 2460 O O . GLU A 1 315 ? -12.903 -4.548 -2.025 1.00 92.62 315 GLU A O 1
ATOM 2465 N N . SER A 1 316 ? -14.112 -2.820 -2.807 1.00 92.44 316 SER A N 1
ATOM 2466 C CA . SER A 1 316 ? -12.954 -2.029 -3.226 1.00 92.44 316 SER A CA 1
ATOM 2467 C C . SER A 1 316 ? -12.041 -1.679 -2.045 1.00 92.44 316 SER A C 1
ATOM 2469 O O . SER A 1 316 ? -10.818 -1.779 -2.158 1.00 92.44 316 SER A O 1
ATOM 2471 N N . ILE A 1 317 ? -12.610 -1.297 -0.894 1.00 94.88 317 ILE A N 1
ATOM 2472 C CA . ILE A 1 317 ? -11.830 -1.039 0.325 1.00 94.88 317 ILE A CA 1
ATOM 2473 C C . ILE A 1 317 ? -11.233 -2.331 0.879 1.00 94.88 317 ILE A C 1
ATOM 2475 O O . ILE A 1 317 ? -10.082 -2.315 1.299 1.00 94.88 317 ILE A O 1
ATOM 2479 N N . LEU A 1 318 ? -11.955 -3.451 0.854 1.00 94.25 318 LEU A N 1
ATOM 2480 C CA . LEU A 1 318 ? -11.420 -4.745 1.283 1.00 94.25 318 LEU A CA 1
ATOM 2481 C C . LEU A 1 318 ? -10.171 -5.146 0.488 1.00 94.25 318 LEU A C 1
ATOM 2483 O O . LEU A 1 318 ? -9.184 -5.548 1.100 1.00 94.25 318 LEU A O 1
ATOM 2487 N N . GLY A 1 319 ? -10.159 -4.949 -0.834 1.00 93.19 319 GLY A N 1
ATOM 2488 C CA . GLY A 1 319 ? -8.952 -5.159 -1.645 1.00 93.19 319 GLY A CA 1
ATOM 2489 C C . GLY A 1 319 ? -7.780 -4.264 -1.214 1.00 93.19 319 GLY A C 1
ATOM 2490 O O . GLY A 1 319 ? -6.635 -4.711 -1.144 1.00 93.19 319 GLY A O 1
ATOM 2491 N N . LEU A 1 320 ? -8.053 -3.010 -0.834 1.00 95.38 320 LEU A N 1
ATOM 2492 C CA . LEU A 1 320 ? -7.025 -2.118 -0.287 1.00 95.38 320 LEU A CA 1
ATOM 2493 C C . LEU A 1 320 ? -6.563 -2.548 1.111 1.00 95.38 320 LEU A C 1
ATOM 2495 O O . LEU A 1 320 ? -5.376 -2.443 1.405 1.00 95.38 320 LEU A O 1
ATOM 2499 N N . LEU A 1 321 ? -7.456 -3.056 1.965 1.00 94.94 321 LEU A N 1
ATOM 2500 C CA . LEU A 1 321 ? -7.097 -3.585 3.282 1.00 94.94 321 LEU A CA 1
ATOM 2501 C C . LEU A 1 321 ? -6.207 -4.830 3.169 1.00 94.94 321 LEU A C 1
ATOM 2503 O O . LEU A 1 321 ? -5.286 -4.979 3.968 1.00 94.94 321 LEU A O 1
ATOM 2507 N N . GLU A 1 322 ? -6.416 -5.675 2.156 1.00 92.44 322 GLU A N 1
ATOM 2508 C CA . GLU A 1 322 ? -5.516 -6.793 1.841 1.00 92.44 322 GLU A CA 1
ATOM 2509 C C . GLU A 1 322 ? -4.108 -6.278 1.491 1.00 92.44 322 GLU A C 1
ATOM 2511 O O . GLU A 1 322 ? -3.119 -6.774 2.034 1.00 92.44 322 GLU A O 1
ATOM 2516 N N . VAL A 1 323 ? -3.992 -5.205 0.701 1.00 93.50 323 VAL A N 1
ATOM 2517 C CA . VAL A 1 323 ? -2.692 -4.551 0.460 1.00 93.50 323 VAL A CA 1
ATOM 2518 C C . VAL A 1 323 ? -2.090 -3.978 1.738 1.00 93.50 323 VAL A C 1
ATOM 2520 O O . VAL A 1 323 ? -0.900 -4.164 1.977 1.00 93.50 323 VAL A O 1
ATOM 2523 N N . ILE A 1 324 ? -2.889 -3.316 2.577 1.00 93.88 324 ILE A N 1
ATOM 2524 C CA . ILE A 1 324 ? -2.429 -2.760 3.857 1.00 93.88 324 ILE A CA 1
ATOM 2525 C C . ILE A 1 324 ? -1.927 -3.874 4.786 1.00 93.88 324 ILE A C 1
ATOM 2527 O O . ILE A 1 324 ? -0.928 -3.684 5.473 1.00 93.88 324 ILE A O 1
ATOM 2531 N N . SER A 1 325 ? -2.568 -5.044 4.777 1.00 91.50 325 SER A N 1
ATOM 2532 C CA . SER A 1 325 ? -2.160 -6.197 5.587 1.00 91.50 325 SER A CA 1
ATOM 2533 C C . SER A 1 325 ? -0.809 -6.789 5.178 1.00 91.50 325 SER A C 1
ATOM 2535 O O . SER A 1 325 ? -0.104 -7.348 6.013 1.00 91.50 325 SER A O 1
ATOM 2537 N N . ALA A 1 326 ? -0.423 -6.633 3.909 1.00 90.38 326 ALA A N 1
ATOM 2538 C CA . ALA A 1 326 ? 0.877 -7.063 3.406 1.00 90.38 326 ALA A CA 1
ATOM 2539 C C . ALA A 1 326 ? 2.012 -6.078 3.749 1.00 90.38 326 ALA A C 1
ATOM 2541 O O . ALA A 1 326 ? 3.179 -6.386 3.506 1.00 90.38 326 ALA A O 1
ATOM 2542 N N . LEU A 1 327 ? 1.693 -4.904 4.309 1.00 88.00 327 LEU A N 1
ATOM 2543 C CA . LEU A 1 327 ? 2.675 -3.911 4.741 1.00 88.00 327 LEU A CA 1
ATOM 2544 C C . LEU A 1 327 ? 3.167 -4.186 6.168 1.00 88.00 327 LEU A C 1
ATOM 2546 O O . LEU A 1 327 ? 2.417 -4.624 7.038 1.00 88.00 327 LEU A O 1
ATOM 2550 N N . GLN A 1 328 ? 4.424 -3.831 6.445 1.00 84.19 328 GLN A N 1
ATOM 2551 C CA . GLN A 1 328 ? 5.013 -3.884 7.791 1.00 84.19 328 GLN A CA 1
ATOM 2552 C C . GLN A 1 328 ? 4.533 -2.704 8.658 1.00 84.19 328 GLN A C 1
ATOM 2554 O O . GLN A 1 328 ? 5.288 -1.769 8.938 1.00 84.19 328 GLN A O 1
ATOM 2559 N N . LEU A 1 329 ? 3.252 -2.715 9.051 1.00 85.69 329 LEU A N 1
ATOM 2560 C CA . LEU A 1 329 ? 2.591 -1.624 9.790 1.00 85.69 329 LEU A CA 1
ATOM 2561 C C . LEU A 1 329 ? 3.268 -1.266 11.128 1.00 85.69 329 LEU A C 1
ATOM 2563 O O . LEU A 1 329 ? 3.199 -0.125 11.592 1.00 85.69 329 LEU A O 1
ATOM 2567 N N . ASP A 1 330 ? 3.951 -2.225 11.742 1.00 79.88 330 ASP A N 1
ATOM 2568 C CA . ASP A 1 330 ? 4.687 -2.084 12.998 1.00 79.88 330 ASP A CA 1
ATOM 2569 C C . ASP A 1 330 ? 5.936 -1.190 12.876 1.00 79.88 330 ASP A C 1
ATOM 2571 O O . ASP A 1 330 ? 6.370 -0.589 13.867 1.00 79.88 330 ASP A O 1
ATOM 2575 N N . SER A 1 331 ? 6.481 -1.066 11.663 1.00 81.44 331 SER A N 1
ATOM 2576 C CA . SER A 1 331 ? 7.684 -0.295 11.331 1.00 81.44 331 SER A CA 1
ATOM 2577 C C . SER A 1 331 ? 7.411 1.118 10.802 1.00 81.44 331 SER A C 1
ATOM 2579 O O . SER A 1 331 ? 8.356 1.857 10.516 1.00 81.44 331 SER A O 1
ATOM 2581 N N . LEU A 1 332 ? 6.141 1.529 10.696 1.00 87.50 332 LEU A N 1
ATOM 2582 C CA . LEU A 1 332 ? 5.783 2.842 10.156 1.00 87.50 332 LEU A CA 1
ATOM 2583 C C . LEU A 1 332 ? 6.378 3.990 10.980 1.00 87.50 332 LEU A C 1
ATOM 2585 O O . LEU A 1 332 ? 6.304 4.016 12.217 1.00 87.50 332 LEU A O 1
ATOM 2589 N N . LEU A 1 333 ? 6.893 4.999 10.271 1.00 86.19 333 LEU A N 1
ATOM 2590 C CA . LEU A 1 333 ? 7.292 6.260 10.890 1.00 86.19 333 LEU A CA 1
ATOM 2591 C C . LEU A 1 333 ? 6.079 6.899 11.595 1.00 86.19 333 LEU A C 1
ATOM 2593 O O . LEU A 1 333 ? 4.956 6.785 11.090 1.00 86.19 333 LEU A O 1
ATOM 2597 N N . PRO A 1 334 ? 6.281 7.615 12.718 1.00 88.06 334 PRO A N 1
ATOM 2598 C CA . PRO A 1 334 ? 5.186 8.130 13.540 1.00 88.06 334 PRO A CA 1
ATOM 2599 C C . PRO A 1 334 ? 4.082 8.894 12.792 1.00 88.06 334 PRO A C 1
ATOM 2601 O O . PRO A 1 334 ? 2.909 8.639 13.074 1.00 88.06 334 PRO A O 1
ATOM 2604 N N . PRO A 1 335 ? 4.395 9.761 11.810 1.00 85.25 335 PRO A N 1
ATOM 2605 C CA . PRO A 1 335 ? 3.372 10.468 11.046 1.00 85.25 335 PRO A CA 1
ATOM 2606 C C . PRO A 1 335 ? 2.433 9.542 10.260 1.00 85.25 335 PRO A C 1
ATOM 2608 O O . PRO A 1 335 ? 1.212 9.678 10.336 1.00 85.25 335 PRO A O 1
ATOM 2611 N N . TYR A 1 336 ? 2.996 8.561 9.549 1.00 88.00 336 TYR A N 1
ATOM 2612 C CA . TYR A 1 336 ? 2.220 7.581 8.788 1.00 88.00 336 TYR A CA 1
ATOM 2613 C C . TYR A 1 336 ? 1.462 6.634 9.710 1.00 88.00 336 TYR A C 1
ATOM 2615 O O . TYR A 1 336 ? 0.322 6.290 9.421 1.00 88.00 336 TYR A O 1
ATOM 2623 N N . HIS A 1 337 ? 2.061 6.267 10.843 1.00 91.19 337 HIS A N 1
ATOM 2624 C CA . HIS A 1 337 ? 1.422 5.420 11.841 1.00 91.19 337 HIS A CA 1
ATOM 2625 C C . HIS A 1 337 ? 0.135 6.060 12.385 1.00 91.19 337 HIS A C 1
ATOM 2627 O O . HIS A 1 337 ? -0.921 5.430 12.385 1.00 91.19 337 HIS A O 1
ATOM 2633 N N . VAL A 1 338 ? 0.196 7.332 12.799 1.00 90.19 338 VAL A N 1
ATOM 2634 C CA . VAL A 1 338 ? -0.981 8.079 13.275 1.00 90.19 338 VAL A CA 1
ATOM 2635 C C . VAL A 1 338 ? -2.036 8.201 12.178 1.00 90.19 338 VAL A C 1
ATOM 2637 O O . VAL A 1 338 ? -3.222 7.994 12.427 1.00 90.19 338 VAL A O 1
ATOM 2640 N N . HIS A 1 339 ? -1.608 8.509 10.956 1.00 89.94 339 HIS A N 1
ATOM 2641 C CA . HIS A 1 339 ? -2.514 8.687 9.832 1.00 89.94 339 HIS A CA 1
ATOM 2642 C C . HIS A 1 339 ? -3.257 7.393 9.461 1.00 89.94 339 HIS A C 1
ATOM 2644 O O . HIS A 1 339 ? -4.477 7.410 9.314 1.00 89.94 339 HIS A O 1
ATOM 2650 N N . TYR A 1 340 ? -2.551 6.262 9.386 1.00 93.25 340 TYR A N 1
ATOM 2651 C CA . TYR A 1 340 ? -3.158 4.952 9.136 1.00 93.25 340 TYR A CA 1
ATOM 2652 C C . TYR A 1 340 ? -4.079 4.517 10.274 1.00 93.25 340 TYR A C 1
ATOM 2654 O O . TYR A 1 340 ? -5.143 3.961 10.010 1.00 93.25 340 TYR A O 1
ATOM 2662 N N . PHE A 1 341 ? -3.724 4.821 11.526 1.00 94.38 341 PHE A N 1
ATOM 2663 C CA . PHE A 1 341 ? -4.602 4.560 12.662 1.00 94.38 341 PHE A CA 1
ATOM 2664 C C . PHE A 1 341 ? -5.931 5.317 12.525 1.00 94.38 341 PHE A C 1
ATOM 2666 O O . PHE A 1 341 ? -6.998 4.721 12.648 1.00 94.38 341 PHE A O 1
ATOM 2673 N N . LEU A 1 342 ? -5.884 6.618 12.213 1.00 93.56 342 LEU A N 1
ATOM 2674 C CA . LEU A 1 342 ? -7.087 7.433 12.013 1.00 93.56 342 LEU A CA 1
ATOM 2675 C C . LEU A 1 342 ? -7.895 6.995 10.786 1.00 93.56 342 LEU A C 1
ATOM 2677 O O . LEU A 1 342 ? -9.125 6.963 10.852 1.00 93.56 342 LEU A O 1
ATOM 2681 N N . LEU A 1 343 ? -7.227 6.630 9.689 1.00 94.88 343 LEU A N 1
ATOM 2682 C CA . LEU A 1 343 ? -7.865 6.115 8.478 1.00 94.88 343 LEU A CA 1
ATOM 2683 C C . LEU A 1 343 ? -8.635 4.818 8.766 1.00 94.88 343 LEU A C 1
ATOM 2685 O O . LEU A 1 343 ? -9.827 4.742 8.476 1.00 94.88 343 LEU A O 1
ATOM 2689 N N . LEU A 1 344 ? -7.983 3.831 9.387 1.00 96.62 344 LEU A N 1
ATOM 2690 C CA . LEU A 1 344 ? -8.597 2.546 9.733 1.00 96.62 344 LEU A CA 1
ATOM 2691 C C . LEU A 1 344 ? -9.700 2.701 10.784 1.00 96.62 344 LEU A C 1
ATOM 2693 O O . LEU A 1 344 ? -10.741 2.060 10.671 1.00 96.62 344 LEU A O 1
ATOM 2697 N N . LEU A 1 345 ? -9.519 3.582 11.774 1.00 95.88 345 LEU A N 1
ATOM 2698 C CA . LEU A 1 345 ? -10.569 3.887 12.745 1.00 95.88 345 LEU A CA 1
ATOM 2699 C C . LEU A 1 345 ? -11.781 4.521 12.055 1.00 95.88 345 LEU A C 1
ATOM 2701 O O . LEU A 1 345 ? -12.908 4.141 12.350 1.00 95.88 345 LEU A O 1
ATOM 2705 N N . SER A 1 346 ? -11.557 5.429 11.100 1.00 94.75 346 SER A N 1
ATOM 2706 C CA . SER A 1 346 ? -12.630 6.045 10.305 1.00 94.75 346 SER A CA 1
ATOM 2707 C C . SER A 1 346 ? -13.375 5.010 9.463 1.00 94.75 346 SER A C 1
ATOM 2709 O O . SER A 1 346 ? -14.601 5.046 9.403 1.00 94.75 346 SER A O 1
ATOM 2711 N N . MET A 1 347 ? -12.663 4.055 8.858 1.00 95.56 347 MET A N 1
ATOM 2712 C CA . MET A 1 347 ? -13.268 2.921 8.150 1.00 95.56 347 MET A CA 1
ATOM 2713 C C . MET A 1 347 ? -14.123 2.062 9.088 1.00 95.56 347 MET A C 1
ATOM 2715 O O . MET A 1 347 ? -15.282 1.801 8.781 1.00 95.56 347 MET A O 1
ATOM 2719 N N . ALA A 1 348 ? -13.590 1.688 10.255 1.00 95.31 348 ALA A N 1
ATOM 2720 C CA . ALA A 1 348 ? -14.270 0.825 11.222 1.00 95.31 348 ALA A CA 1
ATOM 2721 C C . ALA A 1 348 ? -15.563 1.435 11.798 1.00 95.31 348 ALA A C 1
ATOM 2723 O O . ALA A 1 348 ? -16.457 0.708 12.226 1.00 95.31 348 ALA A O 1
ATOM 2724 N N . ILE A 1 349 ? -15.671 2.768 11.824 1.00 93.62 349 ILE A N 1
ATOM 2725 C CA . ILE A 1 349 ? -16.862 3.485 12.315 1.00 93.62 349 ILE A CA 1
ATOM 2726 C C . ILE A 1 349 ? -17.791 3.987 11.201 1.00 93.62 349 ILE A C 1
ATOM 2728 O O . ILE A 1 349 ? -18.827 4.591 11.484 1.00 93.62 349 ILE A O 1
ATOM 2732 N N . THR A 1 350 ? -17.425 3.766 9.937 1.00 91.94 350 THR A N 1
ATOM 2733 C CA . THR A 1 350 ? -18.235 4.170 8.787 1.00 91.94 350 THR A CA 1
ATOM 2734 C C . THR A 1 350 ? -19.520 3.346 8.718 1.00 91.94 350 THR A C 1
ATOM 2736 O O . THR A 1 350 ? -19.545 2.164 9.065 1.00 91.94 350 THR A O 1
ATOM 2739 N N . ARG A 1 351 ? -20.622 3.958 8.267 1.00 90.56 351 ARG A N 1
ATOM 2740 C CA . ARG A 1 351 ? -21.884 3.230 8.101 1.00 90.56 351 ARG A CA 1
ATOM 2741 C C . ARG A 1 351 ? -21.789 2.270 6.925 1.00 90.56 351 ARG A C 1
ATOM 2743 O O . ARG A 1 351 ? -21.256 2.614 5.877 1.00 90.56 351 ARG A O 1
ATOM 2750 N N . LEU A 1 352 ? -22.406 1.108 7.071 1.00 90.50 352 LEU A N 1
ATOM 2751 C CA . LEU A 1 352 ? -22.567 0.147 5.985 1.00 90.50 352 LEU A CA 1
ATOM 2752 C C . LEU A 1 352 ? -24.002 0.234 5.457 1.00 90.50 352 LEU A C 1
ATOM 2754 O O . LEU A 1 352 ? -24.952 0.298 6.244 1.00 90.50 352 LEU A O 1
ATOM 2758 N N . GLY A 1 353 ? -24.136 0.331 4.136 1.00 86.12 353 GLY A N 1
ATOM 2759 C CA . GLY A 1 353 ? -25.411 0.404 3.434 1.00 86.12 353 GLY A CA 1
ATOM 2760 C C . GLY A 1 353 ? -26.149 -0.931 3.411 1.00 86.12 353 GLY A C 1
ATOM 2761 O O . GLY A 1 353 ? -25.584 -1.985 3.699 1.00 86.12 353 GLY A O 1
ATOM 2762 N N . CYS A 1 354 ? -27.435 -0.893 3.059 1.00 83.19 354 CYS A N 1
ATOM 2763 C CA . CYS A 1 354 ? -28.287 -2.086 3.012 1.00 83.19 354 CYS A CA 1
ATOM 2764 C C . CYS A 1 354 ? -27.904 -3.061 1.887 1.00 83.19 354 CYS A C 1
ATOM 2766 O O . CYS A 1 354 ? -28.321 -4.214 1.925 1.00 83.19 354 CYS A O 1
ATOM 2768 N N . SER A 1 355 ? -27.131 -2.608 0.892 1.00 85.12 355 SER A N 1
ATOM 2769 C CA . SER A 1 355 ? -26.615 -3.457 -0.187 1.00 85.12 355 SER A CA 1
ATOM 2770 C C . SER A 1 355 ? -25.488 -4.396 0.268 1.00 85.12 355 SER A C 1
ATOM 2772 O O . SER A 1 355 ? -25.187 -5.372 -0.415 1.00 85.12 355 SER A O 1
ATOM 2774 N N . CYS A 1 356 ? -24.866 -4.126 1.420 1.00 86.94 356 CYS A N 1
ATOM 2775 C CA . CYS A 1 356 ? -23.767 -4.923 1.949 1.00 86.94 356 CYS A CA 1
ATOM 2776 C C . CYS A 1 356 ? -24.292 -6.208 2.600 1.00 86.94 356 CYS A C 1
ATOM 2778 O O . CYS A 1 356 ? -25.070 -6.156 3.556 1.00 86.94 356 CYS A O 1
ATOM 2780 N N . SER A 1 357 ? -23.816 -7.370 2.145 1.00 89.44 357 SER A N 1
ATOM 2781 C CA . SER A 1 357 ? -24.104 -8.627 2.841 1.00 89.44 357 SER A CA 1
ATOM 2782 C C . SER A 1 357 ? -23.471 -8.623 4.235 1.00 89.44 357 SER A C 1
ATOM 2784 O O . SER A 1 357 ? -22.390 -8.067 4.451 1.00 89.44 357 SER A O 1
ATOM 2786 N N . SER A 1 358 ? -24.132 -9.252 5.208 1.00 88.94 358 SER A N 1
ATOM 2787 C CA . SER A 1 358 ? -23.666 -9.225 6.599 1.00 88.94 358 SER A CA 1
ATOM 2788 C C . SER A 1 358 ? -22.315 -9.928 6.772 1.00 88.94 358 SER A C 1
ATOM 2790 O O . SER A 1 358 ? -21.474 -9.450 7.525 1.00 88.94 358 SER A O 1
ATOM 2792 N N . SER A 1 359 ? -22.056 -10.990 6.001 1.00 89.38 359 SER A N 1
ATOM 2793 C CA . SER A 1 359 ? -20.748 -11.661 5.959 1.00 89.38 359 SER A CA 1
ATOM 2794 C C . SER A 1 359 ? -19.637 -10.733 5.445 1.00 89.38 359 SER A C 1
ATOM 2796 O O . SER A 1 359 ? -18.581 -10.631 6.071 1.00 89.38 359 SER A O 1
ATOM 2798 N N . LEU A 1 360 ? -19.881 -9.990 4.357 1.00 90.56 360 LEU A N 1
ATOM 2799 C CA . LEU A 1 360 ? -18.908 -9.040 3.805 1.00 90.56 360 LEU A CA 1
ATOM 2800 C C . LEU A 1 360 ? -18.630 -7.889 4.781 1.00 90.56 360 LEU A C 1
ATOM 2802 O O . LEU A 1 360 ? -17.480 -7.500 4.982 1.00 90.56 360 LEU A O 1
ATOM 2806 N N . ALA A 1 361 ? -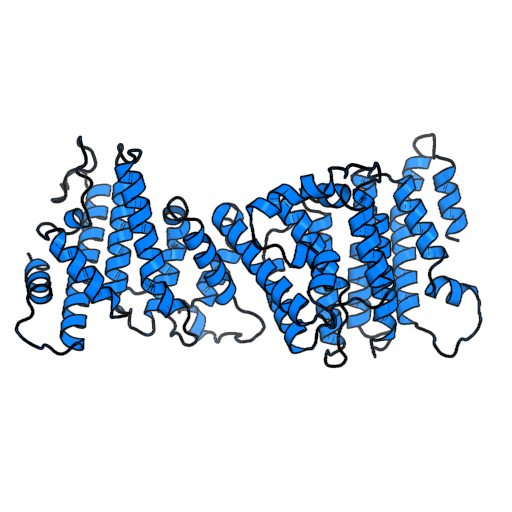19.683 -7.380 5.420 1.00 92.31 361 ALA A N 1
ATOM 2807 C CA . ALA A 1 361 ? -19.594 -6.348 6.441 1.00 92.31 361 ALA A CA 1
ATOM 2808 C C . ALA A 1 361 ? -18.777 -6.794 7.663 1.00 92.31 361 ALA A C 1
ATOM 2810 O O . ALA A 1 361 ? -17.911 -6.048 8.124 1.00 92.31 361 ALA A O 1
ATOM 2811 N N . LEU A 1 362 ? -19.007 -8.014 8.162 1.00 93.44 362 LEU A N 1
ATOM 2812 C CA . LEU A 1 362 ? -18.210 -8.577 9.250 1.00 93.44 362 LEU A CA 1
ATOM 2813 C C . LEU A 1 362 ? -16.756 -8.783 8.828 1.00 93.44 362 LEU A C 1
ATOM 2815 O O . LEU A 1 362 ? -15.868 -8.379 9.574 1.00 93.44 362 LEU A O 1
ATOM 2819 N N . LYS A 1 363 ? -16.494 -9.329 7.629 1.00 94.31 363 LYS A N 1
ATOM 2820 C CA . LYS A 1 363 ? -15.127 -9.472 7.100 1.00 94.31 363 LYS A CA 1
ATOM 2821 C C . LYS A 1 363 ? -14.401 -8.127 7.103 1.00 94.31 363 LYS A C 1
ATOM 2823 O O . LYS A 1 363 ? -13.299 -8.035 7.632 1.00 94.31 363 LYS A O 1
ATOM 2828 N N . PHE A 1 364 ? -15.037 -7.081 6.579 1.00 95.50 364 PHE A N 1
ATOM 2829 C CA . PHE A 1 364 ? -14.492 -5.724 6.574 1.00 95.50 364 PHE A CA 1
ATOM 2830 C C . PHE A 1 364 ? -14.151 -5.217 7.977 1.00 95.50 364 PHE A C 1
ATOM 2832 O O . PHE A 1 364 ? -13.014 -4.806 8.215 1.00 95.50 364 PHE A O 1
ATOM 2839 N N . LEU A 1 365 ? -15.098 -5.286 8.917 1.00 95.81 365 LEU A N 1
ATOM 2840 C CA . LEU A 1 365 ? -14.861 -4.823 10.282 1.00 95.81 365 LEU A CA 1
ATOM 2841 C C . LEU A 1 365 ? -13.745 -5.627 10.958 1.00 95.81 365 LEU A C 1
ATOM 2843 O O . LEU A 1 365 ? -12.847 -5.028 11.548 1.00 95.81 365 LEU A O 1
ATOM 2847 N N . MET A 1 366 ? -13.753 -6.960 10.835 1.00 96.31 366 MET A N 1
ATOM 2848 C CA . MET A 1 366 ? -12.692 -7.821 11.367 1.00 96.31 366 MET A CA 1
ATOM 2849 C C . MET A 1 366 ? -11.322 -7.399 10.839 1.00 96.31 366 MET A C 1
ATOM 2851 O O . MET A 1 366 ? -10.407 -7.191 11.635 1.00 96.31 366 MET A O 1
ATOM 2855 N N . THR A 1 367 ? -11.191 -7.194 9.526 1.00 96.75 367 THR A N 1
ATOM 2856 C CA . THR A 1 367 ? -9.932 -6.748 8.923 1.00 96.75 367 THR A CA 1
ATOM 2857 C C . THR A 1 367 ? -9.508 -5.373 9.451 1.00 96.75 367 THR A C 1
ATOM 2859 O O . THR A 1 367 ? -8.345 -5.197 9.810 1.00 96.75 367 THR A O 1
ATOM 2862 N N . CYS A 1 368 ? -10.425 -4.407 9.588 1.00 97.31 368 CYS A N 1
ATOM 2863 C CA . CYS A 1 368 ? -10.099 -3.104 10.180 1.00 97.31 368 CYS A CA 1
ATOM 2864 C C . CYS A 1 368 ? -9.569 -3.229 11.617 1.00 97.31 368 CYS A C 1
ATOM 2866 O O . CYS A 1 368 ? -8.545 -2.627 11.941 1.00 97.31 368 CYS A O 1
ATOM 2868 N N . TYR A 1 369 ? -10.232 -4.007 12.477 1.00 97.25 369 TYR A N 1
ATOM 2869 C CA . TYR A 1 369 ? -9.825 -4.156 13.878 1.00 97.25 369 TYR A CA 1
ATOM 2870 C C . TYR A 1 369 ? -8.536 -4.963 14.048 1.00 97.25 369 TYR A C 1
ATOM 2872 O O . TYR A 1 369 ? -7.721 -4.610 14.898 1.00 97.25 369 TYR A O 1
ATOM 2880 N N . GLN A 1 370 ? -8.296 -5.977 13.212 1.00 96.06 370 GLN A N 1
ATOM 2881 C CA . GLN A 1 370 ? -7.018 -6.695 13.173 1.00 96.06 370 GLN A CA 1
ATOM 2882 C C . GLN A 1 370 ? -5.862 -5.749 12.814 1.00 96.06 370 GLN A C 1
ATOM 2884 O O . GLN A 1 370 ? -4.853 -5.707 13.519 1.00 96.06 370 GLN A O 1
ATOM 2889 N N . LEU A 1 371 ? -6.026 -4.926 11.770 1.00 96.44 371 LEU A N 1
ATOM 2890 C CA . LEU A 1 371 ? -5.008 -3.953 11.354 1.00 96.44 371 LEU A CA 1
ATOM 2891 C C . LEU A 1 371 ? -4.794 -2.846 12.396 1.00 96.44 371 LEU A C 1
ATOM 2893 O O . LEU A 1 371 ? -3.654 -2.458 12.659 1.00 96.44 371 LEU A O 1
ATOM 2897 N N . LEU A 1 372 ? -5.865 -2.369 13.039 1.00 95.88 372 LEU A N 1
ATOM 2898 C CA . LEU A 1 372 ? -5.754 -1.450 14.174 1.00 95.88 372 LEU A CA 1
ATOM 2899 C C . LEU A 1 372 ? -5.001 -2.092 15.351 1.00 95.88 372 LEU A C 1
ATOM 2901 O O . LEU A 1 372 ? -4.180 -1.417 15.969 1.00 95.88 372 LEU A O 1
ATOM 2905 N N . GLY A 1 373 ? -5.229 -3.378 15.635 1.00 94.06 373 GLY A N 1
ATOM 2906 C CA . GLY A 1 373 ? -4.487 -4.140 16.646 1.00 94.06 373 GLY A CA 1
ATOM 2907 C C . GLY A 1 373 ? -2.987 -4.223 16.339 1.00 94.06 373 GLY A C 1
ATOM 2908 O O . GLY A 1 373 ? -2.157 -3.974 17.216 1.00 94.06 373 GLY A O 1
ATOM 2909 N N . TYR A 1 374 ? -2.605 -4.451 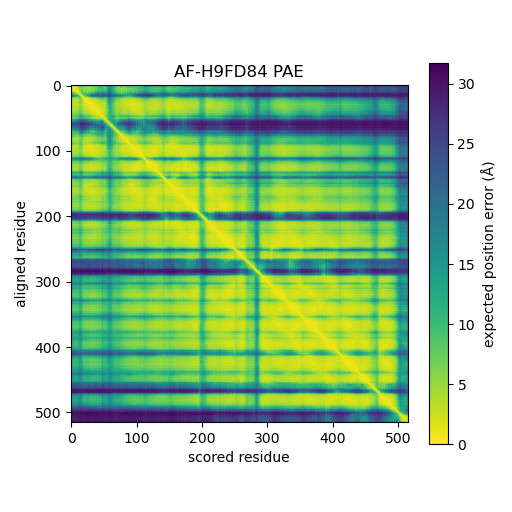15.075 1.00 93.06 374 TYR A N 1
ATOM 2910 C CA . TYR A 1 374 ? -1.192 -4.398 14.671 1.00 93.06 374 TYR A CA 1
ATOM 2911 C C . TYR A 1 374 ? -0.567 -3.018 14.905 1.00 93.06 374 TYR A C 1
ATOM 2913 O O . TYR A 1 374 ? 0.554 -2.930 15.409 1.00 93.06 374 TYR A O 1
ATOM 2921 N N . LEU A 1 375 ? -1.291 -1.933 14.609 1.00 93.50 375 LEU A N 1
ATOM 2922 C CA . LEU A 1 375 ? -0.813 -0.577 14.890 1.00 93.50 375 LEU A CA 1
ATOM 2923 C C . LEU A 1 375 ? -0.693 -0.306 16.396 1.00 93.50 375 LEU A C 1
ATOM 2925 O O . LEU A 1 375 ? 0.290 0.298 16.816 1.00 93.50 375 LEU A O 1
ATOM 2929 N N . GLN A 1 376 ? -1.607 -0.806 17.233 1.00 90.81 376 GLN A N 1
ATOM 2930 C CA . GLN A 1 376 ? -1.502 -0.656 18.693 1.00 90.81 376 GLN A CA 1
ATOM 2931 C C . GLN A 1 376 ? -0.211 -1.251 19.262 1.00 90.81 376 GLN A C 1
ATOM 2933 O O . GLN A 1 376 ? 0.328 -0.712 20.224 1.00 90.81 376 GLN A O 1
ATOM 2938 N N . LYS A 1 377 ? 0.307 -2.320 18.652 1.00 87.69 377 LYS A N 1
ATOM 2939 C CA . LYS A 1 377 ? 1.566 -2.974 19.044 1.00 87.69 377 LYS A CA 1
ATOM 2940 C C . LYS A 1 377 ? 2.800 -2.421 18.323 1.00 87.69 377 LYS A C 1
ATOM 2942 O O . LYS A 1 377 ? 3.919 -2.833 18.622 1.00 87.69 377 LYS A O 1
ATOM 2947 N N . GLY A 1 378 ? 2.619 -1.518 17.360 1.00 86.69 378 GLY A N 1
ATOM 2948 C CA . GLY A 1 378 ? 3.704 -1.000 16.532 1.00 86.69 378 GLY A CA 1
ATOM 2949 C C . GLY A 1 378 ? 4.681 -0.104 17.298 1.00 86.69 378 GLY A C 1
ATOM 2950 O O . GLY A 1 378 ? 4.353 0.491 18.327 1.00 86.69 378 GLY A O 1
ATOM 2951 N N . LYS A 1 379 ? 5.890 0.073 16.749 1.00 87.06 379 LYS A N 1
ATOM 2952 C CA . LYS A 1 379 ? 6.969 0.866 17.379 1.00 87.06 379 LYS A CA 1
ATOM 2953 C C . LYS A 1 379 ? 6.561 2.319 17.650 1.00 87.06 379 LYS A C 1
ATOM 2955 O O . LYS A 1 379 ? 7.016 2.930 18.615 1.00 87.06 379 LYS A O 1
ATOM 2960 N N . SER A 1 380 ? 5.675 2.851 16.810 1.00 89.19 380 SER A N 1
ATOM 2961 C CA . SER A 1 380 ? 5.180 4.228 16.867 1.00 89.19 380 SER A CA 1
ATOM 2962 C C . SER A 1 380 ? 3.804 4.371 17.543 1.00 89.19 380 SER A C 1
ATOM 2964 O O . SER A 1 380 ? 3.241 5.466 17.526 1.00 89.19 380 SER A O 1
ATOM 2966 N N . ALA A 1 381 ? 3.271 3.323 18.188 1.00 89.69 381 ALA A N 1
ATOM 2967 C CA . ALA A 1 381 ? 1.932 3.329 18.797 1.00 89.69 381 ALA A CA 1
ATOM 2968 C C . ALA A 1 381 ? 1.726 4.466 19.811 1.00 89.69 381 ALA A C 1
ATOM 2970 O O . ALA A 1 381 ? 0.660 5.080 19.889 1.00 89.69 381 ALA A O 1
ATOM 2971 N N . ARG A 1 382 ? 2.782 4.828 20.554 1.00 89.12 382 ARG A N 1
ATOM 2972 C CA . ARG A 1 382 ? 2.743 5.938 21.518 1.00 89.12 382 ARG A CA 1
ATOM 2973 C C . ARG A 1 382 ? 2.344 7.271 20.878 1.00 89.12 382 ARG A C 1
ATOM 2975 O O . ARG A 1 382 ? 1.773 8.110 21.570 1.00 89.12 382 ARG A O 1
ATOM 2982 N N . SER A 1 383 ? 2.614 7.475 19.589 1.00 87.75 383 SER A N 1
ATOM 2983 C CA . SER A 1 383 ? 2.238 8.700 18.878 1.00 87.75 383 SER A CA 1
ATOM 2984 C C . SER A 1 383 ? 0.728 8.829 18.674 1.00 87.75 383 SER A C 1
ATOM 2986 O O . SER A 1 383 ? 0.222 9.946 18.694 1.00 87.75 383 SER A O 1
ATOM 2988 N N . VAL A 1 384 ? -0.014 7.719 18.599 1.00 89.19 384 VAL A N 1
ATOM 2989 C CA . VAL A 1 384 ? -1.489 7.737 18.619 1.00 89.19 384 VAL A CA 1
ATOM 2990 C C . VAL A 1 384 ? -1.989 8.225 19.979 1.00 89.19 384 VAL A C 1
ATOM 2992 O O . VAL A 1 384 ? -2.825 9.121 20.065 1.00 89.19 384 VAL A O 1
ATOM 2995 N N . PHE A 1 385 ? -1.397 7.731 21.067 1.00 86.62 385 PHE A N 1
ATOM 2996 C CA . PHE A 1 385 ? -1.778 8.144 22.421 1.00 86.62 385 PHE A CA 1
ATOM 2997 C C . PHE A 1 385 ? -1.354 9.577 22.786 1.00 86.62 385 PHE A C 1
ATOM 2999 O O . PHE A 1 385 ? -1.770 10.112 23.816 1.00 86.62 385 PHE A O 1
ATOM 3006 N N . LYS A 1 386 ? -0.544 10.235 21.943 1.00 84.50 386 LYS A N 1
ATOM 3007 C CA . LYS A 1 386 ? -0.295 11.678 22.053 1.00 84.50 386 LYS A CA 1
ATOM 3008 C C . LYS A 1 386 ? -1.477 12.513 21.574 1.00 84.50 386 LYS A C 1
ATOM 3010 O O . LYS A 1 386 ? -1.530 13.665 21.988 1.00 84.50 386 LYS A O 1
ATOM 3015 N N . ILE A 1 387 ? -2.373 11.967 20.749 1.00 82.69 387 ILE A N 1
ATOM 3016 C CA . ILE A 1 387 ? -3.504 12.691 20.147 1.00 82.69 387 ILE A CA 1
ATOM 3017 C C . ILE A 1 387 ? -4.878 12.207 20.630 1.00 82.69 387 ILE A C 1
ATOM 3019 O O . ILE A 1 387 ? -5.861 12.881 20.360 1.00 82.69 387 ILE A O 1
ATOM 3023 N N . MET A 1 388 ? -4.963 11.058 21.312 1.00 87.31 388 MET A N 1
ATOM 3024 C CA . MET A 1 388 ? -6.217 10.479 21.814 1.00 87.31 388 MET A CA 1
ATOM 3025 C C . MET A 1 388 ? -5.952 9.581 23.030 1.00 87.31 388 MET A C 1
ATOM 3027 O O . MET A 1 388 ? -4.981 8.824 23.027 1.00 87.31 388 MET A O 1
ATOM 3031 N N . TYR A 1 389 ? -6.788 9.621 24.074 1.00 88.88 389 TYR A N 1
ATOM 3032 C CA . TYR A 1 389 ? -6.646 8.672 25.184 1.00 88.88 389 TYR A CA 1
ATOM 3033 C C . TYR A 1 389 ? -7.136 7.278 24.765 1.00 88.88 389 TYR A C 1
ATOM 3035 O O . TYR A 1 389 ? -8.072 7.149 23.980 1.00 88.88 389 TYR A O 1
ATOM 3043 N N . GLY A 1 390 ? -6.554 6.210 25.324 1.00 91.38 390 GLY A N 1
ATOM 3044 C CA . GLY A 1 390 ? -7.018 4.845 25.027 1.00 91.38 390 GLY A CA 1
ATOM 3045 C C . GLY A 1 390 ? -8.470 4.602 25.436 1.00 91.38 390 GLY A C 1
ATOM 3046 O O . GLY A 1 390 ? -9.191 3.892 24.748 1.00 91.38 390 GLY A O 1
ATOM 3047 N N . SER A 1 391 ? -8.927 5.263 26.500 1.00 92.44 391 SER A N 1
ATOM 3048 C CA . SER A 1 391 ? -10.343 5.301 26.880 1.00 92.44 391 SER A CA 1
ATOM 3049 C C . SER A 1 391 ? -11.240 5.943 25.824 1.00 92.44 391 SER A C 1
ATOM 3051 O O . SER A 1 391 ? -12.349 5.460 25.619 1.00 92.44 391 SER A O 1
ATOM 3053 N N . ASP A 1 392 ? -10.766 6.973 25.119 1.00 93.31 392 ASP A N 1
ATOM 3054 C CA . ASP A 1 392 ? -11.547 7.592 24.049 1.00 93.31 392 ASP A CA 1
ATOM 3055 C C . ASP A 1 392 ? -11.632 6.647 22.831 1.00 93.31 392 ASP A C 1
ATOM 3057 O O . ASP A 1 392 ? -12.708 6.484 22.261 1.00 93.31 392 ASP A O 1
ATOM 3061 N N . ILE A 1 393 ? -10.534 5.956 22.477 1.00 95.12 393 ILE A N 1
ATOM 3062 C CA . ILE A 1 393 ? -10.527 4.910 21.430 1.00 95.12 393 ILE A CA 1
ATOM 3063 C C . ILE A 1 393 ? -11.538 3.811 21.780 1.00 95.12 393 ILE A C 1
ATOM 3065 O O . ILE A 1 393 ? -12.356 3.428 20.944 1.00 95.12 393 ILE A O 1
ATOM 3069 N N . PHE A 1 394 ? -11.495 3.327 23.023 1.00 95.94 394 PHE A N 1
ATOM 3070 C CA . PHE A 1 394 ? -12.399 2.302 23.540 1.00 95.94 394 PHE A CA 1
ATOM 3071 C C . PHE A 1 394 ? -13.870 2.733 23.420 1.00 95.94 394 PHE A C 1
ATOM 3073 O O . PHE A 1 394 ? -14.697 1.980 22.900 1.00 95.94 394 PHE A O 1
ATOM 3080 N N . GLU A 1 395 ? -14.191 3.959 23.847 1.00 95.56 395 GLU A N 1
ATOM 3081 C CA . GLU A 1 395 ? -15.546 4.512 23.779 1.00 95.56 395 GLU A CA 1
ATOM 3082 C C . GLU A 1 395 ? -16.031 4.666 22.330 1.00 95.56 395 GLU A C 1
ATOM 3084 O O . GLU A 1 395 ? -17.151 4.260 22.016 1.00 95.56 395 GLU A O 1
ATOM 3089 N N . ILE A 1 396 ? -15.201 5.212 21.433 1.00 95.44 396 ILE A N 1
ATOM 3090 C CA . ILE A 1 396 ? -15.532 5.395 20.009 1.00 95.44 396 ILE A CA 1
ATOM 3091 C C . ILE A 1 396 ? -15.865 4.048 19.362 1.00 95.44 396 ILE A C 1
ATOM 3093 O O . ILE A 1 396 ? -16.902 3.914 18.708 1.00 95.44 396 ILE A O 1
ATOM 3097 N N . VAL A 1 397 ? -15.008 3.045 19.573 1.00 96.06 397 VAL A N 1
ATOM 3098 C CA . VAL A 1 397 ? -15.176 1.709 18.995 1.00 96.06 397 VAL A CA 1
ATOM 3099 C C . VAL A 1 397 ? -16.467 1.068 19.488 1.00 96.06 397 VAL A C 1
ATOM 3101 O O . VAL A 1 397 ? -17.305 0.694 18.671 1.00 96.06 397 VAL A O 1
ATOM 3104 N N . LEU A 1 398 ? -16.683 0.990 20.802 1.00 95.50 398 LEU A N 1
ATOM 3105 C CA . LEU A 1 398 ? -17.874 0.323 21.327 1.00 95.50 398 LEU A CA 1
ATOM 3106 C C . LEU A 1 398 ? -19.166 1.079 21.037 1.00 95.50 398 LEU A C 1
ATOM 3108 O O . LEU A 1 398 ? -20.173 0.447 20.730 1.00 95.50 398 LEU A O 1
ATOM 3112 N N . THR A 1 399 ? -19.152 2.414 21.059 1.00 93.81 399 THR A N 1
ATOM 3113 C CA . THR A 1 399 ? -20.332 3.203 20.669 1.00 93.81 399 THR A CA 1
ATOM 3114 C C . THR A 1 399 ? -20.723 2.908 19.218 1.00 93.81 399 THR A C 1
ATOM 3116 O O . THR A 1 399 ? -21.909 2.743 18.926 1.00 93.81 399 THR A O 1
ATOM 3119 N N . SER A 1 400 ? -19.739 2.780 18.319 1.00 93.44 400 SER A N 1
ATOM 3120 C CA . SER A 1 400 ? -19.981 2.421 16.916 1.00 93.44 400 SER A CA 1
ATOM 3121 C C . SER A 1 400 ? -20.544 1.007 16.793 1.00 93.44 400 SER A C 1
ATOM 3123 O O . SER A 1 400 ? -21.580 0.794 16.160 1.00 93.44 400 SER A O 1
ATOM 3125 N N . LEU A 1 401 ? -19.915 0.045 17.471 1.00 93.44 401 LEU A N 1
ATOM 3126 C CA . LEU A 1 401 ? -20.310 -1.359 17.423 1.00 93.44 401 LEU A CA 1
ATOM 3127 C C . LEU A 1 401 ? -21.706 -1.602 17.995 1.00 93.44 401 LEU A C 1
ATOM 3129 O O . LEU A 1 401 ? -22.482 -2.323 17.378 1.00 93.44 401 LEU A O 1
ATOM 3133 N N . PHE A 1 402 ? -22.076 -0.965 19.109 1.00 91.00 402 PHE A N 1
ATOM 3134 C CA . PHE A 1 402 ? -23.429 -1.077 19.665 1.00 91.00 402 PHE A CA 1
ATOM 3135 C C . PHE A 1 402 ? -24.505 -0.532 18.722 1.00 91.00 402 PHE A C 1
ATOM 3137 O O . PHE A 1 402 ? -25.633 -1.027 18.715 1.00 91.00 402 PHE A O 1
ATOM 3144 N N . ARG A 1 403 ? -24.172 0.483 17.917 1.00 87.69 403 ARG A N 1
ATOM 3145 C CA . ARG A 1 403 ? -25.080 1.031 16.904 1.00 87.69 403 ARG A CA 1
ATOM 3146 C C . ARG A 1 403 ? -25.177 0.117 15.684 1.00 87.69 403 ARG A C 1
ATOM 3148 O O . ARG A 1 403 ? -26.268 -0.059 15.145 1.00 87.69 403 ARG A O 1
ATOM 3155 N N . ALA A 1 404 ? -24.050 -0.440 15.246 1.00 87.38 404 ALA A N 1
ATOM 3156 C CA . ALA A 1 404 ? -23.979 -1.330 14.093 1.00 87.38 404 ALA A CA 1
ATOM 3157 C C . ALA A 1 404 ? -24.594 -2.709 14.378 1.00 87.38 404 ALA A C 1
ATOM 3159 O O . ALA A 1 404 ? -25.242 -3.273 13.502 1.00 87.38 404 ALA A O 1
ATOM 3160 N N . SER A 1 405 ? -24.457 -3.228 15.604 1.00 86.56 405 SER A N 1
ATOM 3161 C CA . SER A 1 405 ? -24.857 -4.594 15.958 1.00 86.56 405 SER A CA 1
ATOM 3162 C C . SER A 1 405 ? -26.344 -4.869 15.755 1.00 86.56 405 SER A C 1
ATOM 3164 O O . SER A 1 405 ? -26.703 -5.936 15.272 1.00 86.56 405 SER A O 1
ATOM 3166 N N . GLY A 1 406 ? -27.204 -3.881 16.016 1.00 77.12 406 GLY A N 1
ATOM 3167 C CA . GLY A 1 406 ? -28.647 -4.003 15.791 1.00 77.12 406 GLY A CA 1
ATOM 3168 C C . GLY A 1 406 ? -29.067 -4.009 14.315 1.00 77.12 406 GLY A C 1
ATOM 3169 O O . GLY A 1 406 ? -30.253 -4.128 14.030 1.00 77.12 406 GLY A O 1
ATOM 3170 N N . ARG A 1 407 ? -28.129 -3.832 13.373 1.00 77.81 407 ARG A N 1
ATOM 3171 C CA . ARG A 1 407 ? -28.393 -3.813 11.924 1.00 77.81 407 ARG A CA 1
ATOM 3172 C C . ARG A 1 407 ? -27.949 -5.083 11.208 1.00 77.81 407 ARG A C 1
ATOM 3174 O O . ARG A 1 407 ? -28.230 -5.210 10.021 1.00 77.81 407 ARG A O 1
ATOM 3181 N N . PHE A 1 408 ? -27.256 -5.995 11.888 1.00 78.56 408 PHE A N 1
ATOM 3182 C CA . PHE A 1 408 ? -26.832 -7.258 11.296 1.00 78.56 408 PHE A CA 1
ATOM 3183 C C . PHE A 1 408 ? -27.936 -8.312 11.462 1.00 78.56 408 PHE A C 1
ATOM 3185 O O . PHE A 1 408 ? -28.191 -8.731 12.591 1.00 78.56 408 PHE A O 1
ATOM 3192 N N . PRO A 1 409 ? -28.590 -8.770 10.376 1.00 73.62 409 PRO A N 1
ATOM 3193 C CA . PRO A 1 409 ? -29.534 -9.884 10.423 1.00 73.62 409 PRO A CA 1
ATOM 3194 C C . PRO A 1 409 ? -28.780 -11.223 10.517 1.00 73.62 409 PRO A C 1
ATOM 3196 O O . PRO A 1 409 ? -28.845 -12.041 9.605 1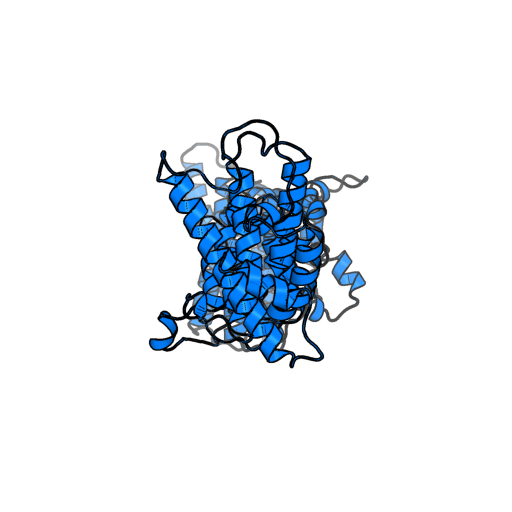.00 73.62 409 PRO A O 1
ATOM 3199 N N . ILE A 1 410 ? -28.008 -11.420 11.588 1.00 79.19 410 ILE A N 1
ATOM 3200 C CA . ILE A 1 410 ? -27.205 -12.627 11.829 1.00 79.19 410 ILE A CA 1
ATOM 3201 C C . ILE A 1 410 ? -27.686 -13.298 13.119 1.00 79.19 410 ILE A C 1
ATOM 3203 O O . ILE A 1 410 ? -27.936 -12.619 14.121 1.00 79.19 410 ILE A O 1
ATOM 3207 N N . GLU A 1 411 ? -27.810 -14.626 13.088 1.00 79.38 411 GLU A N 1
ATOM 3208 C CA . GLU A 1 411 ? -28.136 -15.446 14.258 1.00 79.38 411 GLU A CA 1
ATOM 3209 C C . GLU A 1 411 ? -27.018 -15.389 15.313 1.00 79.38 411 GLU A C 1
ATOM 3211 O O . GLU A 1 411 ? -25.840 -15.259 14.991 1.00 79.38 411 GLU A O 1
ATOM 3216 N N . MET A 1 412 ? -27.368 -15.487 16.600 1.00 74.06 412 MET A N 1
ATOM 3217 C CA . MET A 1 412 ? -26.393 -15.331 17.695 1.00 74.06 412 MET A CA 1
ATOM 3218 C C . MET A 1 412 ? -25.287 -16.393 17.707 1.00 74.06 412 MET A C 1
ATOM 3220 O O . MET A 1 412 ? -24.193 -16.106 18.195 1.00 74.06 412 MET A O 1
ATOM 3224 N N . ASP A 1 413 ? -25.586 -17.585 17.194 1.00 79.94 413 ASP A N 1
ATOM 3225 C CA . ASP A 1 413 ? -24.680 -18.736 17.172 1.00 79.94 413 ASP A CA 1
ATOM 3226 C C . ASP A 1 413 ? -23.961 -18.883 15.819 1.00 79.94 413 ASP A C 1
ATOM 3228 O O . ASP A 1 413 ? -23.279 -19.881 15.579 1.00 79.94 413 ASP A O 1
ATOM 3232 N N . ASP A 1 414 ? -24.088 -17.889 14.930 1.00 87.69 414 ASP A N 1
ATOM 3233 C CA . ASP A 1 414 ? -23.370 -17.884 13.659 1.00 87.69 414 ASP A CA 1
ATOM 3234 C C . ASP A 1 414 ? -21.848 -17.837 13.905 1.00 87.69 414 ASP A C 1
ATOM 3236 O O . ASP A 1 414 ? -21.356 -16.964 14.636 1.00 87.69 414 ASP A O 1
ATOM 3240 N N . PRO A 1 415 ? -21.066 -18.737 13.284 1.00 89.69 415 PRO A N 1
ATOM 3241 C CA . PRO A 1 415 ? -19.625 -18.807 13.509 1.00 89.69 415 PRO A CA 1
ATOM 3242 C C . PRO A 1 415 ? -18.894 -17.516 13.114 1.00 89.69 415 PRO A C 1
ATOM 3244 O O . PRO A 1 415 ? -17.928 -17.143 13.777 1.00 89.69 415 PRO A O 1
ATOM 3247 N N . THR A 1 416 ? -19.372 -16.794 12.097 1.00 90.12 416 THR A N 1
ATOM 3248 C CA . THR A 1 416 ? -18.793 -15.518 11.640 1.00 90.12 416 THR A CA 1
ATOM 3249 C C . THR A 1 416 ? -18.973 -14.426 12.690 1.00 90.12 416 THR A C 1
ATOM 3251 O O . THR A 1 416 ? -18.097 -13.582 12.885 1.00 90.12 416 THR A O 1
ATOM 3254 N N . TRP A 1 417 ? -20.111 -14.427 13.389 1.00 92.75 417 TRP A N 1
ATOM 3255 C CA . TRP A 1 417 ? -20.365 -13.492 14.481 1.00 92.75 417 TRP A CA 1
ATOM 3256 C C . TRP A 1 417 ? -19.502 -13.803 15.709 1.00 92.75 417 TRP A C 1
ATOM 3258 O O . TRP A 1 417 ? -18.942 -12.890 16.319 1.00 92.75 417 TRP A O 1
ATOM 3268 N N . LEU A 1 418 ? -19.331 -15.083 16.050 1.00 92.81 418 LEU A N 1
ATOM 3269 C CA . LEU A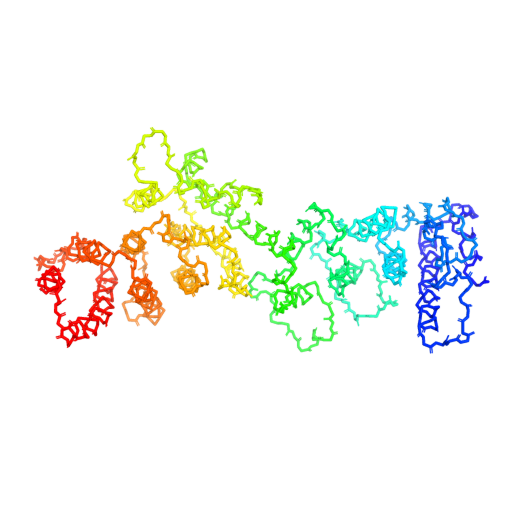 1 418 ? -18.444 -15.502 17.141 1.00 92.81 418 LEU A CA 1
ATOM 3270 C C . LEU A 1 418 ? -16.976 -15.156 16.855 1.00 92.81 418 LEU A C 1
ATOM 3272 O O . LEU A 1 418 ? -16.286 -14.638 17.736 1.00 92.81 418 LEU A O 1
ATOM 3276 N N . GLU A 1 419 ? -16.513 -15.375 15.622 1.00 94.94 419 GLU A N 1
ATOM 3277 C CA . GLU A 1 419 ? -15.183 -14.954 15.170 1.00 94.94 419 GLU A CA 1
ATOM 3278 C C . GLU A 1 419 ? -15.020 -13.433 15.293 1.00 94.94 419 GLU A C 1
ATOM 3280 O O . GLU A 1 419 ? -14.032 -12.946 15.848 1.00 94.94 419 GLU A O 1
ATOM 3285 N N . PHE A 1 420 ? -16.031 -12.670 14.875 1.00 95.31 420 PHE A N 1
ATOM 3286 C CA . PHE A 1 420 ? -16.039 -11.221 15.033 1.00 95.31 420 PHE A CA 1
ATOM 3287 C C . PHE A 1 420 ? -15.926 -10.794 16.506 1.00 95.31 420 PHE A C 1
ATOM 3289 O O . PHE A 1 420 ? -15.085 -9.958 16.843 1.00 95.31 420 PHE A O 1
ATOM 3296 N N . LEU A 1 421 ? -16.711 -11.393 17.407 1.00 95.00 421 LEU A N 1
ATOM 3297 C CA . LEU A 1 421 ? -16.623 -11.133 18.848 1.00 95.00 421 LEU A CA 1
ATOM 3298 C C . LEU A 1 421 ? -15.231 -11.451 19.410 1.00 95.00 421 LEU A C 1
ATOM 3300 O O . LEU A 1 421 ? -14.734 -10.713 20.265 1.00 95.00 421 LEU A O 1
ATOM 3304 N N . GLN A 1 422 ? -14.585 -12.514 18.926 1.00 96.00 422 GLN A N 1
ATOM 3305 C CA . GLN A 1 422 ? -13.214 -12.848 19.300 1.00 96.00 422 GLN A CA 1
ATOM 3306 C C . GLN A 1 422 ? -12.233 -11.765 18.841 1.00 96.00 422 GLN A C 1
ATOM 3308 O O . GLN A 1 422 ? -11.450 -11.291 19.662 1.00 96.00 422 GLN A O 1
ATOM 3313 N N . VAL A 1 423 ? -12.309 -11.326 17.579 1.00 97.25 423 VAL A N 1
ATOM 3314 C CA . VAL A 1 423 ? -11.451 -10.260 17.033 1.00 97.25 423 VAL A CA 1
ATOM 3315 C C . VAL A 1 423 ? -11.606 -8.960 17.826 1.00 97.25 423 VAL A C 1
ATOM 3317 O O . VAL A 1 423 ? -10.604 -8.367 18.229 1.00 97.25 423 VAL A O 1
ATOM 3320 N N . ILE A 1 424 ? -12.842 -8.538 18.116 1.00 96.62 424 ILE A N 1
ATOM 3321 C CA . ILE A 1 424 ? -13.104 -7.349 18.943 1.00 96.62 424 ILE A CA 1
ATOM 3322 C C . ILE A 1 424 ? -12.562 -7.534 20.358 1.00 96.62 424 ILE A C 1
ATOM 3324 O O . ILE A 1 424 ? -11.910 -6.638 20.892 1.00 96.62 424 ILE A O 1
ATOM 3328 N N . GLY A 1 425 ? -12.808 -8.691 20.973 1.00 96.25 425 GLY A N 1
ATOM 3329 C CA . GLY A 1 425 ? -12.314 -8.993 22.311 1.00 96.25 425 GLY A CA 1
ATOM 3330 C C . GLY A 1 425 ? -10.791 -8.900 22.396 1.00 96.25 425 GLY A C 1
ATOM 3331 O O . GLY A 1 425 ? -10.275 -8.244 23.298 1.00 96.25 425 GLY A O 1
ATOM 3332 N N . THR A 1 426 ? -10.085 -9.494 21.434 1.00 96.56 426 THR A N 1
ATOM 3333 C CA . THR A 1 426 ? -8.624 -9.420 21.321 1.00 96.56 426 THR A CA 1
ATOM 3334 C C . THR A 1 426 ? -8.153 -7.980 21.134 1.00 96.56 426 THR A C 1
ATOM 3336 O O . THR A 1 426 ? -7.279 -7.532 21.868 1.00 96.56 426 THR A O 1
ATOM 3339 N N . PHE A 1 427 ? -8.773 -7.216 20.233 1.00 96.81 427 PHE A N 1
ATOM 3340 C CA . PHE A 1 427 ? -8.445 -5.805 20.022 1.00 96.81 427 PHE A CA 1
ATOM 3341 C C . PHE A 1 427 ? -8.587 -4.960 21.304 1.00 96.81 427 PHE A C 1
ATOM 3343 O O . PHE A 1 427 ? -7.703 -4.172 21.639 1.00 96.81 427 PHE A O 1
ATOM 3350 N N . LEU A 1 428 ? -9.691 -5.113 22.044 1.00 96.56 428 LEU A N 1
ATOM 3351 C CA . LEU A 1 428 ? -9.921 -4.363 23.284 1.00 96.56 428 LEU A CA 1
ATOM 3352 C C . LEU A 1 428 ? -8.938 -4.773 24.383 1.00 96.56 428 LEU A C 1
ATOM 3354 O O . LEU A 1 428 ? -8.433 -3.920 25.114 1.00 96.56 428 LEU A O 1
ATOM 3358 N N . GLU A 1 429 ? -8.673 -6.072 24.506 1.00 95.06 429 GLU A N 1
ATOM 3359 C CA . GLU A 1 429 ? -7.697 -6.606 25.449 1.00 95.06 429 GLU A CA 1
ATOM 3360 C C . GLU A 1 429 ? -6.305 -6.029 25.190 1.00 95.06 429 GLU A C 1
ATOM 3362 O O . GLU A 1 429 ? -5.676 -5.508 26.110 1.00 95.06 429 GLU A O 1
ATOM 3367 N N . GLU A 1 430 ? -5.863 -6.048 23.935 1.00 93.50 430 GLU A N 1
ATOM 3368 C CA . GLU A 1 430 ? -4.576 -5.503 23.508 1.00 93.50 430 GLU A CA 1
ATOM 3369 C C . GLU A 1 430 ? -4.480 -4.003 23.785 1.00 93.50 430 GLU A C 1
ATOM 3371 O O . GLU A 1 430 ? -3.486 -3.553 24.354 1.00 93.50 430 GLU A O 1
ATOM 3376 N N . LEU A 1 431 ? -5.535 -3.234 23.499 1.00 94.06 431 LEU A N 1
ATOM 3377 C CA . LEU A 1 431 ? -5.600 -1.814 23.840 1.00 94.06 431 LEU A CA 1
ATOM 3378 C C . LEU A 1 431 ? -5.376 -1.585 25.343 1.00 94.06 431 LEU A C 1
ATOM 3380 O O . LEU A 1 431 ? -4.580 -0.730 25.733 1.00 94.06 431 LEU A O 1
ATOM 3384 N N . MET A 1 432 ? -6.054 -2.352 26.201 1.00 93.62 432 MET A N 1
ATOM 3385 C CA . MET A 1 432 ? -5.932 -2.218 27.657 1.00 93.62 432 MET A CA 1
ATOM 3386 C C . MET A 1 432 ? -4.569 -2.689 28.179 1.00 93.62 432 MET A C 1
ATOM 3388 O O . MET A 1 432 ? -3.982 -2.026 29.038 1.00 93.62 432 MET A O 1
ATOM 3392 N N . GLN A 1 433 ? -4.030 -3.787 27.646 1.00 91.56 433 GLN A N 1
ATOM 3393 C CA . GLN A 1 433 ? -2.684 -4.263 27.972 1.00 91.56 433 GLN A CA 1
ATOM 3394 C C . GLN A 1 433 ? -1.625 -3.225 27.587 1.00 91.56 433 GLN A C 1
ATOM 3396 O O . GLN A 1 433 ? -0.735 -2.934 28.386 1.00 91.56 433 GLN A O 1
ATOM 3401 N N . MET A 1 434 ? -1.754 -2.601 26.415 1.00 90.00 434 MET A N 1
ATOM 3402 C CA . MET A 1 434 ? -0.861 -1.535 25.959 1.00 90.00 434 MET A CA 1
ATOM 3403 C C . MET A 1 434 ? -0.882 -0.326 26.896 1.00 90.00 434 MET A C 1
ATOM 3405 O O . MET A 1 434 ? 0.177 0.225 27.211 1.00 90.00 434 MET A O 1
ATOM 3409 N N . LEU A 1 435 ? -2.059 0.066 27.399 1.00 89.44 435 LEU A N 1
ATOM 3410 C CA . LEU A 1 435 ? -2.165 1.133 28.397 1.00 89.44 435 LEU A CA 1
ATOM 3411 C C . LEU A 1 435 ? -1.351 0.804 29.651 1.00 89.44 435 LEU A C 1
ATOM 3413 O O . LEU A 1 435 ? -0.588 1.663 30.099 1.00 89.44 435 LEU A O 1
ATOM 3417 N N . ILE A 1 436 ? -1.473 -0.427 30.167 1.00 87.75 436 ILE A N 1
ATOM 3418 C CA . ILE A 1 436 ? -0.726 -0.931 31.332 1.00 87.75 436 ILE A CA 1
ATOM 3419 C C . ILE A 1 436 ? 0.778 -0.934 31.063 1.00 87.75 436 ILE A C 1
ATOM 3421 O O . ILE A 1 436 ? 1.533 -0.301 31.804 1.00 87.75 436 ILE A O 1
ATOM 3425 N N . GLN A 1 437 ? 1.211 -1.593 29.987 1.00 86.06 437 GLN A N 1
ATOM 3426 C CA . GLN A 1 437 ? 2.624 -1.762 29.642 1.00 86.06 437 GLN A CA 1
ATOM 3427 C C . GLN A 1 437 ? 3.330 -0.417 29.440 1.00 86.06 437 GLN A C 1
ATOM 3429 O O . GLN A 1 437 ? 4.436 -0.209 29.938 1.00 86.06 437 GLN A O 1
ATOM 3434 N N . MET A 1 438 ? 2.675 0.532 28.765 1.00 83.88 438 MET A N 1
ATOM 3435 C CA . MET A 1 438 ? 3.222 1.868 28.521 1.00 83.88 438 MET A CA 1
ATOM 3436 C C . MET A 1 438 ? 2.957 2.867 29.662 1.00 83.88 438 MET A C 1
ATOM 3438 O O . MET A 1 438 ? 3.373 4.024 29.562 1.00 83.88 438 MET A O 1
ATOM 3442 N N . LYS A 1 439 ? 2.277 2.448 30.741 1.00 83.31 439 LYS A N 1
ATOM 3443 C CA . LYS A 1 439 ? 1.880 3.282 31.893 1.00 83.31 439 LYS A CA 1
ATOM 3444 C C . LYS A 1 439 ? 1.157 4.574 31.482 1.00 83.31 439 LYS A C 1
ATOM 3446 O O . LYS A 1 439 ? 1.386 5.647 32.044 1.00 83.31 439 LYS A O 1
ATOM 3451 N N . LEU A 1 440 ? 0.278 4.486 30.485 1.00 81.50 440 LEU A N 1
ATOM 3452 C CA . LEU A 1 440 ? -0.404 5.641 29.896 1.00 81.50 440 LEU A CA 1
ATOM 3453 C C . LEU A 1 440 ? -1.637 6.022 30.717 1.00 81.50 440 LEU A C 1
ATOM 3455 O O . LEU A 1 440 ? -2.719 5.482 30.502 1.00 81.50 440 LEU A O 1
ATOM 3459 N N . SER A 1 441 ? -1.480 6.965 31.652 1.00 81.94 441 SER A N 1
ATOM 3460 C CA . SER A 1 441 ? -2.578 7.553 32.443 1.00 81.94 441 SER A CA 1
ATOM 3461 C C . SER A 1 441 ? -3.588 6.508 32.945 1.00 81.94 441 SER A C 1
ATOM 3463 O O . SER A 1 441 ? -4.792 6.645 32.727 1.00 81.94 441 SER A O 1
ATOM 3465 N N . LEU A 1 442 ? -3.085 5.439 33.575 1.00 83.56 442 LEU A N 1
ATOM 3466 C CA . LEU A 1 442 ? -3.845 4.219 33.879 1.00 83.56 442 LEU A CA 1
ATOM 3467 C C . LEU A 1 442 ? -5.170 4.507 34.586 1.00 83.56 442 LEU A C 1
ATOM 3469 O O . LEU A 1 442 ? -6.227 4.124 34.092 1.00 83.56 442 LEU A O 1
ATOM 3473 N N . LEU A 1 443 ? -5.120 5.240 35.702 1.00 81.75 443 LEU A N 1
ATOM 3474 C CA . LEU A 1 443 ? -6.306 5.537 36.505 1.00 81.75 443 LEU A CA 1
ATOM 3475 C C . LEU A 1 443 ? -7.370 6.293 35.699 1.00 81.75 443 LEU A C 1
ATOM 3477 O O . LEU A 1 443 ? -8.548 5.961 35.779 1.00 81.75 443 LEU A O 1
ATOM 3481 N N . LEU A 1 444 ? -6.955 7.286 34.907 1.00 84.62 444 LEU A N 1
ATOM 3482 C CA . LEU A 1 444 ? -7.866 8.072 34.077 1.00 84.62 444 LEU A CA 1
ATOM 3483 C C . LEU A 1 444 ? -8.532 7.195 33.012 1.00 84.62 444 LEU A C 1
ATOM 3485 O O . LEU A 1 444 ? -9.751 7.243 32.859 1.00 84.62 444 LEU A O 1
ATOM 3489 N N . ASN A 1 445 ? -7.741 6.391 32.297 1.00 88.62 445 ASN A N 1
ATOM 3490 C CA . ASN A 1 445 ? -8.252 5.539 31.230 1.00 88.62 445 ASN A CA 1
ATOM 3491 C C . ASN A 1 445 ? -9.212 4.474 31.764 1.00 88.62 445 ASN A C 1
ATOM 3493 O O . ASN A 1 445 ? -10.336 4.373 31.281 1.00 88.62 445 ASN A O 1
ATOM 3497 N N . PHE A 1 446 ? -8.813 3.720 32.789 1.00 90.00 446 PHE A N 1
ATOM 3498 C CA . PHE A 1 446 ? -9.655 2.652 33.328 1.00 90.00 446 PHE A CA 1
ATOM 3499 C C . PHE A 1 446 ? -10.898 3.182 34.045 1.00 90.00 446 PHE A C 1
ATOM 3501 O O . PHE A 1 446 ? -11.957 2.562 33.945 1.00 90.00 446 PHE A O 1
ATOM 3508 N N . ARG A 1 447 ? -10.823 4.359 34.684 1.00 87.81 447 ARG A N 1
ATOM 3509 C CA . ARG A 1 447 ? -12.014 5.027 35.225 1.00 87.81 447 ARG A CA 1
ATOM 3510 C C . ARG A 1 447 ? -13.003 5.373 34.123 1.00 87.81 447 ARG A C 1
ATOM 3512 O O . ARG A 1 447 ? -14.153 4.964 34.213 1.00 87.81 447 ARG A O 1
ATOM 3519 N N . LYS A 1 448 ? -12.554 6.054 33.064 1.00 90.62 448 LYS A N 1
ATOM 3520 C CA . LYS A 1 448 ? -13.410 6.392 31.918 1.00 90.62 448 LYS A CA 1
ATOM 3521 C C . LYS A 1 448 ? -14.025 5.149 31.267 1.00 90.62 448 LYS A C 1
ATOM 3523 O O . LYS A 1 448 ? -15.221 5.149 31.005 1.00 90.62 448 LYS A O 1
ATOM 3528 N N . ILE A 1 449 ? -13.237 4.088 31.062 1.00 92.94 449 ILE A N 1
ATOM 3529 C CA . ILE A 1 449 ? -13.714 2.816 30.492 1.00 92.94 449 ILE A CA 1
ATOM 3530 C C . ILE A 1 449 ? -14.820 2.208 31.363 1.00 92.94 449 ILE A C 1
ATOM 3532 O O . ILE A 1 449 ? -15.887 1.870 30.854 1.00 92.94 449 ILE A O 1
ATOM 3536 N N . THR A 1 450 ? -14.594 2.115 32.675 1.00 88.69 450 THR A N 1
ATOM 3537 C CA . THR A 1 450 ? -15.562 1.527 33.614 1.00 88.69 450 THR A CA 1
ATOM 3538 C C . THR A 1 450 ? -16.848 2.352 33.664 1.00 88.69 450 THR A C 1
ATOM 3540 O O . THR A 1 450 ? -17.937 1.798 33.540 1.00 88.69 450 THR A O 1
ATOM 3543 N N . THR A 1 451 ? -16.732 3.682 33.761 1.00 90.19 451 THR A N 1
ATOM 3544 C CA . THR A 1 451 ? -17.881 4.601 33.743 1.00 90.19 451 THR A CA 1
ATOM 3545 C C . THR A 1 451 ? -18.664 4.522 32.431 1.00 90.19 451 THR A C 1
ATOM 3547 O O . THR A 1 451 ? -19.892 4.584 32.438 1.00 90.19 451 THR A O 1
ATOM 3550 N N . PHE A 1 452 ? -17.987 4.371 31.292 1.00 92.25 452 PHE A N 1
ATOM 3551 C CA . PHE A 1 452 ? -18.656 4.206 30.004 1.00 92.25 452 PHE A CA 1
ATOM 3552 C C . PHE A 1 452 ? -19.435 2.887 29.929 1.00 92.25 452 PHE A C 1
ATOM 3554 O O . PHE A 1 452 ? -20.604 2.889 29.548 1.00 92.25 452 PHE A O 1
ATOM 3561 N N . LEU A 1 453 ? -18.827 1.764 30.322 1.00 89.62 453 LEU A N 1
ATOM 3562 C CA . LEU A 1 453 ? -19.490 0.458 30.261 1.00 89.62 453 LEU A CA 1
ATOM 3563 C C . LEU A 1 453 ? -20.736 0.409 31.156 1.00 89.62 453 LEU A C 1
ATOM 3565 O O . LEU A 1 453 ? -21.780 -0.054 30.694 1.00 89.62 453 LEU A O 1
ATOM 3569 N N . SER A 1 454 ? -20.662 0.956 32.375 1.00 84.81 454 SER A N 1
ATOM 3570 C CA . SER A 1 454 ? -21.791 0.995 33.319 1.00 84.81 454 SER A CA 1
ATOM 3571 C C . SER A 1 454 ? -22.901 1.978 32.928 1.00 84.81 454 SER A C 1
ATOM 3573 O O . SER A 1 454 ? -24.041 1.823 33.356 1.00 84.81 454 SER A O 1
ATOM 3575 N N . SER A 1 455 ? -22.605 2.971 32.087 1.00 84.38 455 SER A N 1
ATOM 3576 C CA . SER A 1 455 ? -23.600 3.912 31.544 1.00 84.38 455 SER A CA 1
ATOM 3577 C C . SER A 1 455 ? -24.090 3.547 30.139 1.00 84.38 455 SER A C 1
ATOM 3579 O O . SER A 1 455 ? -24.939 4.239 29.571 1.00 84.38 455 SER A O 1
ATOM 3581 N N . SER A 1 456 ? -23.585 2.454 29.560 1.00 82.62 456 SER A N 1
ATOM 3582 C CA . SER A 1 456 ? -23.937 2.045 28.204 1.00 82.62 456 SER A CA 1
ATOM 3583 C C . SER A 1 456 ? -25.390 1.559 28.112 1.00 82.62 456 SER A C 1
ATOM 3585 O O . SER A 1 456 ? -25.918 0.900 29.010 1.00 82.62 456 SER A O 1
ATOM 3587 N N . LYS A 1 457 ? -26.058 1.856 26.990 1.00 78.00 457 LYS A N 1
ATOM 3588 C CA . LYS A 1 457 ? -27.454 1.450 26.755 1.00 78.00 457 LYS A CA 1
ATOM 3589 C C . LYS A 1 457 ? -27.673 -0.070 26.911 1.00 78.00 457 LYS A C 1
ATOM 3591 O O . LYS A 1 457 ? -28.612 -0.432 27.617 1.00 78.00 457 LYS A O 1
ATOM 3596 N N . PRO A 1 458 ? -26.815 -0.957 26.359 1.00 73.31 458 PRO A N 1
ATOM 3597 C CA . PRO A 1 458 ? -26.970 -2.399 26.560 1.00 73.31 458 PRO A CA 1
ATOM 3598 C C . PRO A 1 458 ? -26.863 -2.822 28.034 1.00 73.31 458 PRO A C 1
ATOM 3600 O O . PRO A 1 458 ? -27.552 -3.756 28.444 1.00 73.31 458 PRO A O 1
ATOM 3603 N N . TYR A 1 459 ? -26.049 -2.125 28.838 1.00 70.62 459 TYR A N 1
ATOM 3604 C CA . TYR A 1 459 ? -25.922 -2.383 30.274 1.00 70.62 459 TYR A CA 1
ATOM 3605 C C . TYR A 1 459 ? -27.185 -1.961 31.025 1.00 70.62 459 TYR A C 1
ATOM 3607 O O . TYR A 1 459 ? -27.744 -2.747 31.783 1.00 70.62 459 TYR A O 1
ATOM 3615 N N . MET A 1 460 ? -27.689 -0.753 30.756 1.00 73.25 460 MET A N 1
ATOM 3616 C CA . MET A 1 460 ? -28.923 -0.245 31.367 1.00 73.25 460 MET A CA 1
ATOM 3617 C C . MET A 1 460 ? -30.135 -1.124 31.031 1.00 73.25 460 MET A C 1
ATOM 3619 O O . MET A 1 460 ? -30.968 -1.392 31.895 1.00 73.25 460 MET A O 1
ATOM 3623 N N . GLU A 1 461 ? -30.222 -1.621 29.794 1.00 71.81 461 GLU A N 1
ATOM 3624 C CA . GLU A 1 461 ? -31.257 -2.575 29.386 1.00 71.81 461 GLU A CA 1
ATOM 3625 C C . GLU A 1 461 ? -31.145 -3.899 30.151 1.00 71.81 461 GLU A C 1
ATOM 3627 O O . GLU A 1 461 ? -32.158 -4.389 30.650 1.00 71.81 461 GLU A O 1
ATOM 3632 N N . ALA A 1 462 ? -29.933 -4.452 30.288 1.00 64.25 462 ALA A N 1
ATOM 3633 C CA . ALA A 1 462 ? -29.690 -5.684 31.039 1.00 64.25 462 ALA A CA 1
ATOM 3634 C C . ALA A 1 462 ? -29.996 -5.529 32.541 1.00 64.25 462 ALA A C 1
ATOM 3636 O O . ALA A 1 462 ? -30.651 -6.391 33.123 1.00 64.25 462 ALA A O 1
ATOM 3637 N N . ALA A 1 463 ? -29.593 -4.410 33.151 1.00 63.50 463 ALA A N 1
ATOM 3638 C CA . ALA A 1 463 ? -29.820 -4.115 34.566 1.00 63.50 463 ALA A CA 1
ATOM 3639 C C . ALA A 1 463 ? -31.300 -3.840 34.897 1.00 63.50 463 ALA A C 1
ATOM 3641 O O . ALA A 1 463 ? -31.745 -4.094 36.014 1.00 63.50 463 ALA A O 1
ATOM 3642 N N . SER A 1 464 ? -32.083 -3.332 33.937 1.00 65.06 464 SER A N 1
ATOM 3643 C CA . SER A 1 464 ? -33.487 -2.957 34.162 1.00 65.06 464 SER A CA 1
ATOM 3644 C C . SER A 1 464 ? -34.467 -4.136 34.250 1.00 65.06 464 SER A C 1
ATOM 3646 O O . SER A 1 464 ? -35.608 -3.932 34.666 1.00 65.06 464 SER A O 1
ATOM 3648 N N . GLY A 1 465 ? -34.070 -5.345 33.828 1.00 58.97 465 GLY A N 1
ATOM 3649 C CA . GLY A 1 465 ? -34.890 -6.567 33.884 1.00 58.97 465 GLY A CA 1
ATOM 3650 C C . GLY A 1 465 ? -36.195 -6.551 33.066 1.00 58.97 465 GLY A C 1
ATOM 3651 O O . GLY A 1 465 ? -36.921 -7.544 33.061 1.00 58.97 465 GLY A O 1
ATOM 3652 N N . LYS A 1 466 ? -36.523 -5.454 32.369 1.00 56.31 466 LYS A N 1
ATOM 3653 C CA . LYS A 1 466 ? -37.754 -5.310 31.579 1.00 56.31 466 LYS A CA 1
ATOM 3654 C C . LYS A 1 466 ? -37.559 -5.890 30.176 1.00 56.31 466 LYS A C 1
ATOM 3656 O O . LYS A 1 466 ? -36.639 -5.496 29.461 1.00 56.31 466 LYS A O 1
ATOM 3661 N N . GLN A 1 467 ? -38.448 -6.795 29.757 1.00 51.41 467 GLN A N 1
ATOM 3662 C CA . GLN A 1 467 ? -38.540 -7.237 28.361 1.00 51.41 467 GLN A CA 1
ATOM 3663 C C . GLN A 1 467 ? -38.983 -6.053 27.486 1.00 51.41 467 GLN 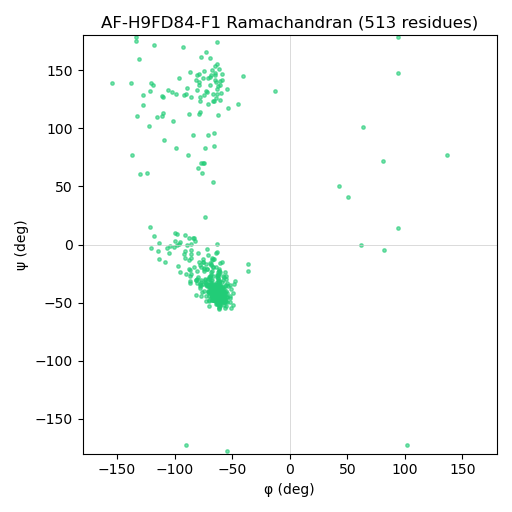A C 1
ATOM 3665 O O . GLN A 1 467 ? -40.167 -5.754 27.387 1.00 51.41 467 GLN A O 1
ATOM 3670 N N . LEU A 1 468 ? -38.028 -5.351 26.876 1.00 54.84 468 LEU A N 1
ATOM 3671 C CA . LEU A 1 468 ? -38.312 -4.418 25.785 1.00 54.84 468 LEU A CA 1
ATOM 3672 C C . LEU A 1 468 ? -38.512 -5.217 24.487 1.00 54.84 468 LEU A C 1
ATOM 3674 O O . LEU A 1 468 ? -37.716 -6.107 24.203 1.00 54.84 468 LEU A O 1
ATOM 3678 N N . GLU A 1 469 ? -39.513 -4.864 23.678 1.00 48.19 469 GLU A N 1
ATOM 3679 C CA . GLU A 1 469 ? -39.808 -5.482 22.366 1.00 48.19 469 GLU A CA 1
ATOM 3680 C C . GLU A 1 469 ? -38.690 -5.300 21.312 1.00 48.19 469 GLU A C 1
ATOM 3682 O O . GLU A 1 469 ? -38.735 -5.918 20.257 1.00 48.19 469 GLU A O 1
ATOM 3687 N N . ASN A 1 470 ? -37.649 -4.512 21.607 1.00 54.34 470 ASN A N 1
ATOM 3688 C CA . ASN A 1 470 ? -36.483 -4.269 20.747 1.00 54.34 470 ASN A CA 1
ATOM 3689 C C . ASN A 1 470 ? -35.172 -4.624 21.474 1.00 54.34 470 ASN A C 1
ATOM 3691 O O . ASN A 1 470 ? -34.338 -3.753 21.727 1.00 54.34 470 ASN A O 1
ATOM 3695 N N . GLN A 1 471 ? -34.989 -5.887 21.868 1.00 64.69 471 GLN A N 1
ATOM 3696 C CA . GLN A 1 471 ? -33.706 -6.320 22.436 1.00 64.69 471 GLN A CA 1
ATOM 3697 C C . GLN A 1 471 ? -32.653 -6.386 21.324 1.00 64.69 471 GLN A C 1
ATOM 3699 O O . GLN A 1 471 ? -32.896 -6.989 20.285 1.00 64.69 471 GLN A O 1
ATOM 3704 N N . ASN A 1 472 ? -31.480 -5.788 21.551 1.00 77.94 472 ASN A N 1
ATOM 3705 C CA . ASN A 1 472 ? -30.295 -5.954 20.704 1.00 77.94 472 ASN A CA 1
ATOM 3706 C C . ASN A 1 472 ? -29.366 -7.001 21.354 1.00 77.94 472 ASN A C 1
ATOM 3708 O O . ASN A 1 472 ? -28.460 -6.625 22.111 1.00 77.94 472 ASN A O 1
ATOM 3712 N N . PRO A 1 473 ? -29.602 -8.314 21.147 1.00 83.62 473 PRO A N 1
ATOM 3713 C CA . PRO A 1 473 ? -28.831 -9.361 21.810 1.00 83.62 473 PRO A CA 1
ATOM 3714 C C . PRO A 1 473 ? -27.350 -9.339 21.410 1.00 83.62 473 PRO A C 1
ATOM 3716 O O . PRO A 1 473 ? -26.488 -9.527 22.269 1.00 83.62 473 PRO A O 1
ATOM 3719 N N . GLN A 1 474 ? -27.038 -8.995 20.158 1.00 88.00 474 GLN A N 1
ATOM 3720 C CA . GLN A 1 474 ? -25.666 -8.810 19.684 1.00 88.00 474 GLN A CA 1
ATOM 3721 C C . GLN A 1 474 ? -24.946 -7.696 20.467 1.00 88.00 474 GLN A C 1
ATOM 3723 O O . GLN A 1 474 ? -23.786 -7.835 20.856 1.00 88.00 474 GLN A O 1
ATOM 3728 N N . GLY A 1 475 ? -25.647 -6.598 20.773 1.00 88.25 475 GLY A N 1
ATOM 3729 C CA . GLY A 1 475 ? -25.143 -5.530 21.642 1.00 88.25 475 GLY A CA 1
ATOM 3730 C C . GLY A 1 475 ? -24.809 -6.008 23.061 1.00 88.25 475 GLY A C 1
ATOM 3731 O O . GLY A 1 475 ? -23.812 -5.571 23.636 1.00 88.25 475 GLY A O 1
ATOM 3732 N N . ARG A 1 476 ? -25.587 -6.947 23.616 1.00 87.69 476 ARG A N 1
ATOM 3733 C CA . ARG A 1 476 ? -25.300 -7.556 24.927 1.00 87.69 476 ARG A CA 1
ATOM 3734 C C . ARG A 1 476 ? -24.087 -8.481 24.885 1.00 87.69 476 ARG A C 1
ATOM 3736 O O . ARG A 1 476 ? -23.283 -8.439 25.811 1.00 87.69 476 ARG A O 1
ATOM 3743 N N . GLN A 1 477 ? -23.917 -9.269 23.823 1.00 90.81 477 GLN A N 1
ATOM 3744 C CA . GLN A 1 477 ? -22.720 -10.102 23.649 1.00 90.81 477 GLN A CA 1
ATOM 3745 C C . GLN A 1 477 ? -21.451 -9.243 23.530 1.00 90.81 477 GLN A C 1
ATOM 3747 O O . GLN A 1 477 ? -20.456 -9.535 24.190 1.00 90.81 477 GLN A O 1
ATOM 3752 N N . LEU A 1 478 ? -21.501 -8.132 22.784 1.00 92.56 478 LEU A N 1
ATOM 3753 C CA . LEU A 1 478 ? -20.401 -7.159 22.718 1.00 92.56 478 LEU A CA 1
ATOM 3754 C C . LEU A 1 478 ? -20.060 -6.568 24.095 1.00 92.56 478 LEU A C 1
ATOM 3756 O O . LEU A 1 478 ? -18.885 -6.473 24.457 1.00 92.56 478 LEU A O 1
ATOM 3760 N N . LEU A 1 479 ? -21.076 -6.196 24.882 1.00 91.81 479 LEU A N 1
ATOM 3761 C CA . LEU A 1 479 ? -20.884 -5.709 26.250 1.00 91.81 479 LEU A CA 1
ATOM 3762 C C . LEU A 1 479 ? -20.249 -6.783 27.146 1.00 91.81 479 LEU A C 1
ATOM 3764 O O . LEU A 1 479 ? -19.293 -6.490 27.863 1.00 91.81 479 LEU A O 1
ATOM 3768 N N . LEU A 1 480 ? -20.739 -8.024 27.080 1.00 91.62 480 LEU A N 1
ATOM 3769 C CA . LEU A 1 480 ? -20.217 -9.145 27.863 1.00 91.62 480 LEU A CA 1
ATOM 3770 C C . LEU A 1 480 ? -18.747 -9.426 27.536 1.00 91.62 480 LEU A C 1
ATOM 3772 O O . LEU A 1 480 ? -17.931 -9.573 28.449 1.00 91.62 480 LEU A O 1
ATOM 3776 N N . VAL A 1 481 ? -18.398 -9.462 26.247 1.00 95.00 481 VAL A N 1
ATOM 3777 C CA . VAL A 1 481 ? -17.010 -9.602 25.790 1.00 95.00 481 VAL A CA 1
ATOM 3778 C C . VAL A 1 481 ? -16.161 -8.455 26.334 1.00 95.00 481 VAL A C 1
ATOM 3780 O O . VAL A 1 481 ? -15.109 -8.706 26.914 1.00 95.00 481 VAL A O 1
ATOM 3783 N N . SER A 1 482 ? -16.634 -7.212 26.235 1.00 93.75 482 SER A N 1
ATOM 3784 C CA . SER A 1 482 ? -15.907 -6.032 26.728 1.00 93.75 482 SER A CA 1
ATOM 3785 C C . SER A 1 482 ? -15.622 -6.105 28.230 1.00 93.75 482 SER A C 1
ATOM 3787 O O . SER A 1 482 ? -14.487 -5.892 28.655 1.00 93.75 482 SER A O 1
ATOM 3789 N N . LEU A 1 483 ? -16.629 -6.460 29.034 1.00 91.56 483 LEU A N 1
ATOM 3790 C CA . LEU A 1 483 ? -16.495 -6.622 30.485 1.00 91.56 483 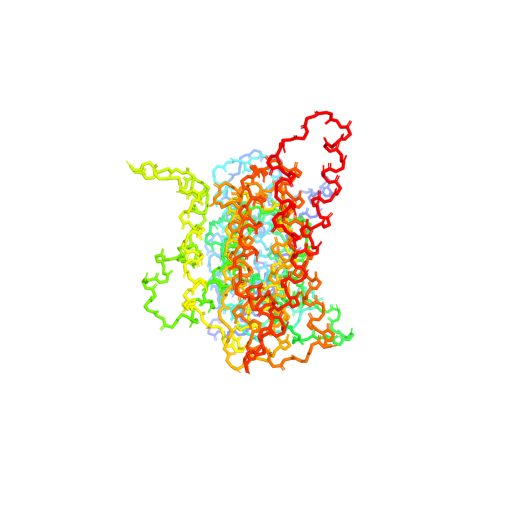LEU A CA 1
ATOM 3791 C C . LEU A 1 483 ? -15.566 -7.786 30.840 1.00 91.56 483 LEU A C 1
ATOM 3793 O O . LEU A 1 483 ? -14.700 -7.650 31.701 1.00 91.56 483 LEU A O 1
ATOM 3797 N N . THR A 1 484 ? -15.693 -8.912 30.138 1.00 93.44 484 THR A N 1
ATOM 3798 C CA . THR A 1 484 ? -14.849 -10.092 30.361 1.00 93.44 484 THR A CA 1
ATOM 3799 C C . THR A 1 484 ? -13.383 -9.768 30.088 1.00 93.44 484 THR A C 1
ATOM 3801 O O . THR A 1 484 ? -12.520 -10.105 30.898 1.00 93.44 484 THR A O 1
ATOM 3804 N N . ARG A 1 485 ? -13.088 -9.057 28.992 1.00 94.75 485 ARG A N 1
ATOM 3805 C CA . ARG A 1 485 ? -11.723 -8.621 28.666 1.00 94.75 485 ARG A CA 1
ATOM 3806 C C . ARG A 1 485 ? -11.197 -7.594 29.664 1.00 94.75 485 ARG A C 1
ATOM 3808 O O . ARG A 1 485 ? -10.045 -7.702 30.075 1.00 94.75 485 ARG A O 1
ATOM 3815 N N . LEU A 1 486 ? -12.030 -6.658 30.122 1.00 91.88 486 LEU A N 1
ATOM 3816 C CA . LEU A 1 486 ? -11.648 -5.697 31.163 1.00 91.88 486 LEU A CA 1
ATOM 3817 C C . LEU A 1 486 ? -11.242 -6.412 32.461 1.00 91.88 486 LEU A C 1
ATOM 3819 O O . LEU A 1 486 ? -10.168 -6.149 33.003 1.00 91.88 486 LEU A O 1
ATOM 3823 N N . CYS A 1 487 ? -12.065 -7.356 32.925 1.00 88.12 487 CYS A N 1
ATOM 3824 C CA . CYS A 1 487 ? -11.785 -8.162 34.112 1.00 88.12 487 CYS A CA 1
ATOM 3825 C C . CYS A 1 487 ? -10.532 -9.028 33.940 1.00 88.12 487 CYS A C 1
ATOM 3827 O O . CYS A 1 487 ? -9.730 -9.138 34.869 1.00 88.12 487 CYS A O 1
ATOM 3829 N N . HIS A 1 488 ? -10.340 -9.615 32.756 1.00 90.69 488 HIS A N 1
ATOM 3830 C CA . HIS A 1 488 ? -9.163 -10.425 32.448 1.00 90.69 488 HIS A CA 1
ATOM 3831 C C . HIS A 1 488 ? -7.864 -9.613 32.524 1.00 90.69 488 HIS A C 1
ATOM 3833 O O . HIS A 1 488 ? -6.881 -10.097 33.075 1.00 90.69 488 HIS A O 1
ATOM 3839 N N . VAL A 1 489 ? -7.868 -8.369 32.036 1.00 90.12 489 VAL A N 1
ATOM 3840 C CA . VAL A 1 489 ? -6.684 -7.497 32.047 1.00 90.12 489 VAL A CA 1
ATOM 3841 C C . VAL A 1 489 ? -6.421 -6.892 33.429 1.00 90.12 489 VAL A C 1
ATOM 3843 O O . VAL A 1 489 ? -5.282 -6.881 33.896 1.00 90.12 489 VAL A O 1
ATOM 3846 N N . LEU A 1 490 ? -7.458 -6.401 34.114 1.00 85.06 490 LEU A N 1
ATOM 3847 C CA . LEU A 1 490 ? -7.298 -5.752 35.420 1.00 85.06 490 LEU A CA 1
ATOM 3848 C C . LEU A 1 490 ? -7.078 -6.741 36.570 1.00 85.06 490 LEU A C 1
ATOM 3850 O O . LEU A 1 490 ? -6.400 -6.404 37.541 1.00 85.06 490 LEU A O 1
ATOM 3854 N N . GLY A 1 491 ? -7.628 -7.955 36.483 1.00 81.50 491 GLY A N 1
ATOM 3855 C CA . GLY A 1 491 ? -7.552 -8.958 37.547 1.00 81.50 491 GLY A CA 1
ATOM 3856 C C . GLY A 1 491 ? -6.115 -9.294 37.981 1.00 81.50 491 GLY A C 1
ATOM 3857 O O . GLY A 1 491 ? -5.814 -9.180 39.173 1.00 81.50 491 GLY A O 1
ATOM 3858 N N . PRO A 1 492 ? -5.214 -9.686 37.060 1.00 81.19 492 PRO A N 1
ATOM 3859 C CA . PRO A 1 492 ? -3.804 -9.940 37.359 1.00 81.19 492 PRO A CA 1
ATOM 3860 C C . PRO A 1 492 ? -3.058 -8.685 37.821 1.00 81.19 492 PRO A C 1
ATOM 3862 O O . PRO A 1 492 ? -2.372 -8.732 38.840 1.00 81.19 492 PRO A O 1
ATOM 3865 N N . PHE A 1 493 ? -3.269 -7.548 37.147 1.00 72.56 493 PHE A N 1
ATOM 3866 C CA . PHE A 1 493 ? -2.625 -6.271 37.480 1.00 72.56 493 PHE A CA 1
ATOM 3867 C C . PHE A 1 493 ? -2.878 -5.856 38.939 1.00 72.56 493 PHE A C 1
ATOM 3869 O O . PHE A 1 493 ? -1.972 -5.438 39.659 1.00 72.56 493 PHE A O 1
ATOM 3876 N N . LEU A 1 494 ? -4.108 -6.046 39.415 1.00 69.25 494 LEU A N 1
ATOM 3877 C CA . LEU A 1 494 ? -4.492 -5.753 40.794 1.00 69.25 494 LEU A CA 1
ATOM 3878 C C . LEU A 1 494 ? -3.943 -6.760 41.811 1.00 69.25 494 LEU A C 1
ATOM 3880 O O . LEU A 1 494 ? -3.713 -6.393 42.963 1.00 69.25 494 LEU A O 1
ATOM 3884 N N . LYS A 1 495 ? -3.737 -8.024 41.421 1.00 68.19 495 LYS A N 1
ATOM 3885 C CA . LYS A 1 495 ? -3.102 -9.032 42.285 1.00 68.19 495 LYS A CA 1
ATOM 3886 C C . LYS A 1 495 ? -1.613 -8.739 42.472 1.00 68.19 495 LYS A C 1
ATOM 3888 O O . LYS A 1 495 ? -1.131 -8.805 43.599 1.00 68.19 495 LYS A O 1
ATOM 3893 N N . GLU A 1 496 ? -0.917 -8.349 41.407 1.00 61.66 496 GLU A N 1
ATOM 3894 C CA . GLU A 1 496 ? 0.493 -7.941 41.458 1.00 61.66 496 GLU A CA 1
ATOM 3895 C C . GLU A 1 496 ? 0.685 -6.659 42.283 1.00 61.66 496 GLU A C 1
ATOM 3897 O O . GLU A 1 496 ? 1.576 -6.597 43.130 1.00 61.66 496 GLU A O 1
ATOM 3902 N N . GLN A 1 497 ? -0.212 -5.678 42.139 1.00 57.00 497 GLN A N 1
ATOM 3903 C CA . GLN A 1 497 ? -0.189 -4.444 42.934 1.00 57.00 497 GLN A CA 1
ATOM 3904 C C . GLN A 1 497 ? -0.595 -4.648 44.407 1.00 57.00 497 GLN A C 1
ATOM 3906 O O . GLN A 1 497 ? -0.259 -3.834 45.256 1.00 57.00 497 GLN A O 1
ATOM 3911 N N . LYS A 1 498 ? -1.310 -5.725 44.750 1.00 53.94 498 LYS A N 1
ATOM 3912 C CA . LYS A 1 498 ? -1.574 -6.089 46.155 1.00 53.94 498 LYS A CA 1
ATOM 3913 C C . LYS A 1 498 ? -0.399 -6.821 46.813 1.00 53.94 498 LYS A C 1
ATOM 3915 O O . LYS A 1 498 ? -0.310 -6.798 48.037 1.00 53.94 498 LYS A O 1
ATOM 3920 N N . LEU A 1 499 ? 0.490 -7.449 46.034 1.00 49.53 499 LEU A N 1
ATOM 3921 C CA . LEU A 1 499 ? 1.705 -8.097 46.548 1.00 49.53 499 LEU A CA 1
ATOM 3922 C C . LEU A 1 499 ? 2.855 -7.104 46.804 1.00 49.53 499 LEU A C 1
ATOM 3924 O O . LEU A 1 499 ? 3.652 -7.332 47.711 1.00 49.53 499 LEU A O 1
ATOM 3928 N N . GLY A 1 500 ? 2.938 -6.006 46.046 1.00 50.25 500 GLY A N 1
ATOM 3929 C CA . GLY A 1 500 ? 3.829 -4.875 46.327 1.00 50.25 500 GLY A CA 1
ATOM 3930 C C . GLY A 1 500 ? 3.044 -3.733 46.968 1.00 50.25 500 GLY A C 1
ATOM 3931 O O . GLY A 1 500 ? 2.253 -3.105 46.285 1.00 50.25 500 GLY A O 1
ATOM 3932 N N . GLN A 1 501 ? 3.210 -3.500 48.271 1.00 49.78 501 GLN A N 1
ATOM 3933 C CA . GLN A 1 501 ? 2.418 -2.559 49.080 1.00 49.78 501 GLN A CA 1
ATOM 3934 C C . GLN A 1 501 ? 2.081 -1.203 48.410 1.00 49.78 501 GLN A C 1
ATOM 3936 O O . GLN A 1 501 ? 2.902 -0.612 47.715 1.00 49.78 501 GLN A O 1
ATOM 3941 N N . GLU A 1 502 ? 0.870 -0.723 48.739 1.00 46.25 502 GLU A N 1
ATOM 3942 C CA . GLU A 1 502 ? 0.130 0.459 48.247 1.00 46.25 502 GLU A CA 1
ATOM 3943 C C . GLU A 1 502 ? -0.613 0.294 46.908 1.00 46.25 502 GLU A C 1
ATOM 3945 O O . GLU A 1 502 ? -0.309 0.906 45.884 1.00 46.25 502 GLU A O 1
ATOM 3950 N N . ALA A 1 503 ? -1.712 -0.469 46.948 1.00 46.19 503 ALA A N 1
ATOM 3951 C CA . ALA A 1 503 ? -2.792 -0.296 45.983 1.00 46.19 503 ALA A CA 1
ATOM 3952 C C . ALA A 1 503 ? -3.463 1.078 46.208 1.00 46.19 503 ALA A C 1
ATOM 3954 O O . ALA A 1 503 ? -3.965 1.328 47.309 1.00 46.19 503 ALA A O 1
ATOM 3955 N N . PRO A 1 504 ? -3.538 1.970 45.202 1.00 49.69 504 PRO A N 1
ATOM 3956 C CA . PRO A 1 504 ? -4.331 3.186 45.306 1.00 49.69 504 PRO A CA 1
ATOM 3957 C C . PRO A 1 504 ? -5.792 2.792 45.542 1.00 49.69 504 PRO A C 1
ATOM 3959 O O . PRO A 1 504 ? -6.368 2.059 44.734 1.00 49.69 504 PRO A O 1
ATOM 3962 N N . ALA A 1 505 ? -6.405 3.288 46.622 1.00 51.97 505 ALA A N 1
ATOM 3963 C CA . ALA A 1 505 ? -7.797 3.000 46.995 1.00 51.97 505 ALA A CA 1
ATOM 3964 C C . ALA A 1 505 ? -8.788 3.149 45.815 1.00 51.97 505 ALA A C 1
ATOM 3966 O O . ALA A 1 505 ? -9.729 2.369 45.678 1.00 51.97 505 ALA A O 1
ATOM 3967 N N . ALA A 1 506 ? -8.486 4.063 44.888 1.00 49.03 506 ALA A N 1
ATOM 3968 C CA . ALA A 1 506 ? -9.259 4.338 43.682 1.00 49.03 506 ALA A CA 1
ATOM 3969 C C . ALA A 1 506 ? -9.378 3.160 42.686 1.00 49.03 506 ALA A C 1
ATOM 3971 O O . ALA A 1 506 ? -10.312 3.144 41.891 1.00 49.03 506 ALA A O 1
ATOM 3972 N N . LEU A 1 507 ? -8.456 2.187 42.683 1.00 47.19 507 LEU A N 1
ATOM 3973 C CA . LEU A 1 507 ? -8.494 1.021 41.778 1.00 47.19 507 LEU A CA 1
ATOM 3974 C C . LEU A 1 507 ? -9.343 -0.131 42.343 1.00 47.19 507 LEU A C 1
ATOM 3976 O O . LEU A 1 507 ? -9.934 -0.887 41.577 1.00 47.19 507 LEU A O 1
ATOM 3980 N N . SER A 1 508 ? -9.460 -0.228 43.674 1.00 48.75 508 SER A N 1
ATOM 3981 C CA . SER A 1 508 ? -10.419 -1.140 44.320 1.00 48.75 508 SER A CA 1
ATOM 3982 C C . SER A 1 508 ? -11.858 -0.616 44.232 1.00 48.75 508 SER A C 1
ATOM 3984 O O . SER A 1 508 ? -12.770 -1.414 44.037 1.00 48.75 508 SER A O 1
ATOM 3986 N N . GLU A 1 509 ? -12.060 0.706 44.280 1.00 51.50 509 GLU A N 1
ATOM 3987 C CA . GLU A 1 509 ? -13.361 1.337 43.992 1.00 51.50 509 GLU A CA 1
ATOM 3988 C C . GLU A 1 509 ? -13.856 1.050 42.564 1.00 51.50 509 GLU A C 1
ATOM 3990 O O . GLU A 1 509 ? -15.044 0.805 42.369 1.00 51.50 509 GLU A O 1
ATOM 3995 N N . LEU A 1 510 ? -12.962 1.016 41.565 1.00 49.62 510 LEU A N 1
ATOM 3996 C CA . LEU A 1 510 ? -13.338 0.736 40.169 1.00 49.62 510 LEU A CA 1
ATOM 3997 C C . LEU A 1 510 ? -13.925 -0.667 39.966 1.00 49.62 510 LEU A C 1
ATOM 3999 O O . LEU A 1 510 ? -14.806 -0.837 39.131 1.00 49.62 510 LEU A O 1
ATOM 4003 N N . LEU A 1 511 ? -13.484 -1.661 40.743 1.00 47.06 511 LEU A N 1
ATOM 4004 C CA . LEU A 1 511 ? -14.070 -3.004 40.703 1.00 47.06 511 LEU A CA 1
ATOM 4005 C C . LEU A 1 511 ? -15.407 -3.095 41.445 1.00 47.06 511 LEU A C 1
ATOM 4007 O O . LEU A 1 511 ? -16.268 -3.854 41.017 1.00 47.06 511 LEU A O 1
ATOM 4011 N N . GLN A 1 512 ? -15.608 -2.323 42.519 1.00 51.34 512 GLN A N 1
ATOM 4012 C CA . GLN A 1 512 ? -16.898 -2.279 43.223 1.00 51.34 512 GLN A CA 1
ATOM 4013 C C . GLN A 1 512 ? -18.019 -1.659 42.379 1.00 51.34 512 GLN A C 1
ATOM 4015 O O . GLN A 1 512 ? -19.184 -1.879 42.677 1.00 51.34 512 GLN A O 1
ATOM 4020 N N . GLN A 1 513 ? -17.677 -0.895 41.338 1.00 43.59 513 GLN A N 1
ATOM 4021 C CA . GLN A 1 513 ? -18.635 -0.336 40.379 1.00 43.59 513 GLN A CA 1
ATOM 4022 C C . GLN A 1 513 ? -18.868 -1.225 39.144 1.00 43.59 513 GLN A C 1
ATOM 4024 O O . GLN A 1 513 ? -19.729 -0.903 38.327 1.00 43.59 513 GLN A O 1
ATOM 4029 N N . ALA A 1 514 ? -18.084 -2.296 38.971 1.00 38.09 514 ALA A N 1
ATOM 4030 C CA . ALA A 1 514 ? -18.146 -3.208 37.824 1.00 38.09 514 ALA A CA 1
ATOM 4031 C C . ALA A 1 514 ? -18.837 -4.555 38.138 1.00 38.09 514 ALA A C 1
ATOM 4033 O O . ALA A 1 514 ? -18.964 -5.394 37.245 1.00 38.09 514 ALA A O 1
ATOM 4034 N N . VAL A 1 515 ? -19.260 -4.751 39.392 1.00 32.97 515 VAL A N 1
ATOM 4035 C CA . VAL A 1 515 ? -20.102 -5.849 39.902 1.00 32.97 515 VAL A CA 1
ATOM 4036 C C . VAL A 1 515 ? -21.434 -5.246 40.314 1.00 32.97 515 VAL A C 1
ATOM 4038 O O . VAL A 1 515 ? -22.470 -5.894 40.048 1.00 32.97 515 VAL A O 1
#

Nearest PDB structures (foldseek):
  7uzf-assembly1_P  TM=2.406E-01  e=6.937E-02  Rattus norvegicus
  3icq-assembly1_T  TM=1.946E-01  e=4.448E-02  Schizosaccharomyces pombe
  6fna-assembly1_B  TM=2.815E-01  e=7.226E-01  Homo sapiens
  8tl7-assembly1_U  TM=2.324E-01  e=5.904E-01  synthetic construct